Protein AF-0000000069053668 (afdb_homodimer)

Nearest PDB structures (foldseek):
  8sjd-assembly1_A  TM=3.371E-01  e=2.512E-01  Musca domestica
  6tq7-assembly2_B  TM=1.438E-01  e=1.976E+00  Homo sapiens
  8sjd-assembly1_A  TM=3.400E-01  e=3.566E-01  Musca domestica
  6tq7-assembly2_B  TM=1.357E-01  e=1.346E+00  Homo sapiens

Structure (mmCIF, N/CA/C/O backbone):
data_AF-0000000069053668-model_v1
#
loop_
_entity.id
_entity.type
_entity.pdbx_description
1 polymer 'Zinc finger MYM-type protein 1-like'
#
loop_
_atom_site.group_PDB
_atom_site.id
_atom_site.type_symbol
_atom_site.label_atom_id
_atom_site.label_alt_id
_atom_site.label_comp_id
_atom_site.label_asym_id
_atom_site.label_entity_id
_atom_site.label_seq_id
_atom_site.pdbx_PDB_ins_code
_atom_site.Cartn_x
_atom_site.Cartn_y
_atom_site.Cartn_z
_atom_site.occupancy
_atom_site.B_iso_or_equiv
_atom_site.auth_seq_id
_atom_site.auth_comp_id
_atom_site.auth_asym_id
_atom_site.auth_atom_id
_atom_site.pdbx_PDB_model_num
ATOM 1 N N . MET A 1 1 ? -5.211 -37.094 -50.438 1 22.23 1 MET A N 1
ATOM 2 C CA . MET A 1 1 ? -5.43 -37.594 -49.094 1 22.23 1 MET A CA 1
ATOM 3 C C . MET A 1 1 ? -5.41 -36.438 -48.062 1 22.23 1 MET A C 1
ATOM 5 O O . MET A 1 1 ? -4.352 -35.875 -47.781 1 22.23 1 MET A O 1
ATOM 9 N N . ASN A 1 2 ? -6.516 -35.688 -47.844 1 24.31 2 ASN A N 1
ATOM 10 C CA . ASN A 1 2 ? -7.203 -34.406 -47.719 1 24.31 2 ASN A CA 1
ATOM 11 C C . ASN A 1 2 ? -7.195 -33.906 -46.25 1 24.31 2 ASN A C 1
ATOM 13 O O . ASN A 1 2 ? -6.879 -34.688 -45.344 1 24.31 2 ASN A O 1
ATOM 17 N N . LYS A 1 3 ? -7.914 -32.75 -46 1 29.03 3 LYS A N 1
ATOM 18 C CA . LYS A 1 3 ? -8.164 -31.703 -45 1 29.03 3 LYS A CA 1
ATOM 19 C C . LYS A 1 3 ? -8.805 -32.281 -43.75 1 29.03 3 LYS A C 1
ATOM 21 O O . LYS A 1 3 ? -9.961 -32.719 -43.781 1 29.03 3 LYS A O 1
ATOM 26 N N . LEU A 1 4 ? -8.062 -33.062 -42.969 1 28.09 4 LEU A N 1
ATOM 27 C CA . LEU A 1 4 ? -8.547 -33.656 -41.75 1 28.09 4 LEU A CA 1
ATOM 28 C C . LEU A 1 4 ? -9.258 -32.625 -40.875 1 28.09 4 LEU A C 1
ATOM 30 O O . LEU A 1 4 ? -8.711 -31.562 -40.594 1 28.09 4 LEU A O 1
ATOM 34 N N . VAL A 1 5 ? -10.578 -32.406 -41 1 28.42 5 VAL A N 1
ATOM 35 C CA . VAL A 1 5 ? -11.562 -31.609 -40.281 1 28.42 5 VAL A CA 1
ATOM 36 C C . VAL A 1 5 ? -11.578 -32.031 -38.812 1 28.42 5 VAL A C 1
ATOM 38 O O . VAL A 1 5 ? -11.641 -33.219 -38.5 1 28.42 5 VAL A O 1
ATOM 41 N N . GLY A 1 6 ? -10.836 -31.391 -37.969 1 28.98 6 GLY A N 1
ATOM 42 C CA . GLY A 1 6 ? -10.781 -31.547 -36.531 1 28.98 6 GLY A CA 1
ATOM 43 C C . GLY A 1 6 ? -12.156 -31.594 -35.875 1 28.98 6 GLY A C 1
ATOM 44 O O . GLY A 1 6 ? -12.969 -30.688 -36.094 1 28.98 6 GLY A O 1
ATOM 45 N N . LEU A 1 7 ? -12.875 -32.719 -35.906 1 27.45 7 LEU A N 1
ATOM 46 C CA . LEU A 1 7 ? -14.195 -32.938 -35.312 1 27.45 7 LEU A CA 1
ATOM 47 C C . LEU A 1 7 ? -14.18 -32.625 -33.812 1 27.45 7 LEU A C 1
ATOM 49 O O . LEU A 1 7 ? -13.336 -33.156 -33.094 1 27.45 7 LEU A O 1
ATOM 53 N N . GLY A 1 8 ? -14.391 -31.422 -33.438 1 28.22 8 GLY A N 1
ATOM 54 C CA . GLY A 1 8 ? -14.648 -31.016 -32.062 1 28.22 8 GLY A CA 1
ATOM 55 C C . GLY A 1 8 ? -15.805 -31.75 -31.422 1 28.22 8 GLY A C 1
ATOM 56 O O . GLY A 1 8 ? -16.953 -31.641 -31.875 1 28.22 8 GLY A O 1
ATOM 57 N N . PHE A 1 9 ? -15.648 -33.062 -31.109 1 26.59 9 PHE A N 1
ATOM 58 C CA . PHE A 1 9 ? -16.719 -33.812 -30.453 1 26.59 9 PHE A CA 1
ATOM 59 C C . PHE A 1 9 ? -17.109 -33.156 -29.141 1 26.59 9 PHE A C 1
ATOM 61 O O . PHE A 1 9 ? -16.25 -32.781 -28.344 1 26.59 9 PHE A O 1
ATOM 68 N N . ASP A 1 10 ? -18.109 -32.375 -29.125 1 27.83 10 ASP A N 1
ATOM 69 C CA . ASP A 1 10 ? -18.891 -32.094 -27.922 1 27.83 10 ASP A CA 1
ATOM 70 C C . ASP A 1 10 ? -19.266 -33.406 -27.203 1 27.83 10 ASP A C 1
ATOM 72 O O . ASP A 1 10 ? -19.578 -34.406 -27.844 1 27.83 10 ASP A O 1
ATOM 76 N N . GLY A 1 11 ? -18.641 -33.812 -26.062 1 27.14 11 GLY A N 1
ATOM 77 C CA . GLY A 1 11 ? -18.812 -34.969 -25.203 1 27.14 11 GLY A CA 1
ATOM 78 C C . GLY A 1 11 ? -20.281 -35.312 -24.984 1 27.14 11 GLY A C 1
ATOM 79 O O . GLY A 1 11 ? -20.766 -35.312 -23.844 1 27.14 11 GLY A O 1
ATOM 80 N N . CYS A 1 12 ? -21.188 -34.969 -25.844 1 25.33 12 CYS A N 1
ATOM 81 C CA . CYS A 1 12 ? -22.438 -35.625 -25.5 1 25.33 12 CYS A CA 1
ATOM 82 C C . CYS A 1 12 ? -22.281 -37.156 -25.562 1 25.33 12 CYS A C 1
ATOM 84 O O . CYS A 1 12 ? -21.656 -37.688 -26.484 1 25.33 12 CYS A O 1
ATOM 86 N N . SER A 1 13 ? -22.281 -37.875 -24.438 1 28.48 13 SER A N 1
ATOM 87 C CA . SER A 1 13 ? -22.281 -39.312 -24.125 1 28.48 13 SER A CA 1
ATOM 88 C C . SER A 1 13 ? -23.266 -40.062 -25.031 1 28.48 13 SER A C 1
ATOM 90 O O . SER A 1 13 ? -23.547 -41.25 -24.781 1 28.48 13 SER A O 1
ATOM 92 N N . VAL A 1 14 ? -23.828 -39.5 -26.062 1 29.28 14 VAL A N 1
ATOM 93 C CA . VAL A 1 14 ? -24.844 -40.438 -26.5 1 29.28 14 VAL A CA 1
ATOM 94 C C . VAL A 1 14 ? -24.156 -41.75 -26.891 1 29.28 14 VAL A C 1
ATOM 96 O O . VAL A 1 14 ? -22.922 -41.844 -26.969 1 29.28 14 VAL A O 1
ATOM 99 N N . MET A 1 15 ? -24.719 -42.5 -28.047 1 26.84 15 MET A N 1
ATOM 100 C CA . MET A 1 15 ? -24.781 -43.875 -28.484 1 26.84 15 MET A CA 1
ATOM 101 C C . MET A 1 15 ? -23.484 -44.312 -29.141 1 26.84 15 MET A C 1
ATOM 103 O O . MET A 1 15 ? -23.281 -44.094 -30.344 1 26.84 15 MET A O 1
ATOM 107 N N . ALA A 1 16 ? -22.312 -44.125 -28.547 1 30.98 16 ALA A N 1
ATOM 108 C CA . ALA A 1 16 ? -21.141 -44.719 -29.188 1 30.98 16 ALA A CA 1
ATOM 109 C C . ALA A 1 16 ? -21.375 -46.219 -29.469 1 30.98 16 ALA A C 1
ATOM 111 O O . ALA A 1 16 ? -21.5 -47 -28.547 1 30.98 16 ALA A O 1
ATOM 112 N N . GLY A 1 17 ? -22.109 -46.5 -30.594 1 27.17 17 GLY A N 1
ATOM 113 C CA . GLY A 1 17 ? -22.156 -47.844 -31.109 1 27.17 17 GLY A CA 1
ATOM 114 C C . GLY A 1 17 ? -20.781 -48.469 -31.25 1 27.17 17 GLY A C 1
ATOM 115 O O . GLY A 1 17 ? -19.766 -47.781 -31.281 1 27.17 17 GLY A O 1
ATOM 116 N N . LYS A 1 18 ? -20.609 -49.906 -31.078 1 30.12 18 LYS A N 1
ATOM 117 C CA . LYS A 1 18 ? -19.562 -50.938 -30.969 1 30.12 18 LYS A CA 1
ATOM 118 C C . LYS A 1 18 ? -18.641 -50.906 -32.188 1 30.12 18 LYS A C 1
ATOM 120 O O . LYS A 1 18 ? -17.844 -51.812 -32.375 1 30.12 18 LYS A O 1
ATOM 125 N N . GLU A 1 19 ? -18.953 -50.156 -33.25 1 34.09 19 GLU A N 1
ATOM 126 C CA . GLU A 1 19 ? -18.141 -50.531 -34.406 1 34.09 19 GLU A CA 1
ATOM 127 C C . GLU A 1 19 ? -16.672 -50.188 -34.219 1 34.09 19 GLU A C 1
ATOM 129 O O . GLU A 1 19 ? -16.344 -49.031 -33.906 1 34.09 19 GLU A O 1
ATOM 134 N N . ASN A 1 20 ? -15.695 -51.156 -33.906 1 35.38 20 ASN A N 1
ATOM 135 C CA . ASN A 1 20 ? -14.367 -51.5 -33.406 1 35.38 20 ASN A CA 1
ATOM 136 C C . ASN A 1 20 ? -13.273 -50.812 -34.219 1 35.38 20 ASN A C 1
ATOM 138 O O . ASN A 1 20 ? -12.18 -50.562 -33.719 1 35.38 20 ASN A O 1
ATOM 142 N N . GLY A 1 21 ? -13.25 -50.969 -35.656 1 38.22 21 GLY A N 1
ATOM 143 C CA . GLY A 1 21 ? -12 -50.969 -36.406 1 38.22 21 GLY A CA 1
ATOM 144 C C . GLY A 1 21 ? -11.383 -49.562 -36.5 1 38.22 21 GLY A C 1
ATOM 145 O O . GLY A 1 21 ? -10.18 -49.406 -36.312 1 38.22 21 GLY A O 1
ATOM 146 N N . VAL A 1 22 ? -11.961 -48.562 -37.281 1 40 22 VAL A N 1
ATOM 147 C CA . VAL A 1 22 ? -11.406 -47.25 -37.594 1 40 22 VAL A CA 1
ATOM 148 C C . VAL A 1 22 ? -11.32 -46.438 -36.344 1 40 22 VAL A C 1
ATOM 150 O O . VAL A 1 22 ? -10.492 -45.5 -36.25 1 40 22 VAL A O 1
ATOM 153 N N . GLN A 1 23 ? -12.305 -46.656 -35.344 1 38.81 23 GLN A N 1
ATOM 154 C CA . GLN A 1 23 ? -12.297 -45.875 -34.125 1 38.81 23 GLN A CA 1
ATOM 155 C C . GLN A 1 23 ? -11.102 -46.219 -33.25 1 38.81 23 GLN A C 1
ATOM 157 O O . GLN A 1 23 ? -10.516 -45.375 -32.625 1 38.81 23 GLN A O 1
ATOM 162 N N . LYS A 1 24 ? -10.727 -47.562 -33.219 1 43.78 24 LYS A N 1
ATOM 163 C CA . LYS A 1 24 ? -9.523 -47.906 -32.5 1 43.78 24 LYS A CA 1
ATOM 164 C C . LYS A 1 24 ? -8.281 -47.312 -33.156 1 43.78 24 LYS A C 1
ATOM 166 O O . LYS A 1 24 ? -7.355 -46.875 -32.469 1 43.78 24 LYS A O 1
ATOM 171 N N . ILE A 1 25 ? -8.195 -47.375 -34.5 1 42.97 25 ILE A N 1
ATOM 172 C CA . ILE A 1 25 ? -7.043 -46.781 -35.188 1 42.97 25 ILE A CA 1
ATOM 173 C C . ILE A 1 25 ? -7.031 -45.25 -34.938 1 42.97 25 ILE A C 1
ATOM 175 O O . ILE A 1 25 ? -5.98 -44.688 -34.688 1 42.97 25 ILE A O 1
ATOM 179 N N . ILE A 1 26 ? -8.141 -44.594 -35.125 1 43.44 26 ILE A N 1
ATOM 180 C CA . ILE A 1 26 ? -8.211 -43.156 -34.844 1 43.44 26 ILE A CA 1
ATOM 181 C C . ILE A 1 26 ? -8.008 -42.938 -33.344 1 43.44 26 ILE A C 1
ATOM 183 O O . ILE A 1 26 ? -7.344 -41.969 -32.938 1 43.44 26 ILE A O 1
ATOM 187 N N . CYS A 1 27 ? -8.508 -43.844 -32.406 1 45.16 27 CYS A N 1
ATOM 188 C CA . CYS A 1 27 ? -8.25 -43.781 -30.969 1 45.16 27 CYS A CA 1
ATOM 189 C C . CYS A 1 27 ? -6.785 -44.031 -30.656 1 45.16 27 CYS A C 1
ATOM 191 O O . CYS A 1 27 ? -6.223 -43.438 -29.734 1 45.16 27 CYS A O 1
ATOM 193 N N . ASP A 1 28 ? -6.234 -45.062 -31.312 1 46.09 28 ASP A N 1
ATOM 194 C CA . ASP A 1 28 ? -4.801 -45.312 -31.125 1 46.09 28 ASP A CA 1
ATOM 195 C C . ASP A 1 28 ? -3.996 -44.094 -31.594 1 46.09 28 ASP A C 1
ATOM 197 O O . ASP A 1 28 ? -3.027 -43.688 -30.953 1 46.09 28 ASP A O 1
ATOM 201 N N . LYS A 1 29 ? -4.078 -43.75 -32.875 1 44.69 29 LYS A N 1
ATOM 202 C CA . LYS A 1 29 ? -3.436 -42.531 -33.375 1 44.69 29 LYS A CA 1
ATOM 203 C C . LYS A 1 29 ? -3.941 -41.312 -32.656 1 44.69 29 LYS A C 1
ATOM 205 O O . LYS A 1 29 ? -3.186 -40.344 -32.438 1 44.69 29 LYS A O 1
ATOM 210 N N . TYR A 1 30 ? -5.184 -41.219 -32.25 1 44.88 30 TYR A N 1
ATOM 211 C CA . TYR A 1 30 ? -5.828 -40.094 -31.594 1 44.88 30 TYR A CA 1
ATOM 212 C C . TYR A 1 30 ? -5.809 -40.25 -30.078 1 44.88 30 TYR A C 1
ATOM 214 O O . TYR A 1 30 ? -6.25 -39.344 -29.344 1 44.88 30 TYR A O 1
ATOM 222 N N . SER A 1 31 ? -5.434 -41.406 -29.594 1 47.97 31 SER A N 1
ATOM 223 C CA . SER A 1 31 ? -5.273 -41.594 -28.156 1 47.97 31 SER A CA 1
ATOM 224 C C . SER A 1 31 ? -4.293 -40.562 -27.594 1 47.97 31 SER A C 1
ATOM 226 O O . SER A 1 31 ? -4.508 -40.031 -26.5 1 47.97 31 SER A O 1
ATOM 228 N N . LYS A 1 32 ? -3.258 -40.406 -28.391 1 50.62 32 LYS A N 1
ATOM 229 C CA . LYS A 1 32 ? -2.271 -39.438 -27.938 1 50.62 32 LYS A CA 1
ATOM 230 C C . LYS A 1 32 ? -2.854 -38.031 -27.938 1 50.62 32 LYS A C 1
ATOM 232 O O . LYS A 1 32 ? -2.543 -37.219 -27.047 1 50.62 32 LYS A O 1
ATOM 237 N N . ALA A 1 33 ? -3.684 -37.812 -28.953 1 52.72 33 ALA A N 1
ATOM 238 C CA . ALA A 1 33 ? -4.348 -36.5 -29.031 1 52.72 33 ALA A CA 1
ATOM 239 C C . ALA A 1 33 ? -5.309 -36.312 -27.859 1 52.72 33 ALA A C 1
ATOM 241 O O . ALA A 1 33 ? -5.379 -35.25 -27.266 1 52.72 33 ALA A O 1
ATOM 242 N N . THR A 1 34 ? -6.047 -37.438 -27.562 1 54.25 34 THR A N 1
ATOM 243 C CA . THR A 1 34 ? -6.98 -37.375 -26.438 1 54.25 34 THR A CA 1
ATOM 244 C C . THR A 1 34 ? -6.238 -37.219 -25.109 1 54.25 34 THR A C 1
ATOM 246 O O . THR A 1 34 ? -6.664 -36.469 -24.234 1 54.25 34 THR A O 1
ATOM 249 N N . PHE A 1 35 ? -5.113 -37.938 -25.078 1 53.34 35 PHE A N 1
ATOM 250 C CA . PHE A 1 35 ? -4.32 -37.844 -23.859 1 53.34 35 PHE A CA 1
ATOM 251 C C . PHE A 1 35 ? -3.717 -36.469 -23.688 1 53.34 35 PHE A C 1
ATOM 253 O O . PHE A 1 35 ? -3.703 -35.938 -22.578 1 53.34 35 PHE A O 1
ATOM 260 N N . PHE A 1 36 ? -3.361 -35.969 -24.859 1 58.75 36 PHE A N 1
ATOM 261 C CA . PHE A 1 36 ? -2.816 -34.625 -24.828 1 58.75 36 PHE A CA 1
ATOM 262 C C . PHE A 1 36 ? -3.873 -33.625 -24.359 1 58.75 36 PHE A C 1
ATOM 264 O O . PHE A 1 36 ? -3.604 -32.781 -23.5 1 58.75 36 PHE A O 1
ATOM 271 N N . HIS A 1 37 ? -4.934 -33.75 -25.047 1 61.31 37 HIS A N 1
ATOM 272 C CA . HIS A 1 37 ? -6.012 -32.844 -24.672 1 61.31 37 HIS A CA 1
ATOM 273 C C . HIS A 1 37 ? -6.355 -32.969 -23.203 1 61.31 37 HIS A C 1
ATOM 275 O O . HIS A 1 37 ? -6.586 -31.953 -22.516 1 61.31 37 HIS A O 1
ATOM 281 N N . CYS A 1 38 ? -6.121 -34.188 -22.844 1 61.62 38 CYS A N 1
ATOM 282 C CA . CYS A 1 38 ? -6.457 -34.438 -21.453 1 61.62 38 CYS A CA 1
ATOM 283 C C . CYS A 1 38 ? -5.41 -33.844 -20.516 1 61.62 38 CYS A C 1
ATOM 285 O O . CYS A 1 38 ? -5.754 -33.188 -19.516 1 61.62 38 CYS A O 1
ATOM 287 N N . ALA A 1 39 ? -4.133 -34 -20.938 1 62.5 39 ALA A N 1
ATOM 288 C CA . ALA A 1 39 ? -3.064 -33.5 -20.078 1 62.5 39 ALA A CA 1
ATOM 289 C C . ALA A 1 39 ? -3.055 -31.969 -20.047 1 62.5 39 ALA A C 1
ATOM 291 O O . ALA A 1 39 ? -2.859 -31.359 -19 1 62.5 39 ALA A O 1
ATOM 292 N N . SER A 1 40 ? -3.256 -31.391 -21.203 1 66.12 40 SER A N 1
ATOM 293 C CA . SER A 1 40 ? -3.318 -29.922 -21.281 1 66.12 40 SER A CA 1
ATOM 294 C C . SER A 1 40 ? -4.508 -29.375 -20.5 1 66.12 40 SER A C 1
ATOM 296 O O . SER A 1 40 ? -4.402 -28.344 -19.844 1 66.12 40 SER A O 1
ATOM 298 N N . HIS A 1 41 ? -5.535 -30.141 -20.641 1 70.88 41 HIS A N 1
ATOM 299 C CA . HIS A 1 41 ? -6.73 -29.766 -19.891 1 70.88 41 HIS A CA 1
ATOM 300 C C . HIS A 1 41 ? -6.488 -29.828 -18.391 1 70.88 41 HIS A C 1
ATOM 302 O O . HIS A 1 41 ? -6.871 -28.922 -17.656 1 70.88 41 HIS A O 1
ATOM 308 N N . ARG A 1 42 ? -5.773 -30.844 -18.016 1 67.06 42 ARG A N 1
ATOM 309 C CA . ARG A 1 42 ? -5.477 -31 -16.594 1 67.06 42 ARG A CA 1
ATOM 310 C C . ARG A 1 42 ? -4.547 -29.891 -16.109 1 67.06 42 ARG A C 1
ATOM 312 O O . ARG A 1 42 ? -4.715 -29.375 -15.008 1 67.06 42 ARG A O 1
ATOM 319 N N . LEU A 1 43 ? -3.617 -29.562 -16.906 1 69.88 43 LEU A N 1
ATOM 320 C CA . LEU A 1 43 ? -2.707 -28.484 -16.531 1 69.88 43 LEU A CA 1
ATOM 321 C C . LEU A 1 43 ? -3.455 -27.156 -16.406 1 69.88 43 LEU A C 1
ATOM 323 O O . LEU A 1 43 ? -3.221 -26.406 -15.469 1 69.88 43 LEU A O 1
ATOM 327 N N . ASN A 1 44 ? -4.344 -27 -17.297 1 69.44 44 ASN A N 1
ATOM 328 C CA . ASN A 1 44 ? -5.152 -25.797 -17.25 1 69.44 44 ASN A CA 1
ATOM 329 C C . ASN A 1 44 ? -5.996 -25.719 -15.977 1 69.44 44 ASN A C 1
ATOM 331 O O . ASN A 1 44 ? -6.152 -24.656 -15.391 1 69.44 44 ASN A O 1
ATOM 335 N N . LEU A 1 45 ? -6.383 -26.812 -15.648 1 70.88 45 LEU A N 1
ATOM 336 C CA . LEU A 1 45 ? -7.203 -26.859 -14.438 1 70.88 45 LEU A CA 1
ATOM 337 C C . LEU A 1 45 ? -6.371 -26.531 -13.203 1 70.88 45 LEU A C 1
ATOM 339 O O . LEU A 1 45 ? -6.824 -25.797 -12.328 1 70.88 45 LEU A O 1
ATOM 343 N N . VAL A 1 46 ? -5.227 -27.078 -13.195 1 69.38 46 VAL A N 1
ATOM 344 C CA . VAL A 1 46 ? -4.344 -26.844 -12.062 1 69.38 46 VAL A CA 1
ATOM 345 C C . VAL A 1 46 ? -3.973 -25.375 -11.984 1 69.38 46 VAL A C 1
ATOM 347 O O . VAL A 1 46 ? -4.016 -24.766 -10.914 1 69.38 46 VAL A O 1
ATOM 350 N N . VAL A 1 47 ? -3.705 -24.844 -13.094 1 71.75 47 VAL A N 1
ATOM 351 C CA . VAL A 1 47 ? -3.305 -23.438 -13.148 1 71.75 47 VAL A CA 1
ATOM 352 C C . VAL A 1 47 ? -4.48 -22.547 -12.758 1 71.75 47 VAL A C 1
ATOM 354 O O . VAL A 1 47 ? -4.312 -21.578 -12.031 1 71.75 47 VAL A O 1
ATOM 357 N N . ASN A 1 48 ? -5.59 -22.938 -13.203 1 72.31 48 ASN A N 1
ATOM 358 C CA . ASN A 1 48 ? -6.793 -22.188 -12.867 1 72.31 48 ASN A CA 1
ATOM 359 C C . ASN A 1 48 ? -7.094 -22.25 -11.375 1 72.31 48 ASN A C 1
ATOM 361 O O . ASN A 1 48 ? -7.504 -21.25 -10.773 1 72.31 48 ASN A O 1
ATOM 365 N N . ASP A 1 49 ? -6.918 -23.359 -10.852 1 71.69 49 ASP A N 1
ATOM 366 C CA . ASP A 1 49 ? -7.145 -23.531 -9.422 1 71.69 49 ASP A CA 1
ATOM 367 C C . ASP A 1 49 ? -6.184 -22.672 -8.602 1 71.69 49 ASP A C 1
ATOM 369 O O . ASP A 1 49 ? -6.578 -22.078 -7.598 1 71.69 49 ASP A O 1
ATOM 373 N N . LEU A 1 50 ? -4.965 -22.688 -9.055 1 71.56 50 LEU A N 1
ATOM 374 C CA . LEU A 1 50 ? -3.971 -21.859 -8.391 1 71.56 50 LEU A CA 1
ATOM 375 C C . LEU A 1 50 ? -4.363 -20.391 -8.453 1 71.56 50 LEU A C 1
ATOM 377 O O . LEU A 1 50 ? -4.266 -19.672 -7.453 1 71.56 50 LEU A O 1
ATOM 381 N N . ASN A 1 51 ? -4.887 -20.047 -9.578 1 75.25 51 ASN A N 1
ATOM 382 C CA . ASN A 1 51 ? -5.227 -18.641 -9.805 1 75.25 51 ASN A CA 1
ATOM 383 C C . ASN A 1 51 ? -6.535 -18.266 -9.109 1 75.25 51 ASN A C 1
ATOM 385 O O . ASN A 1 51 ? -6.867 -17.078 -9 1 75.25 51 ASN A O 1
ATOM 389 N N . ALA A 1 52 ? -7.195 -19.25 -8.602 1 77.44 52 ALA A N 1
ATOM 390 C CA . ALA A 1 52 ? -8.461 -18.984 -7.922 1 77.44 52 ALA A CA 1
ATOM 391 C C . ALA A 1 52 ? -8.234 -18.625 -6.457 1 77.44 52 ALA A C 1
ATOM 393 O O . ALA A 1 52 ? -9.125 -18.094 -5.797 1 77.44 52 ALA A O 1
ATOM 394 N N . VAL A 1 53 ? -7.043 -18.906 -6.004 1 80.19 53 VAL A N 1
ATOM 395 C CA . VAL A 1 53 ? -6.719 -18.594 -4.617 1 80.19 53 VAL A CA 1
ATOM 396 C C . VAL A 1 53 ? -6.535 -17.078 -4.461 1 80.19 53 VAL A C 1
ATOM 398 O O . VAL A 1 53 ? -5.715 -16.484 -5.156 1 80.19 53 VAL A O 1
ATOM 401 N N . THR A 1 54 ? -7.25 -16.484 -3.539 1 83.44 54 THR A N 1
ATOM 402 C CA . THR A 1 54 ? -7.293 -15.039 -3.348 1 83.44 54 THR A CA 1
ATOM 403 C C . THR A 1 54 ? -5.902 -14.492 -3.051 1 83.44 54 THR A C 1
ATOM 405 O O . THR A 1 54 ? -5.48 -13.492 -3.639 1 83.44 54 THR A O 1
ATOM 408 N N . GLU A 1 55 ? -5.195 -15.219 -2.176 1 86.25 55 GLU A N 1
ATOM 409 C CA . GLU A 1 55 ? -3.871 -14.766 -1.762 1 86.25 55 GLU A CA 1
ATOM 410 C C . GLU A 1 55 ? -2.895 -14.773 -2.936 1 86.25 55 GLU A C 1
ATOM 412 O O . GLU A 1 55 ? -2.025 -13.906 -3.029 1 86.25 55 GLU A O 1
ATOM 417 N N . ILE A 1 56 ? -3.078 -15.727 -3.799 1 87 56 ILE A N 1
ATOM 418 C CA . ILE A 1 56 ? -2.236 -15.805 -4.988 1 87 56 ILE A CA 1
ATOM 419 C C . ILE A 1 56 ? -2.566 -14.656 -5.934 1 87 56 ILE A C 1
ATOM 421 O O . ILE A 1 56 ? -1.666 -14 -6.461 1 87 56 ILE A O 1
ATOM 425 N N . GLN A 1 57 ? -3.818 -14.43 -6.078 1 88.75 57 GLN A N 1
ATOM 426 C CA . GLN A 1 57 ? -4.262 -13.328 -6.926 1 88.75 57 GLN A CA 1
ATOM 427 C C . GLN A 1 57 ? -3.748 -11.992 -6.406 1 88.75 57 GLN A C 1
ATOM 429 O O . GLN A 1 57 ? -3.232 -11.18 -7.176 1 88.75 57 GLN A O 1
ATOM 434 N N . ASN A 1 58 ? -3.9 -11.805 -5.145 1 91 58 ASN A N 1
ATOM 435 C CA . ASN A 1 58 ? -3.461 -10.555 -4.531 1 91 58 ASN A CA 1
ATOM 436 C C . ASN A 1 58 ? -1.953 -10.367 -4.672 1 91 58 ASN A C 1
ATOM 438 O O . ASN A 1 58 ? -1.488 -9.266 -4.973 1 91 58 ASN A O 1
ATOM 442 N N . THR A 1 59 ? -1.267 -11.438 -4.418 1 93.81 59 THR A N 1
ATOM 443 C CA . THR A 1 59 ? 0.186 -11.367 -4.527 1 93.81 59 THR A CA 1
ATOM 444 C C . THR A 1 59 ? 0.605 -11.039 -5.957 1 93.81 59 THR A C 1
ATOM 446 O O . THR A 1 59 ? 1.444 -10.164 -6.18 1 93.81 59 THR A O 1
ATOM 449 N N . ALA A 1 60 ? -0.019 -11.719 -6.922 1 92.62 60 ALA A N 1
ATOM 450 C CA . ALA A 1 60 ? 0.268 -11.43 -8.328 1 92.62 60 ALA A CA 1
ATOM 451 C C . ALA A 1 60 ? -0.084 -9.992 -8.672 1 92.62 60 ALA A C 1
ATOM 453 O O . ALA A 1 60 ? 0.62 -9.344 -9.445 1 92.62 60 ALA A O 1
ATOM 454 N N . GLY A 1 61 ? -1.175 -9.523 -8.078 1 93.81 61 GLY A N 1
ATOM 455 C CA . GLY A 1 61 ? -1.57 -8.141 -8.273 1 93.81 61 GLY A CA 1
ATOM 456 C C . GLY A 1 61 ? -0.54 -7.148 -7.77 1 93.81 61 GLY A C 1
ATOM 457 O O . GLY A 1 61 ? -0.231 -6.164 -8.445 1 93.81 61 GLY A O 1
ATOM 458 N N . VAL A 1 62 ? -0.033 -7.363 -6.602 1 97.06 62 VAL A N 1
ATOM 459 C CA . VAL A 1 62 ? 0.986 -6.492 -6.023 1 97.06 62 VAL A CA 1
ATOM 460 C C . VAL A 1 62 ? 2.244 -6.527 -6.891 1 97.06 62 VAL A C 1
ATOM 462 O O . VAL A 1 62 ? 2.844 -5.484 -7.164 1 97.06 62 VAL A O 1
ATOM 465 N N . ILE A 1 63 ? 2.641 -7.742 -7.344 1 96.88 63 ILE A N 1
ATOM 466 C CA . ILE A 1 63 ? 3.805 -7.891 -8.211 1 96.88 63 ILE A CA 1
ATOM 467 C C . ILE A 1 63 ? 3.619 -7.047 -9.469 1 96.88 63 ILE A C 1
ATOM 469 O O . ILE A 1 63 ? 4.527 -6.316 -9.875 1 96.88 63 ILE A O 1
ATOM 473 N N . LYS A 1 64 ? 2.469 -7.191 -10.008 1 95.19 64 LYS A N 1
ATOM 474 C CA . LYS A 1 64 ? 2.15 -6.43 -11.211 1 95.19 64 LYS A CA 1
ATOM 475 C C . LYS A 1 64 ? 2.271 -4.93 -10.961 1 95.19 64 LYS A C 1
ATOM 477 O O . LYS A 1 64 ? 2.838 -4.203 -11.781 1 95.19 64 LYS A O 1
ATOM 482 N N . GLU A 1 65 ? 1.771 -4.426 -9.875 1 96.56 65 GLU A N 1
ATOM 483 C CA . GLU A 1 65 ? 1.833 -3.008 -9.539 1 96.56 65 GLU A CA 1
ATOM 484 C C . GLU A 1 65 ? 3.275 -2.547 -9.352 1 96.56 65 GLU A C 1
ATOM 486 O O . GLU A 1 65 ? 3.639 -1.44 -9.758 1 96.56 65 GLU A O 1
ATOM 491 N N . VAL A 1 66 ? 4.062 -3.354 -8.711 1 97.81 66 VAL A N 1
ATOM 492 C CA . VAL A 1 66 ? 5.465 -3.006 -8.492 1 97.81 66 VAL A CA 1
ATOM 493 C C . VAL A 1 66 ? 6.184 -2.908 -9.836 1 97.81 66 VAL A C 1
ATOM 495 O O . VAL A 1 66 ? 6.914 -1.947 -10.086 1 97.81 66 VAL A O 1
ATOM 498 N N . ILE A 1 67 ? 5.965 -3.902 -10.672 1 96.75 67 ILE A N 1
ATOM 499 C CA . ILE A 1 67 ? 6.598 -3.908 -11.984 1 96.75 67 ILE A CA 1
ATOM 500 C C . ILE A 1 67 ? 6.18 -2.662 -12.766 1 96.75 67 ILE A C 1
ATOM 502 O O . ILE A 1 67 ? 7.023 -1.966 -13.328 1 96.75 67 ILE A O 1
ATOM 506 N N . ASN A 1 68 ? 4.918 -2.352 -12.75 1 95.5 68 ASN A N 1
ATOM 507 C CA . ASN A 1 68 ? 4.41 -1.174 -13.445 1 95.5 68 ASN A CA 1
ATOM 508 C C . ASN A 1 68 ? 5.004 0.112 -12.875 1 95.5 68 ASN A C 1
ATOM 510 O O . ASN A 1 68 ? 5.32 1.039 -13.625 1 95.5 68 ASN A O 1
ATOM 514 N N . PHE A 1 69 ? 5.148 0.203 -11.609 1 97.06 69 PHE A N 1
ATOM 515 C CA . PHE A 1 69 ? 5.719 1.36 -10.93 1 97.06 69 PHE A CA 1
ATOM 516 C C . PHE A 1 69 ? 7.109 1.675 -11.477 1 97.06 69 PHE A C 1
ATOM 518 O O . PHE A 1 69 ? 7.426 2.832 -11.75 1 97.06 69 PHE A O 1
ATOM 525 N N . PHE A 1 70 ? 7.891 0.71 -11.672 1 96.62 70 PHE A N 1
ATOM 526 C CA . PHE A 1 70 ? 9.258 0.921 -12.141 1 96.62 70 PHE A CA 1
ATOM 527 C C . PHE A 1 70 ? 9.281 1.149 -13.648 1 96.62 70 PHE A C 1
ATOM 529 O O . PHE A 1 70 ? 10.148 1.869 -14.156 1 96.62 70 PHE A O 1
ATOM 536 N N . ARG A 1 71 ? 8.367 0.641 -14.297 1 94.31 71 ARG A N 1
ATOM 537 C CA . ARG A 1 71 ? 8.383 0.729 -15.758 1 94.31 71 ARG A CA 1
ATOM 538 C C . ARG A 1 71 ? 7.789 2.051 -16.234 1 94.31 71 ARG A C 1
ATOM 540 O O . ARG A 1 71 ? 7.996 2.455 -17.375 1 94.31 71 ARG A O 1
ATOM 547 N N . GLU A 1 72 ? 7.02 2.729 -15.422 1 94.25 72 GLU A N 1
ATOM 548 C CA . GLU A 1 72 ? 6.324 3.959 -15.789 1 94.25 72 GLU A CA 1
ATOM 549 C C . GLU A 1 72 ? 7.305 5.117 -15.953 1 94.25 72 GLU A C 1
ATOM 551 O O . GLU A 1 72 ? 6.969 6.141 -16.547 1 94.25 72 GLU A O 1
ATOM 556 N N . SER A 1 73 ? 8.484 5.027 -15.383 1 91.94 73 SER A N 1
ATOM 557 C CA . SER A 1 73 ? 9.523 6.055 -15.438 1 91.94 73 SER A CA 1
ATOM 558 C C . SER A 1 73 ? 10.867 5.465 -15.852 1 91.94 73 SER A C 1
ATOM 560 O O . SER A 1 73 ? 11.312 4.461 -15.297 1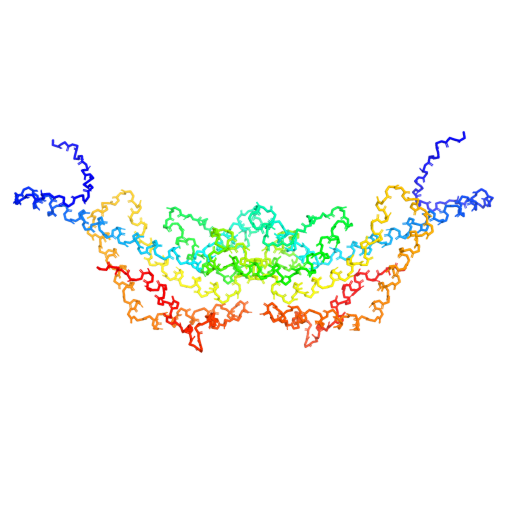 91.94 73 SER A O 1
ATOM 562 N N . VAL A 1 74 ? 11.461 6.059 -16.781 1 91.12 74 VAL A N 1
ATOM 563 C CA . VAL A 1 74 ? 12.773 5.621 -17.25 1 91.12 74 VAL A CA 1
ATOM 564 C C . VAL A 1 74 ? 13.766 5.664 -16.094 1 91.12 74 VAL A C 1
ATOM 566 O O . VAL A 1 74 ? 14.586 4.754 -15.938 1 91.12 74 VAL A O 1
ATOM 569 N N . LEU A 1 75 ? 13.664 6.633 -15.242 1 90.81 75 LEU A N 1
ATOM 570 C CA . LEU A 1 75 ? 14.586 6.816 -14.125 1 90.81 75 LEU A CA 1
ATOM 571 C C . LEU A 1 75 ? 14.43 5.699 -13.102 1 90.81 75 LEU A C 1
ATOM 573 O O . LEU A 1 75 ? 15.422 5.156 -12.609 1 90.81 75 LEU A O 1
ATOM 577 N N . ARG A 1 76 ? 13.242 5.32 -12.844 1 93 76 ARG A N 1
ATOM 578 C CA . ARG A 1 76 ? 13 4.27 -11.867 1 93 76 ARG A CA 1
ATOM 579 C C . ARG A 1 76 ? 13.359 2.9 -12.422 1 93 76 ARG A C 1
ATOM 581 O O . ARG A 1 76 ? 13.852 2.037 -11.695 1 93 76 ARG A O 1
ATOM 588 N N . ARG A 1 77 ? 13.086 2.777 -13.703 1 93.44 77 ARG A N 1
ATOM 589 C CA . ARG A 1 77 ? 13.367 1.504 -14.359 1 93.44 77 ARG A CA 1
ATOM 590 C C . ARG A 1 77 ? 14.844 1.148 -14.266 1 93.44 77 ARG A C 1
ATOM 592 O O . ARG A 1 77 ? 15.195 -0.025 -14.141 1 93.44 77 ARG A O 1
ATOM 599 N N . LYS A 1 78 ? 15.68 2.074 -14.234 1 93.56 78 LYS A N 1
ATOM 600 C CA . LYS A 1 78 ? 17.125 1.875 -14.203 1 93.56 78 LYS A CA 1
ATOM 601 C C . LYS A 1 78 ? 17.594 1.436 -12.812 1 93.56 78 LYS A C 1
ATOM 603 O O . LYS A 1 78 ? 18.703 0.936 -12.656 1 93.56 78 LYS A O 1
ATOM 608 N N . LEU A 1 79 ? 16.797 1.646 -11.852 1 93.69 79 LEU A N 1
ATOM 609 C CA . LEU A 1 79 ? 17.188 1.382 -10.477 1 93.69 79 LEU A CA 1
ATOM 610 C C . LEU A 1 79 ? 17.109 -0.108 -10.164 1 93.69 79 LEU A C 1
ATOM 612 O O . LEU A 1 79 ? 17.688 -0.575 -9.18 1 93.69 79 LEU A O 1
ATOM 616 N N . VAL A 1 80 ? 16.281 -0.841 -11.008 1 94.44 80 VAL A N 1
ATOM 617 C CA . VAL A 1 80 ? 16.094 -2.264 -10.734 1 94.44 80 VAL A CA 1
ATOM 618 C C . VAL A 1 80 ? 16.312 -3.064 -12.016 1 94.44 80 VAL A C 1
ATOM 620 O O . VAL A 1 80 ? 16.422 -2.492 -13.102 1 94.44 80 VAL A O 1
ATOM 623 N N . THR A 1 81 ? 16.469 -4.352 -11.828 1 90.88 81 THR A N 1
ATOM 624 C CA . THR A 1 81 ? 16.578 -5.242 -12.977 1 90.88 81 THR A CA 1
ATOM 625 C C . THR A 1 81 ? 15.336 -5.133 -13.867 1 90.88 81 THR A C 1
ATOM 627 O O . THR A 1 81 ? 14.227 -4.941 -13.367 1 90.88 81 THR A O 1
ATOM 630 N N . ASN A 1 82 ? 15.555 -5.297 -15.086 1 90.44 82 ASN A N 1
ATOM 631 C CA . ASN A 1 82 ? 14.43 -5.273 -16.016 1 90.44 82 ASN A CA 1
ATOM 632 C C . ASN A 1 82 ? 13.539 -6.504 -15.852 1 90.44 82 ASN A C 1
ATOM 634 O O . ASN A 1 82 ? 14.008 -7.637 -16.016 1 90.44 82 ASN A O 1
ATOM 638 N N . ILE A 1 83 ? 12.305 -6.281 -15.531 1 92.12 83 ILE A N 1
ATOM 639 C CA . ILE A 1 83 ? 11.336 -7.359 -15.367 1 92.12 83 ILE A CA 1
ATOM 640 C C . ILE A 1 83 ? 10.242 -7.23 -16.422 1 92.12 83 ILE A C 1
ATOM 642 O O . ILE A 1 83 ? 9.641 -6.16 -16.578 1 92.12 83 ILE A O 1
ATOM 646 N N . PRO A 1 84 ? 10.031 -8.305 -17.125 1 89.81 84 PRO A N 1
ATOM 647 C CA . PRO A 1 84 ? 8.938 -8.25 -18.094 1 89.81 84 PRO A CA 1
ATOM 648 C C . PRO A 1 84 ? 7.582 -7.992 -17.438 1 89.81 84 PRO A C 1
ATOM 650 O O . PRO A 1 84 ? 7.371 -8.375 -16.281 1 89.81 84 PRO A O 1
ATOM 653 N N . LEU A 1 85 ? 6.758 -7.34 -18.203 1 90.69 85 LEU A N 1
ATOM 654 C CA . LEU A 1 85 ? 5.402 -7.105 -17.719 1 90.69 85 LEU A CA 1
ATOM 655 C C . LEU A 1 85 ? 4.68 -8.43 -17.469 1 90.69 85 LEU A C 1
ATOM 657 O O . LEU A 1 85 ? 4.824 -9.375 -18.25 1 90.69 85 LEU A O 1
ATOM 661 N N . LEU A 1 86 ? 3.939 -8.352 -16.391 1 87.31 86 LEU A N 1
ATOM 662 C CA . LEU A 1 86 ? 3.121 -9.523 -16.094 1 87.31 86 LEU A CA 1
ATOM 663 C C . LEU A 1 86 ? 1.952 -9.633 -17.062 1 87.31 86 LEU A C 1
ATOM 665 O O . LEU A 1 86 ? 1.202 -8.672 -17.25 1 87.31 86 LEU A O 1
ATOM 669 N N . CYS A 1 87 ? 1.939 -10.727 -17.859 1 81.06 87 CYS A N 1
ATOM 670 C CA . CYS A 1 87 ? 0.873 -10.961 -18.828 1 81.06 87 CYS A CA 1
ATOM 671 C C . CYS A 1 87 ? -0.15 -11.953 -18.281 1 81.06 87 CYS A C 1
ATOM 673 O O . CYS A 1 87 ? 0.169 -13.117 -18.062 1 81.06 87 CYS A O 1
ATOM 675 N N . ASP A 1 88 ? -1.38 -11.508 -18.141 1 76.06 88 ASP A N 1
ATOM 676 C CA . ASP A 1 88 ? -2.404 -12.352 -17.531 1 76.06 88 ASP A CA 1
ATOM 677 C C . ASP A 1 88 ? -2.881 -13.43 -18.5 1 76.06 88 ASP A C 1
ATOM 679 O O . ASP A 1 88 ? -3.467 -14.43 -18.078 1 76.06 88 ASP A O 1
ATOM 683 N N . THR A 1 89 ? -2.637 -13.242 -19.781 1 74.44 89 THR A N 1
ATOM 684 C CA . THR A 1 89 ? -3.184 -14.164 -20.766 1 74.44 89 THR A CA 1
ATOM 685 C C . THR A 1 89 ? -2.111 -15.141 -21.234 1 74.44 89 THR A C 1
ATOM 687 O O . THR A 1 89 ? -2.422 -16.156 -21.875 1 74.44 89 THR A O 1
ATOM 690 N N . ARG A 1 90 ? -0.878 -14.852 -20.984 1 76.12 90 ARG A N 1
ATOM 691 C CA . ARG A 1 90 ? 0.233 -15.727 -21.359 1 76.12 90 ARG A CA 1
ATOM 692 C C . ARG A 1 90 ? 0.967 -16.219 -20.109 1 76.12 90 ARG A C 1
ATOM 694 O O . ARG A 1 90 ? 1.854 -15.547 -19.594 1 76.12 90 ARG A O 1
ATOM 701 N N . TRP A 1 91 ? 0.715 -17.406 -19.844 1 76.62 91 TRP A N 1
ATOM 702 C CA . TRP A 1 91 ? 1.225 -17.984 -18.594 1 76.62 91 TRP A CA 1
ATOM 703 C C . TRP A 1 91 ? 2.748 -18.031 -18.609 1 76.62 91 TRP A C 1
ATOM 705 O O . TRP A 1 91 ? 3.389 -17.781 -17.578 1 76.62 91 TRP A O 1
ATOM 715 N N . SER A 1 92 ? 3.311 -18.375 -19.75 1 77.5 92 SER A N 1
ATOM 716 C CA . SER A 1 92 ? 4.766 -18.469 -19.828 1 77.5 92 SER A CA 1
ATOM 717 C C . SER A 1 92 ? 5.426 -17.156 -19.469 1 77.5 92 SER A C 1
ATOM 719 O O . SER A 1 92 ? 6.406 -17.125 -18.719 1 77.5 92 SER A O 1
ATOM 721 N N . VAL A 1 93 ? 4.855 -16.078 -19.906 1 82.94 93 VAL A N 1
ATOM 722 C CA . VAL A 1 93 ? 5.395 -14.758 -19.625 1 82.94 93 VAL A CA 1
ATOM 723 C C . VAL A 1 93 ? 5.137 -14.391 -18.172 1 82.94 93 VAL A C 1
ATOM 725 O O . VAL A 1 93 ? 6.02 -13.852 -17.5 1 82.94 93 VAL A O 1
ATOM 728 N N . LYS A 1 94 ? 4.004 -14.727 -17.719 1 86.56 94 LYS A N 1
ATOM 729 C CA . LYS A 1 94 ? 3.625 -14.445 -16.328 1 86.56 94 LYS A CA 1
ATOM 730 C C . LYS A 1 94 ? 4.594 -15.102 -15.352 1 86.56 94 LYS A C 1
ATOM 732 O O . LYS A 1 94 ? 5.129 -14.438 -14.461 1 86.56 94 LYS A O 1
ATOM 737 N N . TYR A 1 95 ? 4.84 -16.344 -15.594 1 84.19 95 TYR A N 1
ATOM 738 C CA . TYR A 1 95 ? 5.68 -17.094 -14.664 1 84.19 95 TYR A CA 1
ATOM 739 C C . TYR A 1 95 ? 7.133 -16.656 -14.766 1 84.19 95 TYR A C 1
ATOM 741 O O . TYR A 1 95 ? 7.852 -16.609 -13.758 1 84.19 95 TYR A O 1
ATOM 749 N N . LYS A 1 96 ? 7.52 -16.281 -15.938 1 87.94 96 LYS A N 1
ATOM 750 C CA . LYS A 1 96 ? 8.867 -15.75 -16.109 1 87.94 96 LYS A CA 1
ATOM 751 C C . LYS A 1 96 ? 9.039 -14.445 -15.336 1 87.94 96 LYS A C 1
ATOM 753 O O . LYS A 1 96 ? 10.039 -14.266 -14.633 1 87.94 96 LYS A O 1
ATOM 758 N N . SER A 1 97 ? 8.086 -13.57 -15.445 1 92 97 SER A N 1
ATOM 759 C CA . SER A 1 97 ? 8.125 -12.289 -14.75 1 92 97 SER A CA 1
ATOM 760 C C . SER A 1 97 ? 8.172 -12.484 -13.234 1 92 97 SER A C 1
ATOM 762 O O . SER A 1 97 ? 8.953 -11.828 -12.547 1 92 97 SER A O 1
ATOM 764 N N . ILE A 1 98 ? 7.402 -13.375 -12.742 1 91.69 98 ILE A N 1
ATOM 765 C CA . ILE A 1 98 ? 7.328 -13.617 -11.305 1 91.69 98 ILE A CA 1
ATOM 766 C C . ILE A 1 98 ? 8.641 -14.227 -10.812 1 91.69 98 ILE A C 1
ATOM 768 O O . ILE A 1 98 ? 9.125 -13.875 -9.734 1 91.69 98 ILE A O 1
ATOM 772 N N . ARG A 1 99 ? 9.133 -15.117 -11.602 1 89.31 99 ARG A N 1
ATOM 773 C CA . ARG A 1 99 ? 10.406 -15.727 -11.234 1 89.31 99 ARG A CA 1
ATOM 774 C C . ARG A 1 99 ? 11.508 -14.68 -11.148 1 89.31 99 ARG A C 1
ATOM 776 O O . ARG A 1 99 ? 12.242 -14.625 -10.156 1 89.31 99 ARG A O 1
ATOM 783 N N . ILE A 1 100 ? 11.641 -13.883 -12.141 1 92.75 100 ILE A N 1
ATOM 784 C CA . ILE A 1 100 ? 12.656 -12.836 -12.156 1 92.75 100 ILE A CA 1
ATOM 785 C C . ILE A 1 100 ? 12.43 -11.867 -11 1 92.75 100 ILE A C 1
ATOM 787 O O . ILE A 1 100 ? 13.375 -11.453 -10.336 1 92.75 100 ILE A O 1
ATOM 791 N N . PHE A 1 101 ? 11.188 -11.516 -10.773 1 96.12 101 PHE A N 1
ATOM 792 C CA . PHE A 1 101 ? 10.82 -10.641 -9.664 1 96.12 101 PHE A CA 1
ATOM 793 C C . PHE A 1 101 ? 11.297 -11.227 -8.336 1 96.12 101 PHE A C 1
ATOM 795 O O . PHE A 1 101 ? 11.945 -10.539 -7.543 1 96.12 101 PHE A O 1
ATOM 802 N N . ALA A 1 102 ? 10.977 -12.5 -8.109 1 94.56 102 ALA A N 1
ATOM 803 C CA . ALA A 1 102 ? 11.336 -13.164 -6.863 1 94.56 102 ALA A CA 1
ATOM 804 C C . ALA A 1 102 ? 12.852 -13.219 -6.684 1 94.56 102 ALA A C 1
ATOM 806 O O . ALA A 1 102 ? 13.359 -13 -5.582 1 94.56 102 ALA A O 1
ATOM 807 N N . GLU A 1 103 ? 13.562 -13.469 -7.754 1 93.56 103 GLU A N 1
ATOM 808 C CA . GLU A 1 103 ? 15.016 -13.57 -7.723 1 93.56 103 GLU A CA 1
ATOM 809 C C . GLU A 1 103 ? 15.656 -12.227 -7.375 1 93.56 103 GLU A C 1
ATOM 811 O O . GLU A 1 103 ? 16.766 -12.188 -6.832 1 93.56 103 GLU A O 1
ATOM 816 N N . ASN A 1 104 ? 14.969 -11.18 -7.664 1 96.31 104 ASN A N 1
ATOM 817 C CA . ASN A 1 104 ? 15.523 -9.844 -7.461 1 96.31 104 ASN A CA 1
ATOM 818 C C . ASN A 1 104 ? 14.766 -9.086 -6.371 1 96.31 104 ASN A C 1
ATOM 820 O O . ASN A 1 104 ? 14.914 -7.875 -6.238 1 96.31 104 ASN A O 1
ATOM 824 N N . PHE A 1 105 ? 14 -9.75 -5.617 1 97.5 105 PHE A N 1
ATOM 825 C CA . PHE A 1 105 ? 13.062 -9.133 -4.684 1 97.5 105 PHE A CA 1
ATOM 826 C C . PHE A 1 105 ? 13.805 -8.297 -3.643 1 97.5 105 PHE A C 1
ATOM 828 O O . PHE A 1 105 ? 13.375 -7.203 -3.293 1 97.5 105 PHE A O 1
ATOM 835 N N . ILE A 1 106 ? 14.922 -8.719 -3.186 1 96.25 106 ILE A N 1
ATOM 836 C CA . ILE A 1 106 ? 15.664 -8.023 -2.135 1 96.25 106 ILE A CA 1
ATOM 837 C C . ILE A 1 106 ? 16.109 -6.66 -2.641 1 96.25 106 ILE A C 1
ATOM 839 O O . ILE A 1 106 ? 15.969 -5.652 -1.941 1 96.25 106 ILE A O 1
ATOM 843 N N . ASN A 1 107 ? 16.594 -6.684 -3.807 1 96.5 107 ASN A N 1
ATOM 844 C CA . ASN A 1 107 ? 17.016 -5.422 -4.41 1 96.5 107 ASN A CA 1
ATOM 845 C C . ASN A 1 107 ? 15.812 -4.508 -4.668 1 96.5 107 ASN A C 1
ATOM 847 O O . ASN A 1 107 ? 15.867 -3.309 -4.383 1 96.5 107 ASN A O 1
ATOM 851 N N . ILE A 1 108 ? 14.781 -5.062 -5.223 1 97.5 108 ILE A N 1
ATOM 852 C CA . ILE A 1 108 ? 13.562 -4.312 -5.504 1 97.5 108 ILE A CA 1
ATOM 853 C C . ILE A 1 108 ? 13.055 -3.656 -4.219 1 97.5 108 ILE A C 1
ATOM 855 O O . ILE A 1 108 ? 12.727 -2.469 -4.211 1 97.5 108 ILE A O 1
ATOM 859 N N . LYS A 1 109 ? 13.039 -4.43 -3.168 1 97.31 109 LYS A N 1
ATOM 860 C CA . LYS A 1 109 ? 12.586 -3.941 -1.869 1 97.31 109 LYS A CA 1
ATOM 861 C C . LYS A 1 109 ? 13.461 -2.799 -1.372 1 97.31 109 LYS A C 1
ATOM 863 O O . LYS A 1 109 ? 12.961 -1.801 -0.854 1 97.31 109 LYS A O 1
ATOM 868 N N . SER A 1 110 ? 14.719 -2.941 -1.524 1 95.94 110 SER A N 1
ATOM 869 C CA . SER A 1 110 ? 15.656 -1.915 -1.089 1 95.94 110 SER A CA 1
ATOM 870 C C . SER A 1 110 ? 15.414 -0.599 -1.82 1 95.94 110 SER A C 1
ATOM 872 O O . SER A 1 110 ? 15.414 0.468 -1.204 1 95.94 110 SER A O 1
ATOM 874 N N . VAL A 1 111 ? 15.227 -0.7 -3.074 1 96.5 111 VAL A N 1
ATOM 875 C CA . VAL A 1 111 ? 15 0.494 -3.881 1 96.5 111 VAL A CA 1
ATOM 876 C C . VAL A 1 111 ? 13.664 1.13 -3.498 1 96.5 111 VAL A C 1
ATOM 878 O O . VAL A 1 111 ? 13.562 2.352 -3.361 1 96.5 111 VAL A O 1
ATOM 881 N N . LEU A 1 112 ? 12.586 0.303 -3.326 1 96.81 112 LEU A N 1
ATOM 882 C CA . LEU A 1 112 ? 11.297 0.818 -2.885 1 96.81 112 LEU A CA 1
ATOM 883 C C . LEU A 1 112 ? 11.438 1.578 -1.569 1 96.81 112 LEU A C 1
ATOM 885 O O . LEU A 1 112 ? 10.844 2.646 -1.398 1 96.81 112 LEU A O 1
ATOM 889 N N . GLU A 1 113 ? 12.195 1.053 -0.684 1 94.69 113 GLU A N 1
ATOM 890 C CA . GLU A 1 113 ? 12.406 1.675 0.62 1 94.69 113 GLU A CA 1
ATOM 891 C C . GLU A 1 113 ? 13.125 3.014 0.482 1 94.69 113 GLU A C 1
ATOM 893 O O . GLU A 1 113 ? 12.758 3.992 1.137 1 94.69 113 GLU A 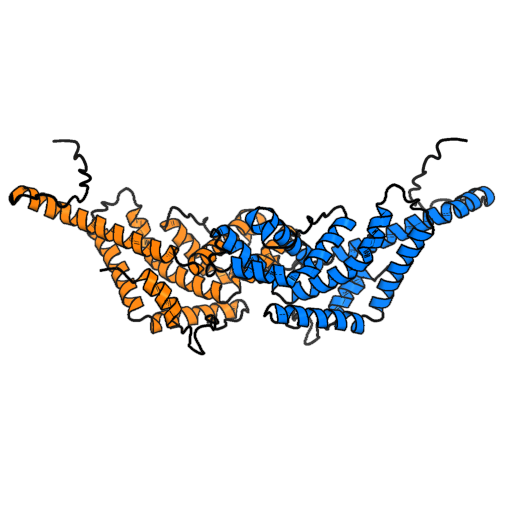O 1
ATOM 898 N N . LYS A 1 114 ? 14.094 3.043 -0.337 1 94.44 114 LYS A N 1
ATOM 899 C CA . LYS A 1 114 ? 14.836 4.285 -0.557 1 94.44 114 LYS A CA 1
ATOM 900 C C . LYS A 1 114 ? 13.938 5.352 -1.181 1 94.44 114 LYS A C 1
ATOM 902 O O . LYS A 1 114 ? 14 6.523 -0.802 1 94.44 114 LYS A O 1
ATOM 907 N N . LEU A 1 115 ? 13.133 4.926 -2.105 1 95.12 115 LEU A N 1
ATOM 908 C CA . LEU A 1 115 ? 12.234 5.859 -2.775 1 95.12 115 LEU A CA 1
ATOM 909 C C . LEU A 1 115 ? 11.164 6.359 -1.816 1 95.12 115 LEU A C 1
ATOM 911 O O . LEU A 1 115 ? 10.602 7.438 -2.016 1 95.12 115 LEU A O 1
ATOM 915 N N . SER A 1 116 ? 10.844 5.523 -0.826 1 93.19 116 SER A N 1
ATOM 916 C CA . SER A 1 116 ? 9.773 5.844 0.116 1 93.19 116 SER A CA 1
ATOM 917 C C . SER A 1 116 ? 10.211 6.93 1.095 1 93.19 116 SER A C 1
ATOM 919 O O . SER A 1 116 ? 9.375 7.547 1.754 1 93.19 116 SER A O 1
ATOM 921 N N . HIS A 1 117 ? 11.492 7.105 1.128 1 86.69 117 HIS A N 1
ATOM 922 C CA . HIS A 1 117 ? 12.031 8.094 2.053 1 86.69 117 HIS A CA 1
ATOM 923 C C . HIS A 1 117 ? 12.758 9.211 1.308 1 86.69 117 HIS A C 1
ATOM 925 O O . HIS A 1 117 ? 13.25 8.992 0.197 1 86.69 117 HIS A O 1
ATOM 931 N N . ASN A 1 118 ? 12.719 10.297 1.666 1 79.75 118 ASN A N 1
ATOM 932 C CA . ASN A 1 118 ? 13.344 11.445 1.023 1 79.75 118 ASN A CA 1
ATOM 933 C C . ASN A 1 118 ? 14.719 11.742 1.615 1 79.75 118 ASN A C 1
ATOM 935 O O . ASN A 1 118 ? 15.188 12.883 1.575 1 79.75 118 ASN A O 1
ATOM 939 N N . ASN A 1 119 ? 15.289 10.766 2.053 1 78.31 119 ASN A N 1
ATOM 940 C CA . ASN A 1 119 ? 16.547 10.984 2.762 1 78.31 119 ASN A CA 1
ATOM 941 C C . ASN A 1 119 ? 17.75 10.836 1.833 1 78.31 119 ASN A C 1
ATOM 943 O O . ASN A 1 119 ? 18.844 11.281 2.162 1 78.31 119 ASN A O 1
ATOM 947 N N . ASP A 1 120 ? 17.578 10.18 0.741 1 79.62 120 ASP A N 1
ATOM 948 C CA . ASP A 1 120 ? 18.641 9.922 -0.214 1 79.62 120 ASP A CA 1
ATOM 949 C C . ASP A 1 120 ? 18.469 10.75 -1.482 1 79.62 120 ASP A C 1
ATOM 951 O O . ASP A 1 120 ? 17.469 10.594 -2.199 1 79.62 120 ASP A O 1
ATOM 955 N N . SER A 1 121 ? 19.391 11.594 -1.743 1 82.44 121 SER A N 1
ATOM 956 C CA . SER A 1 121 ? 19.312 12.523 -2.867 1 82.44 121 SER A CA 1
ATOM 957 C C . SER A 1 121 ? 19.234 11.781 -4.195 1 82.44 121 SER A C 1
ATOM 959 O O . SER A 1 121 ? 18.656 12.281 -5.16 1 82.44 121 SER A O 1
ATOM 961 N N . ASP A 1 122 ? 19.812 10.656 -4.27 1 83.12 122 ASP A N 1
ATOM 962 C CA . ASP A 1 122 ? 19.828 9.875 -5.504 1 83.12 122 ASP A CA 1
ATOM 963 C C . ASP A 1 122 ? 18.453 9.273 -5.789 1 83.12 122 ASP A C 1
ATOM 965 O O . ASP A 1 122 ? 18.172 8.828 -6.906 1 83.12 122 ASP A O 1
ATOM 969 N N . PHE A 1 123 ? 17.609 9.367 -4.762 1 88.94 123 PHE A N 1
ATOM 970 C CA . PHE A 1 123 ? 16.297 8.734 -4.91 1 88.94 123 PHE A CA 1
ATOM 971 C C . PHE A 1 123 ? 15.188 9.75 -4.668 1 88.94 123 PHE A C 1
ATOM 973 O O . PHE A 1 123 ? 14.102 9.383 -4.211 1 88.94 123 PHE A O 1
ATOM 980 N N . LYS A 1 124 ? 15.523 10.953 -4.902 1 87.56 124 LYS A N 1
ATOM 981 C CA . LYS A 1 124 ? 14.508 11.977 -4.711 1 87.56 124 LYS A CA 1
ATOM 982 C C . LYS A 1 124 ? 13.422 11.883 -5.781 1 87.56 124 LYS A C 1
ATOM 984 O O . LYS A 1 124 ? 13.719 11.812 -6.973 1 87.56 124 LYS A O 1
ATOM 989 N N . VAL A 1 125 ? 12.266 11.781 -5.355 1 91.44 125 VAL A N 1
ATOM 990 C CA . VAL A 1 125 ? 11.117 11.703 -6.25 1 91.44 125 VAL A CA 1
ATOM 991 C C . VAL A 1 125 ? 10.008 12.625 -5.746 1 91.44 125 VAL A C 1
ATOM 993 O O . VAL A 1 125 ? 10.109 13.188 -4.652 1 91.44 125 VAL A O 1
ATOM 996 N N . ASN A 1 126 ? 9.039 12.828 -6.586 1 90.94 126 ASN A N 1
ATOM 997 C CA . ASN A 1 126 ? 7.914 13.656 -6.16 1 90.94 126 ASN A CA 1
ATOM 998 C C . ASN A 1 126 ? 7.047 12.938 -5.133 1 90.94 126 ASN A C 1
ATOM 1000 O O . ASN A 1 126 ? 7.223 11.742 -4.895 1 90.94 126 ASN A O 1
ATOM 1004 N N . THR A 1 127 ? 6.137 13.609 -4.531 1 90.19 127 THR A N 1
ATOM 1005 C CA . THR A 1 127 ? 5.332 13.133 -3.412 1 90.19 127 THR A CA 1
ATOM 1006 C C . THR A 1 127 ? 4.469 11.945 -3.836 1 90.19 127 THR A C 1
ATOM 1008 O O . THR A 1 127 ? 4.363 10.953 -3.109 1 90.19 127 THR A O 1
ATOM 1011 N N . THR A 1 128 ? 3.881 12.055 -4.992 1 92.12 128 THR A N 1
ATOM 1012 C CA . THR A 1 128 ? 3.004 10.992 -5.477 1 92.12 128 THR A CA 1
ATOM 1013 C C . THR A 1 128 ? 3.77 9.68 -5.625 1 92.12 128 THR A C 1
ATOM 1015 O O . THR A 1 128 ? 3.303 8.633 -5.18 1 92.12 128 THR A O 1
ATOM 1018 N N . THR A 1 129 ? 4.926 9.836 -6.227 1 94.81 129 THR A N 1
ATOM 1019 C CA . THR A 1 129 ? 5.777 8.664 -6.418 1 94.81 129 THR A CA 1
ATOM 1020 C C . THR A 1 129 ? 6.254 8.117 -5.074 1 94.81 129 THR A C 1
ATOM 1022 O O . THR A 1 129 ? 6.281 6.906 -4.867 1 94.81 129 THR A O 1
ATOM 1025 N N . ARG A 1 130 ? 6.613 8.961 -4.223 1 94.81 130 ARG A N 1
ATOM 1026 C CA . ARG A 1 130 ? 7.082 8.562 -2.9 1 94.81 130 ARG A CA 1
ATOM 1027 C C . ARG A 1 130 ? 5.988 7.84 -2.125 1 94.81 130 ARG A C 1
ATOM 1029 O O . ARG A 1 130 ? 6.242 6.812 -1.493 1 94.81 130 ARG A O 1
ATOM 1036 N N . THR A 1 131 ? 4.82 8.383 -2.182 1 94.19 131 THR A N 1
ATOM 1037 C CA . THR A 1 131 ? 3.68 7.781 -1.503 1 94.19 131 THR A CA 1
ATOM 1038 C C . THR A 1 131 ? 3.4 6.387 -2.053 1 94.19 131 THR A C 1
ATOM 1040 O O . THR A 1 131 ? 3.207 5.438 -1.287 1 94.19 131 THR A O 1
ATOM 1043 N N . LYS A 1 132 ? 3.467 6.312 -3.363 1 96.25 132 LYS A N 1
ATOM 1044 C CA . LYS A 1 132 ? 3.236 5.016 -3.988 1 96.25 132 LYS A CA 1
ATOM 1045 C C . LYS A 1 132 ? 4.332 4.02 -3.611 1 96.25 132 LYS A C 1
ATOM 1047 O O . LYS A 1 132 ? 4.051 2.848 -3.352 1 96.25 132 LYS A O 1
ATOM 1052 N N . ALA A 1 133 ? 5.543 4.488 -3.604 1 96.94 133 ALA A N 1
ATOM 1053 C CA . ALA A 1 133 ? 6.652 3.639 -3.178 1 96.94 133 ALA A CA 1
ATOM 1054 C C . ALA A 1 133 ? 6.449 3.145 -1.749 1 96.94 133 ALA A C 1
ATOM 1056 O O . ALA A 1 133 ? 6.73 1.984 -1.44 1 96.94 133 ALA A O 1
ATOM 1057 N N . GLN A 1 134 ? 5.957 3.994 -0.917 1 95.56 134 GLN A N 1
ATOM 1058 C CA . GLN A 1 134 ? 5.699 3.637 0.473 1 95.56 134 GLN A CA 1
ATOM 1059 C C . GLN A 1 134 ? 4.609 2.57 0.572 1 95.56 134 GLN A C 1
ATOM 1061 O O . GLN A 1 134 ? 4.742 1.613 1.337 1 95.56 134 GLN A O 1
ATOM 1066 N N . GLU A 1 135 ? 3.549 2.752 -0.19 1 96.38 135 GLU A N 1
ATOM 1067 C CA . GLU A 1 135 ? 2.461 1.779 -0.206 1 96.38 135 GLU A CA 1
ATOM 1068 C C . GLU A 1 135 ? 2.957 0.405 -0.647 1 96.38 135 GLU A C 1
ATOM 1070 O O . GLU A 1 135 ? 2.678 -0.601 0.008 1 96.38 135 GLU A O 1
ATOM 1075 N N . LEU A 1 136 ? 3.705 0.403 -1.72 1 97.81 136 LEU A N 1
ATOM 1076 C CA . LEU A 1 136 ? 4.203 -0.853 -2.27 1 97.81 136 LEU A CA 1
ATOM 1077 C C . LEU A 1 136 ? 5.238 -1.48 -1.342 1 97.81 136 LEU A C 1
ATOM 1079 O O . LEU A 1 136 ? 5.258 -2.699 -1.163 1 97.81 136 LEU A O 1
ATOM 1083 N N . SER A 1 137 ? 6.102 -0.598 -0.788 1 96.88 137 SER A N 1
ATOM 1084 C CA . SER A 1 137 ? 7.082 -1.098 0.168 1 96.88 137 SER A CA 1
ATOM 1085 C C . SER A 1 137 ? 6.402 -1.731 1.378 1 96.88 137 SER A C 1
ATOM 1087 O O . SER A 1 137 ? 6.855 -2.764 1.88 1 96.88 137 SER A O 1
ATOM 1089 N N . CYS A 1 138 ? 5.34 -1.205 1.766 1 95.69 138 CYS A N 1
ATOM 1090 C CA . CYS A 1 138 ? 4.621 -1.694 2.938 1 95.69 138 CYS A CA 1
ATOM 1091 C C . CYS A 1 138 ? 4.008 -3.062 2.668 1 95.69 138 CYS A C 1
ATOM 1093 O O . CYS A 1 138 ? 4.227 -4.004 3.432 1 95.69 138 CYS A O 1
ATOM 1095 N N . VAL A 1 139 ? 3.312 -3.178 1.61 1 96 139 VAL A N 1
ATOM 1096 C CA . VAL A 1 139 ? 2.59 -4.414 1.336 1 96 139 VAL A CA 1
ATOM 1097 C C . VAL A 1 139 ? 3.578 -5.539 1.041 1 96 139 VAL A C 1
ATOM 1099 O O . VAL A 1 139 ? 3.344 -6.691 1.407 1 96 139 VAL A O 1
ATOM 1102 N N . THR A 1 140 ? 4.707 -5.242 0.42 1 97.31 140 THR A N 1
ATOM 1103 C CA . THR A 1 140 ? 5.676 -6.266 0.052 1 97.31 140 THR A CA 1
ATOM 1104 C C . THR A 1 140 ? 6.496 -6.695 1.265 1 97.31 140 THR A C 1
ATOM 1106 O O . THR A 1 140 ? 7.27 -7.652 1.19 1 97.31 140 THR A O 1
ATOM 1109 N N . SER A 1 141 ? 6.285 -6.027 2.4 1 95.44 141 SER A N 1
ATOM 1110 C CA . SER A 1 141 ? 6.992 -6.398 3.623 1 95.44 141 SER A CA 1
ATOM 1111 C C . SER A 1 141 ? 6.133 -7.301 4.504 1 95.44 141 SER A C 1
ATOM 1113 O O . SER A 1 141 ? 6.59 -7.785 5.543 1 95.44 141 SER A O 1
ATOM 1115 N N . THR A 1 142 ? 4.906 -7.574 4.082 1 93.5 142 THR A N 1
ATOM 1116 C CA . THR A 1 142 ? 4.016 -8.383 4.902 1 93.5 142 THR A CA 1
ATOM 1117 C C . THR A 1 142 ? 4.387 -9.859 4.809 1 93.5 142 THR A C 1
ATOM 1119 O O . THR A 1 142 ? 4.91 -10.312 3.789 1 93.5 142 THR A O 1
ATOM 1122 N N . SER A 1 143 ? 4.074 -10.578 5.82 1 92 143 SER A N 1
ATOM 1123 C CA . SER A 1 143 ? 4.328 -12.016 5.84 1 92 143 SER A CA 1
ATOM 1124 C C . SER A 1 143 ? 3.576 -12.719 4.719 1 92 143 SER A C 1
ATOM 1126 O O . SER A 1 143 ? 4.129 -13.602 4.055 1 92 143 SER A O 1
ATOM 1128 N N . GLU A 1 144 ? 2.387 -12.336 4.562 1 89.56 144 GLU A N 1
ATOM 1129 C CA . GLU A 1 144 ? 1.542 -12.945 3.541 1 89.56 144 GLU A CA 1
ATOM 1130 C C . GLU A 1 144 ? 2.164 -12.797 2.154 1 89.56 144 GLU A C 1
ATOM 1132 O O . GLU A 1 144 ? 2.271 -13.781 1.414 1 89.56 144 GLU A O 1
ATOM 1137 N N . PHE A 1 145 ? 2.6 -11.641 1.872 1 95 145 PHE A N 1
ATOM 1138 C CA . PHE A 1 145 ? 3.172 -11.422 0.55 1 95 145 PHE A CA 1
ATOM 1139 C C . PHE A 1 145 ? 4.43 -12.258 0.356 1 95 145 PHE A C 1
ATOM 1141 O O . PHE A 1 145 ? 4.582 -12.93 -0.665 1 95 145 PHE A O 1
ATOM 1148 N N . ILE A 1 146 ? 5.289 -12.219 1.335 1 95.5 146 ILE A N 1
ATOM 1149 C CA . ILE A 1 146 ? 6.59 -12.875 1.223 1 95.5 146 ILE A CA 1
ATOM 1150 C C . ILE A 1 146 ? 6.395 -14.383 1.079 1 95.5 146 ILE A C 1
ATOM 1152 O O . ILE A 1 146 ? 7.016 -15.016 0.222 1 95.5 146 ILE A O 1
ATOM 1156 N N . ILE A 1 147 ? 5.516 -14.922 1.832 1 91.69 147 ILE A N 1
ATOM 1157 C CA . ILE A 1 147 ? 5.266 -16.359 1.803 1 91.69 147 ILE A CA 1
ATOM 1158 C C . ILE A 1 147 ? 4.656 -16.75 0.458 1 91.69 147 ILE A C 1
ATOM 1160 O O . ILE A 1 147 ? 5.121 -17.688 -0.192 1 91.69 147 ILE A O 1
ATOM 1164 N N . PHE A 1 148 ? 3.715 -16.016 0.014 1 91.25 148 PHE A N 1
ATOM 1165 C CA . PHE A 1 148 ? 3.037 -16.375 -1.226 1 91.25 148 PHE A CA 1
ATOM 1166 C C . PHE A 1 148 ? 3.918 -16.062 -2.432 1 91.25 148 PHE A C 1
ATOM 1168 O O . PHE A 1 148 ? 3.838 -16.75 -3.453 1 91.25 148 PHE A O 1
ATOM 1175 N N . LEU A 1 149 ? 4.766 -15.086 -2.33 1 94.5 149 LEU A N 1
ATOM 1176 C CA . LEU A 1 149 ? 5.758 -14.867 -3.379 1 94.5 149 LEU A CA 1
ATOM 1177 C C . LEU A 1 149 ? 6.633 -16.109 -3.561 1 94.5 149 LEU A C 1
ATOM 1179 O O . LEU A 1 149 ? 6.867 -16.547 -4.691 1 94.5 149 LEU A O 1
ATOM 1183 N N . ASN A 1 150 ? 7.043 -16.656 -2.455 1 91.69 150 ASN A N 1
ATOM 1184 C CA . ASN A 1 150 ? 7.898 -17.828 -2.518 1 91.69 150 ASN A CA 1
ATOM 1185 C C . ASN A 1 150 ? 7.141 -19.047 -3.033 1 91.69 150 ASN A C 1
ATOM 1187 O O . ASN A 1 150 ? 7.703 -19.891 -3.744 1 91.69 150 ASN A O 1
ATOM 1191 N N . ILE A 1 151 ? 5.902 -19.109 -2.684 1 87.5 151 ILE A N 1
ATOM 1192 C CA . ILE A 1 151 ? 5.07 -20.203 -3.178 1 87.5 151 ILE A CA 1
ATOM 1193 C C . ILE A 1 151 ? 4.918 -20.094 -4.691 1 87.5 151 ILE A C 1
ATOM 1195 O O . ILE A 1 151 ? 5.184 -21.047 -5.426 1 87.5 151 ILE A O 1
ATOM 1199 N N . ILE A 1 152 ? 4.547 -18.969 -5.141 1 88.19 152 ILE A N 1
ATOM 1200 C CA . ILE A 1 152 ? 4.285 -18.75 -6.559 1 88.19 152 ILE A CA 1
ATOM 1201 C C . ILE A 1 152 ? 5.578 -18.922 -7.355 1 88.19 152 ILE A C 1
ATOM 1203 O O . ILE A 1 152 ? 5.57 -19.516 -8.438 1 88.19 152 ILE A O 1
ATOM 1207 N N . SER A 1 153 ? 6.609 -18.438 -6.836 1 89.25 153 SER A N 1
ATOM 1208 C CA . SER A 1 153 ? 7.895 -18.531 -7.516 1 89.25 153 SER A CA 1
ATOM 1209 C C . SER A 1 153 ? 8.32 -19.984 -7.688 1 89.25 153 SER A C 1
ATOM 1211 O O . SER A 1 153 ? 8.828 -20.375 -8.742 1 89.25 153 SER A O 1
ATOM 1213 N N . LYS A 1 154 ? 8.164 -20.75 -6.703 1 84.38 154 LYS A N 1
ATOM 1214 C CA . LYS A 1 154 ? 8.531 -22.156 -6.777 1 84.38 154 LYS A CA 1
ATOM 1215 C C . LYS A 1 154 ? 7.758 -22.875 -7.883 1 84.38 154 LYS A C 1
ATOM 1217 O O . LYS A 1 154 ? 8.344 -23.594 -8.688 1 84.38 154 LYS A O 1
ATOM 1222 N N . TYR A 1 155 ? 6.527 -22.594 -7.961 1 79.81 155 TYR A N 1
ATOM 1223 C CA . TYR A 1 155 ? 5.699 -23.312 -8.922 1 79.81 155 TYR A CA 1
ATOM 1224 C C . TYR A 1 155 ? 5.812 -22.703 -10.312 1 79.81 155 TYR A C 1
ATOM 1226 O O . TYR A 1 155 ? 5.688 -23.391 -11.32 1 79.81 155 TYR A O 1
ATOM 1234 N N . SER A 1 156 ? 6.051 -21.406 -10.328 1 78.88 156 SER A N 1
ATOM 1235 C CA . SER A 1 156 ? 6.297 -20.766 -11.617 1 78.88 156 SER A CA 1
ATOM 1236 C C . SER A 1 156 ? 7.52 -21.359 -12.312 1 78.88 156 SER A C 1
ATOM 1238 O O . SER A 1 156 ? 7.512 -21.578 -13.523 1 78.88 156 SER A O 1
ATOM 1240 N N . ALA A 1 157 ? 8.461 -21.672 -11.516 1 78.5 157 ALA A N 1
ATOM 1241 C CA . ALA A 1 157 ? 9.688 -22.266 -12.055 1 78.5 157 ALA A CA 1
ATOM 1242 C C . ALA A 1 157 ? 9.406 -23.641 -12.664 1 78.5 157 ALA A C 1
ATOM 1244 O O . ALA A 1 157 ? 10.039 -24.031 -13.656 1 78.5 157 ALA A O 1
ATOM 1245 N N . GLN A 1 158 ? 8.445 -24.281 -12.172 1 78.12 158 GLN A N 1
ATOM 1246 C CA . GLN A 1 158 ? 8.102 -25.625 -12.656 1 78.12 158 GLN A CA 1
ATOM 1247 C C . GLN A 1 158 ? 7.145 -25.531 -13.844 1 78.12 158 GLN A C 1
ATOM 1249 O O . GLN A 1 158 ? 7.199 -26.375 -14.75 1 78.12 158 GLN A O 1
ATOM 1254 N N . LEU A 1 159 ? 6.355 -24.562 -13.805 1 76.75 159 LEU A N 1
ATOM 1255 C CA . LEU A 1 159 ? 5.305 -24.438 -14.805 1 76.75 1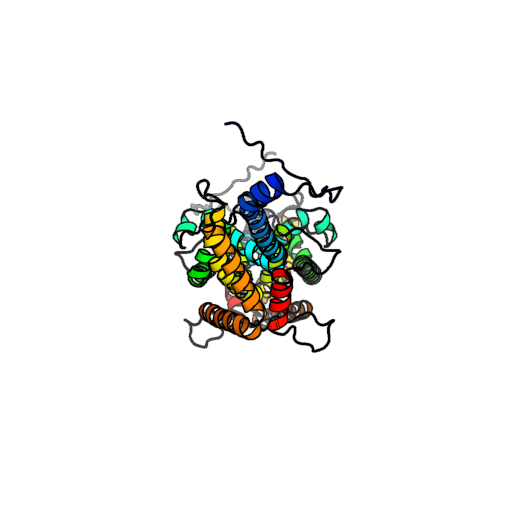59 LEU A CA 1
ATOM 1256 C C . LEU A 1 159 ? 5.832 -23.781 -16.078 1 76.75 159 LEU A C 1
ATOM 1258 O O . LEU A 1 159 ? 5.367 -24.078 -17.172 1 76.75 159 LEU A O 1
ATOM 1262 N N . GLU A 1 160 ? 6.828 -22.938 -15.945 1 78.19 160 GLU A N 1
ATOM 1263 C CA . GLU A 1 160 ? 7.309 -22.125 -17.047 1 78.19 160 GLU A CA 1
ATOM 1264 C C . GLU A 1 160 ? 7.773 -22.984 -18.219 1 78.19 160 GLU A C 1
ATOM 1266 O O . GLU A 1 160 ? 7.348 -22.781 -19.359 1 78.19 160 GLU A O 1
ATOM 1271 N N . PRO A 1 161 ? 8.555 -24 -18.031 1 75 161 PRO A N 1
ATOM 1272 C CA . PRO A 1 161 ? 9.023 -24.812 -19.156 1 75 161 PRO A CA 1
ATOM 1273 C C . PRO A 1 161 ? 7.883 -25.531 -19.875 1 75 161 PRO A C 1
ATOM 1275 O O . PRO A 1 161 ? 7.91 -25.688 -21.094 1 75 161 PRO A O 1
ATOM 1278 N N . VAL A 1 162 ? 6.918 -25.969 -19.141 1 73 162 VAL A N 1
ATOM 1279 C CA . VAL A 1 162 ? 5.809 -26.719 -19.719 1 73 162 VAL A CA 1
ATOM 1280 C C . VAL A 1 162 ? 4.914 -25.781 -20.531 1 73 162 VAL A C 1
ATOM 1282 O O . VAL A 1 162 ? 4.516 -26.109 -21.656 1 73 162 VAL A O 1
ATOM 1285 N N . THR A 1 163 ? 4.66 -24.641 -19.953 1 70.94 163 THR A N 1
ATOM 1286 C CA . THR A 1 163 ? 3.789 -23.688 -20.641 1 70.94 163 THR A CA 1
ATOM 1287 C C . THR A 1 163 ? 4.465 -23.156 -21.906 1 70.94 163 THR A C 1
ATOM 1289 O O . THR A 1 163 ? 3.803 -22.891 -22.906 1 70.94 163 THR A O 1
ATOM 1292 N N . ASN A 1 164 ? 5.742 -22.969 -21.875 1 74.12 164 ASN A N 1
ATOM 1293 C CA . ASN A 1 164 ? 6.508 -22.547 -23.031 1 74.12 164 ASN A CA 1
ATOM 1294 C C . ASN A 1 164 ? 6.418 -23.562 -24.172 1 74.12 164 ASN A C 1
ATOM 1296 O O . ASN A 1 164 ? 6.273 -23.188 -25.328 1 74.12 164 ASN A O 1
ATOM 1300 N N . LYS A 1 165 ? 6.492 -24.75 -23.844 1 70.38 165 LYS A N 1
ATOM 1301 C CA . LYS A 1 165 ? 6.426 -25.812 -24.844 1 70.38 165 LYS A CA 1
ATOM 1302 C C . LYS A 1 165 ? 5.031 -25.906 -25.453 1 70.38 165 LYS A C 1
ATOM 1304 O O . LYS A 1 165 ? 4.887 -26.172 -26.656 1 70.38 165 LYS A O 1
ATOM 1309 N N . LEU A 1 166 ? 4.066 -25.672 -24.625 1 67.5 166 LEU A N 1
ATOM 1310 C CA . LEU A 1 166 ? 2.686 -25.766 -25.094 1 67.5 166 LEU A CA 1
ATOM 1311 C C . LEU A 1 166 ? 2.344 -24.609 -26.016 1 67.5 166 LEU A C 1
ATOM 1313 O O . LEU A 1 166 ? 1.538 -24.75 -26.938 1 67.5 166 LEU A O 1
ATOM 1317 N N . GLN A 1 167 ? 2.949 -23.484 -25.797 1 64.75 167 GLN A N 1
ATOM 1318 C CA . GLN A 1 167 ? 2.646 -22.312 -26.609 1 64.75 167 GLN A CA 1
ATOM 1319 C C . GLN A 1 167 ? 3.521 -22.266 -27.844 1 64.75 167 GLN A C 1
ATOM 1321 O O . GLN A 1 167 ? 3.242 -21.516 -28.781 1 64.75 167 GLN A O 1
ATOM 1326 N N . ALA A 1 168 ? 4.527 -23.078 -27.844 1 60.88 168 ALA A N 1
ATOM 1327 C CA . ALA A 1 168 ? 5.395 -23.125 -29.016 1 60.88 168 ALA A CA 1
ATOM 1328 C C . ALA A 1 168 ? 4.664 -23.719 -30.219 1 60.88 168 ALA A C 1
ATOM 1330 O O . ALA A 1 168 ? 3.955 -24.719 -30.078 1 60.88 168 ALA A O 1
ATOM 1331 N N . LYS A 1 169 ? 4.273 -22.859 -31.172 1 54.81 169 LYS A N 1
ATOM 1332 C CA . LYS A 1 169 ? 3.533 -23.141 -32.406 1 54.81 169 LYS A CA 1
ATOM 1333 C C . LYS A 1 169 ? 3.977 -24.469 -33 1 54.81 169 LYS A C 1
ATOM 1335 O O . LYS A 1 169 ? 3.168 -25.188 -33.594 1 54.81 169 LYS A O 1
ATOM 1340 N N . SER A 1 170 ? 5.246 -24.656 -33.062 1 51.62 170 SER A N 1
ATOM 1341 C CA . SER A 1 170 ? 5.738 -25.734 -33.906 1 51.62 170 SER A CA 1
ATOM 1342 C C . SER A 1 170 ? 5.695 -27.078 -33.156 1 51.62 170 SER A C 1
ATOM 1344 O O . SER A 1 170 ? 6.086 -28.109 -33.719 1 51.62 170 SER A O 1
ATOM 1346 N N . ILE A 1 171 ? 5.32 -26.953 -31.969 1 52.88 171 ILE A N 1
ATOM 1347 C CA . ILE A 1 171 ? 5.504 -28.25 -31.312 1 52.88 171 ILE A CA 1
ATOM 1348 C C . ILE A 1 171 ? 4.312 -29.156 -31.609 1 52.88 171 ILE A C 1
ATOM 1350 O O . ILE A 1 171 ? 3.164 -28.703 -31.594 1 52.88 171 ILE A O 1
ATOM 1354 N N . ASP A 1 172 ? 4.672 -30.156 -32.25 1 53.69 172 ASP A N 1
ATOM 1355 C CA . ASP A 1 172 ? 3.682 -31.234 -32.312 1 53.69 172 ASP A CA 1
ATOM 1356 C C . ASP A 1 172 ? 3.105 -31.531 -30.922 1 53.69 172 ASP A C 1
ATOM 1358 O O . ASP A 1 172 ? 3.734 -32.219 -30.125 1 53.69 172 ASP A O 1
ATOM 1362 N N . LEU A 1 173 ? 2.203 -30.625 -30.516 1 55.03 173 LEU A N 1
ATOM 1363 C CA . LEU A 1 173 ? 1.516 -30.703 -29.234 1 55.03 173 LEU A CA 1
ATOM 1364 C C . LEU A 1 173 ? 1.226 -32.156 -28.844 1 55.03 173 LEU A C 1
ATOM 1366 O O . LEU A 1 173 ? 1.038 -32.438 -27.656 1 55.03 173 LEU A O 1
ATOM 1370 N N . TYR A 1 174 ? 1.366 -32.969 -30 1 55.94 174 TYR A N 1
ATOM 1371 C CA . TYR A 1 174 ? 1.066 -34.375 -29.781 1 55.94 174 TYR A CA 1
ATOM 1372 C C . TYR A 1 174 ? 2.336 -35.156 -29.484 1 55.94 174 TYR A C 1
ATOM 1374 O O . TYR A 1 174 ? 2.285 -36.375 -29.281 1 55.94 174 TYR A O 1
ATOM 1382 N N . SER A 1 175 ? 3.348 -34.312 -29.266 1 63.12 175 SER A N 1
ATOM 1383 C CA . SER A 1 175 ? 4.574 -35.062 -29.078 1 63.12 175 SER A CA 1
ATOM 1384 C C . SER A 1 175 ? 4.625 -35.688 -27.688 1 63.12 175 SER A C 1
ATOM 1386 O O . SER A 1 175 ? 4.082 -35.156 -26.734 1 63.12 175 SER A O 1
ATOM 1388 N N . VAL A 1 176 ? 4.883 -37 -27.625 1 67.75 176 VAL A N 1
ATOM 1389 C CA . VAL A 1 176 ? 5.09 -37.781 -26.422 1 67.75 176 VAL A CA 1
ATOM 1390 C C . VAL A 1 176 ? 5.934 -37 -25.422 1 67.75 176 VAL A C 1
ATOM 1392 O O . VAL A 1 176 ? 5.715 -37.094 -24.203 1 67.75 176 VAL A O 1
ATOM 1395 N N . GLN A 1 177 ? 6.688 -36.094 -25.938 1 69.69 177 GLN A N 1
ATOM 1396 C CA . GLN A 1 177 ? 7.586 -35.344 -25.062 1 69.69 177 GLN A CA 1
ATOM 1397 C C . GLN A 1 177 ? 6.809 -34.344 -24.219 1 69.69 177 GLN A C 1
ATOM 1399 O O . GLN A 1 177 ? 7.055 -34.219 -23.016 1 69.69 177 GLN A O 1
ATOM 1404 N N . ILE A 1 178 ? 5.879 -33.688 -24.844 1 68.81 178 ILE A N 1
ATOM 1405 C CA . ILE A 1 178 ? 5.094 -32.688 -24.125 1 68.81 178 ILE A CA 1
ATOM 1406 C C . ILE A 1 178 ? 4.199 -33.406 -23.109 1 68.81 178 ILE A C 1
ATOM 1408 O O . ILE A 1 178 ? 4.023 -32.906 -21.984 1 68.81 178 ILE A O 1
ATOM 1412 N N . GLN A 1 179 ? 3.752 -34.562 -23.484 1 69.12 179 GLN A N 1
ATOM 1413 C CA . GLN A 1 179 ? 2.912 -35.344 -22.594 1 69.12 179 GLN A CA 1
ATOM 1414 C C . GLN A 1 179 ? 3.691 -35.75 -21.344 1 69.12 179 GLN A C 1
ATOM 1416 O O . GLN A 1 179 ? 3.184 -35.688 -20.234 1 69.12 179 GLN A O 1
ATOM 1421 N N . ASN A 1 180 ? 4.805 -36.188 -21.594 1 74.56 180 ASN A N 1
ATOM 1422 C CA . ASN A 1 180 ? 5.648 -36.594 -20.484 1 74.56 180 ASN A CA 1
ATOM 1423 C C . ASN A 1 180 ? 5.984 -35.438 -19.547 1 74.56 180 ASN A C 1
ATOM 1425 O O . ASN A 1 180 ? 6.027 -35.594 -18.328 1 74.56 180 ASN A O 1
ATOM 1429 N N . HIS A 1 181 ? 6.172 -34.312 -20.172 1 74.06 181 HIS A N 1
ATOM 1430 C CA . HIS A 1 181 ? 6.488 -33.125 -19.359 1 74.06 181 HIS A CA 1
ATOM 1431 C C . HIS A 1 181 ? 5.309 -32.75 -18.469 1 74.06 181 HIS A C 1
ATOM 1433 O O . HIS A 1 181 ? 5.492 -32.375 -17.312 1 74.06 181 HIS A O 1
ATOM 1439 N N . ILE A 1 182 ? 4.191 -32.875 -19.094 1 73.62 182 ILE A N 1
ATOM 1440 C CA . ILE A 1 182 ? 2.994 -32.531 -18.328 1 73.62 182 ILE A CA 1
ATOM 1441 C C . ILE A 1 182 ? 2.795 -33.531 -17.188 1 73.62 182 ILE A C 1
ATOM 1443 O O . ILE A 1 182 ? 2.498 -33.156 -16.062 1 73.62 182 ILE A O 1
ATOM 1447 N N . GLN A 1 183 ? 2.982 -34.812 -17.516 1 75.25 183 GLN A N 1
ATOM 1448 C CA . GLN A 1 183 ? 2.824 -35.844 -16.5 1 75.25 183 GLN A CA 1
ATOM 1449 C C . GLN A 1 183 ? 3.844 -35.688 -15.383 1 75.25 183 GLN A C 1
ATOM 1451 O O . GLN A 1 183 ? 3.523 -35.906 -14.211 1 75.25 183 GLN A O 1
ATOM 1456 N N . ASP A 1 184 ? 4.992 -35.344 -15.781 1 77.5 184 ASP A N 1
ATOM 1457 C CA . ASP A 1 184 ? 6.031 -35.094 -14.789 1 77.5 184 ASP A CA 1
ATOM 1458 C C . ASP A 1 184 ? 5.637 -33.938 -13.852 1 77.5 184 ASP A C 1
ATOM 1460 O O . ASP A 1 184 ? 5.812 -34.031 -12.633 1 77.5 184 ASP A O 1
ATOM 1464 N N . LEU A 1 185 ? 5.113 -32.938 -14.422 1 76.56 185 LEU A N 1
ATOM 1465 C CA . LEU A 1 185 ? 4.699 -31.766 -13.625 1 76.56 185 LEU A CA 1
ATOM 1466 C C . LEU A 1 185 ? 3.57 -32.156 -12.672 1 76.56 185 LEU A C 1
ATOM 1468 O O . LEU A 1 185 ? 3.588 -31.75 -11.5 1 76.56 185 LEU A O 1
ATOM 1472 N N . LEU A 1 186 ? 2.725 -32.938 -13.18 1 73.31 186 LEU A N 1
ATOM 1473 C CA . LEU A 1 186 ? 1.601 -33.344 -12.352 1 73.31 186 LEU A CA 1
ATOM 1474 C C . LEU A 1 186 ? 2.07 -34.25 -11.203 1 73.31 186 LEU A C 1
ATOM 1476 O O . LEU A 1 186 ? 1.558 -34.156 -10.086 1 73.31 186 LEU A O 1
ATOM 1480 N N . SER A 1 187 ? 2.98 -35.062 -11.531 1 77.31 187 SER A N 1
ATOM 1481 C CA . SER A 1 187 ? 3.547 -35.906 -10.5 1 77.31 187 SER A CA 1
ATOM 1482 C C . SER A 1 187 ? 4.242 -35.094 -9.414 1 77.31 187 SER A C 1
ATOM 1484 O O . SER A 1 187 ? 4.129 -35.406 -8.227 1 77.31 187 SER A O 1
ATOM 1486 N N . ILE A 1 188 ? 4.906 -34.094 -9.828 1 76.88 188 ILE A N 1
ATOM 1487 C CA . ILE A 1 188 ? 5.586 -33.219 -8.875 1 76.88 188 ILE A CA 1
ATOM 1488 C C . ILE A 1 188 ? 4.566 -32.562 -7.957 1 76.88 188 ILE A C 1
ATOM 1490 O O . ILE A 1 188 ? 4.754 -32.531 -6.738 1 76.88 188 ILE A O 1
ATOM 1494 N N . PHE A 1 189 ? 3.547 -32.125 -8.484 1 74.62 189 PHE A N 1
ATOM 1495 C CA . PHE A 1 189 ? 2.512 -31.453 -7.699 1 74.62 189 PHE A CA 1
ATOM 1496 C C . PHE A 1 189 ? 1.876 -32.406 -6.711 1 74.62 189 PHE A C 1
ATOM 1498 O O . PHE A 1 189 ? 1.632 -32.062 -5.555 1 74.62 189 PHE A O 1
ATOM 1505 N N . ASN A 1 190 ? 1.66 -33.594 -7.227 1 73.94 190 ASN A N 1
ATOM 1506 C CA . ASN A 1 190 ? 1.088 -34.625 -6.359 1 73.94 190 ASN A CA 1
ATOM 1507 C C . ASN A 1 190 ? 2.039 -35 -5.223 1 73.94 190 ASN A C 1
ATOM 1509 O O . ASN A 1 190 ? 1.605 -35.219 -4.094 1 73.94 190 ASN A O 1
ATOM 1513 N N . ASN A 1 191 ? 3.244 -35.094 -5.574 1 78.69 191 ASN A N 1
ATOM 1514 C CA . ASN A 1 191 ? 4.25 -35.375 -4.559 1 78.69 191 ASN A CA 1
ATOM 1515 C C . ASN A 1 191 ? 4.336 -34.281 -3.514 1 78.69 191 ASN A C 1
ATOM 1517 O O . ASN A 1 191 ? 4.48 -34.562 -2.32 1 78.69 191 ASN A O 1
ATOM 1521 N N . ASN A 1 192 ? 4.328 -33.062 -3.973 1 77.25 192 ASN A N 1
ATOM 1522 C CA . ASN A 1 192 ? 4.336 -31.938 -3.057 1 77.25 192 ASN A CA 1
ATOM 1523 C C . ASN A 1 192 ? 3.131 -31.969 -2.121 1 77.25 192 ASN A C 1
ATOM 1525 O O . ASN A 1 192 ? 3.24 -31.609 -0.949 1 77.25 192 ASN A O 1
ATOM 1529 N N . ARG A 1 193 ? 2.105 -32.438 -2.566 1 72.75 193 ARG A N 1
ATOM 1530 C CA . ARG A 1 193 ? 0.896 -32.562 -1.76 1 72.75 193 ARG A CA 1
ATOM 1531 C C . ARG A 1 193 ? 1.065 -33.625 -0.668 1 72.75 193 ARG A C 1
ATOM 1533 O O . ARG A 1 193 ? 0.627 -33.406 0.466 1 72.75 193 ARG A O 1
ATOM 1540 N N . GLU A 1 194 ? 1.627 -34.656 -1.097 1 77 194 GLU A N 1
ATOM 1541 C CA . GLU A 1 194 ? 1.827 -35.75 -0.158 1 77 194 GLU A CA 1
ATOM 1542 C C . GLU A 1 194 ? 2.867 -35.406 0.9 1 77 194 GLU A C 1
ATOM 1544 O O . GLU A 1 194 ? 2.793 -35.875 2.035 1 77 194 GLU A O 1
ATOM 1549 N N . GLN A 1 195 ? 3.787 -34.594 0.464 1 81.94 195 GLN A N 1
ATOM 1550 C CA . GLN A 1 195 ? 4.836 -34.156 1.38 1 81.94 195 GLN A CA 1
ATOM 1551 C C . GLN A 1 195 ? 4.695 -32.656 1.706 1 81.94 195 GLN A C 1
ATOM 1553 O O . GLN A 1 195 ? 5.684 -31.922 1.695 1 81.94 195 GLN A O 1
ATOM 1558 N N . SER A 1 196 ? 3.547 -32.25 1.977 1 76.06 196 SER A N 1
ATOM 1559 C CA . SER A 1 196 ? 3.219 -30.828 2.104 1 76.06 196 SER A CA 1
ATOM 1560 C C . SER A 1 196 ? 3.994 -30.188 3.246 1 76.06 196 SER A C 1
ATOM 1562 O O . SER A 1 196 ? 4.449 -29.047 3.127 1 76.06 196 SER A O 1
ATOM 1564 N N . ASP A 1 197 ? 4.188 -30.906 4.297 1 76.12 197 ASP A N 1
ATOM 1565 C CA . ASP A 1 197 ? 4.883 -30.359 5.457 1 76.12 197 ASP A CA 1
ATOM 1566 C C . ASP A 1 197 ? 6.332 -30.016 5.117 1 76.12 197 ASP A C 1
ATOM 1568 O O . ASP A 1 197 ? 6.832 -28.953 5.5 1 76.12 197 ASP A O 1
ATOM 1572 N N . ILE A 1 198 ? 6.941 -30.938 4.445 1 80.69 198 ILE A N 1
ATOM 1573 C CA . ILE A 1 198 ? 8.344 -30.75 4.086 1 80.69 198 ILE A CA 1
ATOM 1574 C C . ILE A 1 198 ? 8.469 -29.594 3.094 1 80.69 198 ILE A C 1
ATOM 1576 O O . ILE A 1 198 ? 9.32 -28.703 3.262 1 80.69 198 ILE A O 1
ATOM 1580 N N . VAL A 1 199 ? 7.645 -29.578 2.086 1 79.25 199 VAL A N 1
ATOM 1581 C CA . VAL A 1 199 ? 7.691 -28.578 1.036 1 79.25 199 VAL A CA 1
ATOM 1582 C C . VAL A 1 199 ? 7.418 -27.188 1.634 1 79.25 199 VAL A C 1
ATOM 1584 O O . VAL A 1 199 ? 8.133 -26.234 1.338 1 79.25 199 VAL A O 1
ATOM 1587 N N . PHE A 1 200 ? 6.551 -27.109 2.498 1 80.56 200 PHE A N 1
ATOM 1588 C CA . PHE A 1 200 ? 6.199 -25.828 3.105 1 80.56 200 PHE A CA 1
ATOM 1589 C C . PHE A 1 200 ? 7.309 -25.359 4.035 1 80.56 200 PHE A C 1
ATOM 1591 O O . PHE A 1 200 ? 7.562 -24.156 4.133 1 80.56 200 PHE A O 1
ATOM 1598 N N . ASN A 1 201 ? 7.75 -26.281 4.676 1 83.88 201 ASN A N 1
ATOM 1599 C CA . ASN A 1 201 ? 8.852 -25.906 5.547 1 83.88 201 ASN A CA 1
ATOM 1600 C C . ASN A 1 201 ? 9.984 -25.25 4.762 1 83.88 201 ASN A C 1
ATOM 1602 O O . ASN A 1 201 ? 10.57 -24.25 5.215 1 83.88 201 ASN A O 1
ATOM 1606 N N . ASP A 1 202 ? 10.227 -25.828 3.664 1 87.5 202 ASP A N 1
ATOM 1607 C CA . ASP A 1 202 ? 11.25 -25.25 2.807 1 87.5 202 ASP A CA 1
ATOM 1608 C C . ASP A 1 202 ? 10.867 -23.844 2.355 1 87.5 202 ASP A C 1
ATOM 1610 O O . ASP A 1 202 ? 11.688 -22.922 2.391 1 87.5 202 ASP A O 1
ATOM 1614 N N . ILE A 1 203 ? 9.664 -23.672 1.966 1 87 203 ILE A N 1
ATOM 1615 C CA . ILE A 1 203 ? 9.156 -22.391 1.506 1 87 203 ILE A CA 1
ATOM 1616 C C . ILE A 1 203 ? 9.195 -21.375 2.65 1 87 203 ILE A C 1
ATOM 1618 O O . ILE A 1 203 ? 9.625 -20.234 2.463 1 87 203 ILE A O 1
ATOM 1622 N N . PHE A 1 204 ? 8.805 -21.797 3.783 1 87.25 204 PHE A N 1
ATOM 1623 C CA . PHE A 1 204 ? 8.766 -20.938 4.953 1 87.25 204 PHE A CA 1
ATOM 1624 C C . PHE A 1 204 ? 10.172 -20.5 5.348 1 87.25 204 PHE A C 1
ATOM 1626 O O . PHE A 1 204 ? 10.398 -19.328 5.672 1 87.25 204 PHE A O 1
ATOM 1633 N N . ASN A 1 205 ? 11.047 -21.438 5.293 1 90.44 205 ASN A N 1
ATOM 1634 C CA . ASN A 1 205 ? 12.43 -21.109 5.609 1 90.44 205 ASN A CA 1
ATOM 1635 C C . ASN A 1 205 ? 12.984 -20.062 4.648 1 90.44 205 ASN A C 1
ATOM 1637 O O . ASN A 1 205 ? 13.68 -19.125 5.07 1 90.44 205 ASN A O 1
ATOM 1641 N N . ASN A 1 206 ? 12.695 -20.281 3.451 1 91.56 206 ASN A N 1
ATOM 1642 C CA . ASN A 1 206 ? 13.102 -19.281 2.465 1 91.56 206 ASN A CA 1
ATOM 1643 C C . ASN A 1 206 ? 12.453 -17.938 2.727 1 91.56 206 ASN A C 1
ATOM 1645 O O . ASN A 1 206 ? 13.078 -16.891 2.537 1 91.56 206 ASN A O 1
ATOM 1649 N N . SER A 1 207 ? 11.219 -17.969 3.117 1 92.12 207 SER A N 1
ATOM 1650 C CA . SER A 1 207 ? 10.492 -16.734 3.432 1 92.12 207 SER A CA 1
ATOM 1651 C C . SER A 1 207 ? 11.117 -16.016 4.617 1 92.12 207 SER A C 1
ATOM 1653 O O . SER A 1 207 ? 11.234 -14.789 4.609 1 92.12 207 SER A O 1
ATOM 1655 N N . VAL A 1 208 ? 11.492 -16.766 5.586 1 91.88 208 VAL A N 1
ATOM 1656 C CA . VAL A 1 208 ? 12.133 -16.188 6.766 1 91.88 208 VAL A CA 1
ATOM 1657 C C . VAL A 1 208 ? 13.461 -15.555 6.371 1 91.88 208 VAL A C 1
ATOM 1659 O O . VAL A 1 208 ? 13.766 -14.43 6.793 1 91.88 208 VAL A O 1
ATOM 1662 N N . PHE A 1 209 ? 14.164 -16.297 5.578 1 93.44 209 PHE A N 1
ATOM 1663 C CA . PHE A 1 209 ? 15.438 -15.789 5.09 1 93.44 209 PHE A CA 1
ATOM 1664 C C . PHE A 1 209 ? 15.242 -14.477 4.336 1 93.44 209 PHE A C 1
ATOM 1666 O O . PHE A 1 209 ? 15.945 -13.492 4.598 1 93.44 209 PHE A O 1
ATOM 1673 N N . MET A 1 210 ? 14.312 -14.43 3.475 1 94.12 210 MET A N 1
ATOM 1674 C CA . MET A 1 210 ? 14.016 -13.25 2.674 1 94.12 210 MET A CA 1
ATOM 1675 C C . MET A 1 210 ? 13.562 -12.094 3.561 1 94.12 210 MET A C 1
ATOM 1677 O O . MET A 1 210 ? 13.992 -10.953 3.363 1 94.12 210 MET A O 1
ATOM 1681 N N . ALA A 1 211 ? 12.742 -12.391 4.48 1 93.88 211 ALA A N 1
ATOM 1682 C CA . ALA A 1 211 ? 12.227 -11.375 5.398 1 93.88 211 ALA A CA 1
ATOM 1683 C C . ALA A 1 211 ? 13.359 -10.75 6.211 1 93.88 211 ALA A C 1
ATOM 1685 O O . ALA A 1 211 ? 13.391 -9.539 6.418 1 93.88 211 ALA A O 1
ATOM 1686 N N . GLU A 1 212 ? 14.25 -11.547 6.633 1 93.56 212 GLU A N 1
ATOM 1687 C CA . GLU A 1 212 ? 15.391 -11.062 7.402 1 93.56 212 GLU A CA 1
ATOM 1688 C C . GLU A 1 212 ? 16.25 -10.109 6.578 1 93.56 212 GLU A C 1
ATOM 1690 O O . GLU A 1 212 ? 16.734 -9.094 7.094 1 93.56 212 GLU A O 1
ATOM 1695 N N . LYS A 1 213 ? 16.422 -10.438 5.395 1 94.5 213 LYS A N 1
ATOM 1696 C CA . LYS A 1 213 ? 17.25 -9.617 4.516 1 94.5 213 LYS A CA 1
ATOM 1697 C C . LYS A 1 213 ? 16.641 -8.234 4.301 1 94.5 213 LYS A C 1
ATOM 1699 O O . LYS A 1 213 ? 17.359 -7.254 4.109 1 94.5 213 LYS A O 1
ATOM 1704 N N . ILE A 1 214 ? 15.312 -8.188 4.383 1 93.88 214 ILE A N 1
ATOM 1705 C CA . ILE A 1 214 ? 14.68 -6.906 4.105 1 93.88 214 ILE A CA 1
ATOM 1706 C C . ILE A 1 214 ? 14.219 -6.262 5.41 1 93.88 214 ILE A C 1
ATOM 1708 O O . ILE A 1 214 ? 13.555 -5.219 5.398 1 93.88 214 ILE A O 1
ATOM 1712 N N . GLY A 1 215 ? 14.492 -6.844 6.504 1 90.62 215 GLY A N 1
ATOM 1713 C CA . GLY A 1 215 ? 14.172 -6.293 7.809 1 90.62 215 GLY A CA 1
ATOM 1714 C C . GLY A 1 215 ? 12.703 -6.43 8.164 1 90.62 215 GLY A C 1
ATOM 1715 O O . GLY A 1 215 ? 12.133 -5.547 8.812 1 90.62 215 GLY A O 1
ATOM 1716 N N . ALA A 1 216 ? 12.023 -7.375 7.633 1 90.44 216 ALA A N 1
ATOM 1717 C CA . ALA A 1 216 ? 10.617 -7.621 7.918 1 90.44 216 ALA A CA 1
ATOM 1718 C C . ALA A 1 216 ? 10.445 -8.781 8.898 1 90.44 216 ALA A C 1
ATOM 1720 O O . ALA A 1 216 ? 11.359 -9.586 9.07 1 90.44 216 ALA A O 1
ATOM 1721 N N . ASP A 1 217 ? 9.32 -8.711 9.531 1 83.88 217 ASP A N 1
ATOM 1722 C CA . ASP A 1 217 ? 8.977 -9.805 10.43 1 83.88 217 ASP A CA 1
ATOM 1723 C C . ASP A 1 217 ? 8.023 -10.789 9.766 1 83.88 217 ASP A C 1
ATOM 1725 O O . ASP A 1 217 ? 7.121 -10.391 9.023 1 83.88 217 ASP A O 1
ATOM 1729 N N . ILE A 1 218 ? 8.336 -11.961 9.922 1 83.75 218 ILE A N 1
ATOM 1730 C CA . ILE A 1 218 ? 7.414 -12.977 9.43 1 83.75 218 ILE A CA 1
ATOM 1731 C C . ILE A 1 218 ? 6.641 -13.586 10.602 1 83.75 218 ILE A C 1
ATOM 1733 O O . ILE A 1 218 ? 7.238 -14.031 11.578 1 83.75 218 ILE A O 1
ATOM 1737 N N . LYS A 1 219 ? 5.402 -13.078 10.664 1 68.81 219 LYS A N 1
ATOM 1738 C CA . LYS A 1 219 ? 4.531 -13.727 11.641 1 68.81 219 LYS A CA 1
ATOM 1739 C C . LYS A 1 219 ? 3.848 -14.953 11.039 1 68.81 219 LYS A C 1
ATOM 1741 O O . LYS A 1 219 ? 3.605 -15 9.836 1 68.81 219 LYS A O 1
ATOM 1746 N N . ASN A 1 220 ? 3.857 -15.883 11.805 1 54.34 220 ASN A N 1
ATOM 1747 C CA . ASN A 1 220 ? 3.078 -17.016 11.32 1 54.34 220 ASN A CA 1
ATOM 1748 C C . ASN A 1 220 ? 1.664 -16.609 10.922 1 54.34 220 ASN A C 1
ATOM 1750 O O . ASN A 1 220 ? 1 -15.867 11.656 1 54.34 220 ASN A O 1
ATOM 1754 N N . PRO A 1 221 ? 1.263 -16.344 9.695 1 45.66 221 PRO A N 1
ATOM 1755 C CA . PRO A 1 221 ? -0.07 -15.875 9.312 1 45.66 221 PRO A CA 1
ATOM 1756 C C . PRO A 1 221 ? -1.149 -16.266 10.312 1 45.66 221 PRO A C 1
ATOM 1758 O O . PRO A 1 221 ? -1.163 -17.406 10.789 1 45.66 221 PRO A O 1
ATOM 1761 N N . ARG A 1 222 ? -1.747 -15.273 11.18 1 37.19 222 ARG A N 1
ATOM 1762 C CA . ARG A 1 222 ? -2.885 -15.547 12.047 1 37.19 222 ARG A CA 1
ATOM 1763 C C . ARG A 1 222 ? -4.062 -16.094 11.25 1 37.19 222 ARG A C 1
ATOM 1765 O O . ARG A 1 222 ? -4.5 -15.484 10.273 1 37.19 222 ARG A O 1
ATOM 1772 N N . ILE A 1 223 ? -4.43 -17.25 11.039 1 33.97 223 ILE A N 1
ATOM 1773 C CA . ILE A 1 223 ? -5.707 -17.75 10.547 1 33.97 223 ILE A CA 1
ATOM 1774 C C . ILE A 1 223 ? -6.848 -17.141 11.367 1 33.97 223 ILE A C 1
ATOM 1776 O O . ILE A 1 223 ? -6.762 -17.047 12.594 1 33.97 223 ILE A O 1
ATOM 1780 N N . THR A 1 224 ? -7.758 -16.312 11.023 1 31.95 224 THR A N 1
ATOM 1781 C CA . THR A 1 224 ? -8.984 -15.797 11.609 1 31.95 224 THR A CA 1
ATOM 1782 C C . THR A 1 224 ? -9.531 -16.75 12.664 1 31.95 224 THR A C 1
ATOM 1784 O O . THR A 1 224 ? -9.469 -17.969 12.5 1 31.95 224 THR A O 1
ATOM 1787 N N . SER A 1 225 ? -9.938 -16.281 13.859 1 30.56 225 SER A N 1
ATOM 1788 C CA . SER A 1 225 ? -10.484 -16.891 15.07 1 30.56 225 SER A CA 1
ATOM 1789 C C . SER A 1 225 ? -11.727 -17.719 14.75 1 30.56 225 SER A C 1
ATOM 1791 O O . SER A 1 225 ? -12.289 -18.359 15.641 1 30.56 225 SER A O 1
ATOM 1793 N N . LYS A 1 226 ? -12.875 -17.359 14.055 1 32.94 226 LYS A N 1
ATOM 1794 C CA . LYS A 1 226 ? -13.953 -18.297 14.391 1 32.94 226 LYS A CA 1
ATOM 1795 C C . LYS A 1 226 ? -13.453 -19.734 14.391 1 32.94 226 LYS A C 1
ATOM 1797 O O . LYS A 1 226 ? -14.242 -20.672 14.547 1 32.94 226 LYS A O 1
ATOM 1802 N N . ILE A 1 227 ? -12.656 -20.281 13.688 1 28.77 227 ILE A N 1
ATOM 1803 C CA . ILE A 1 227 ? -12.188 -21.547 14.25 1 28.77 227 ILE A CA 1
ATOM 1804 C C . ILE A 1 227 ? -11.328 -21.266 15.484 1 28.77 227 ILE A C 1
ATOM 1806 O O . ILE A 1 227 ? -10.484 -20.359 15.469 1 28.77 227 ILE A O 1
ATOM 1810 N N . LYS A 1 228 ? -11.641 -21.703 16.812 1 28.27 228 LYS A N 1
ATOM 1811 C CA . LYS A 1 228 ? -10.883 -21.906 18.047 1 28.27 228 LYS A CA 1
ATOM 1812 C C . LYS A 1 228 ? -9.383 -21.875 17.766 1 28.27 228 LYS A C 1
ATOM 1814 O O . LYS A 1 228 ? -8.945 -22.078 16.641 1 28.27 228 LYS A O 1
ATOM 1819 N N . LYS A 1 229 ? -8.516 -21.969 18.828 1 30.03 229 LYS A N 1
ATOM 1820 C CA . LYS A 1 229 ? -7.078 -22.219 18.906 1 30.03 229 LYS A CA 1
ATOM 1821 C C . LYS A 1 229 ? -6.547 -22.828 17.625 1 30.03 229 LYS A C 1
ATOM 1823 O O . LYS A 1 229 ? -5.363 -23.156 17.516 1 30.03 229 LYS A O 1
ATOM 1828 N N . ASP A 1 230 ? -7.402 -23.422 16.875 1 27.22 230 ASP A N 1
ATOM 1829 C CA . ASP A 1 230 ? -6.625 -24.234 15.945 1 27.22 230 ASP A CA 1
ATOM 1830 C C . ASP A 1 230 ? -5.902 -23.359 14.922 1 27.22 230 ASP A C 1
ATOM 1832 O O . ASP A 1 230 ? -6.414 -22.312 14.523 1 27.22 230 ASP A O 1
ATOM 1836 N N . GLN A 1 231 ? -4.598 -23.562 14.703 1 29.33 231 GLN A N 1
ATOM 1837 C CA . GLN A 1 231 ? -3.389 -23.281 13.93 1 29.33 231 GLN A CA 1
ATOM 1838 C C . GLN A 1 231 ? -3.719 -23.062 12.453 1 29.33 231 GLN A C 1
ATOM 1840 O O . GLN A 1 231 ? -4.23 -23.969 11.789 1 29.33 231 GLN A O 1
ATOM 1845 N N . ILE A 1 232 ? -4.449 -22.219 12.055 1 32.94 232 ILE A N 1
ATOM 1846 C CA . ILE A 1 232 ? -4.16 -22.281 10.625 1 32.94 232 ILE A CA 1
ATOM 1847 C C . ILE A 1 232 ? -2.725 -22.75 10.414 1 32.94 232 ILE A C 1
ATOM 1849 O O . ILE A 1 232 ? -1.775 -22.031 10.727 1 32.94 232 ILE A O 1
ATOM 1853 N N . THR A 1 233 ? -2.377 -23.734 10.82 1 33.84 233 THR A N 1
ATOM 1854 C CA . THR A 1 233 ? -1.162 -24.531 10.68 1 33.84 233 THR A CA 1
ATOM 1855 C C . THR A 1 233 ? -0.627 -24.469 9.25 1 33.84 233 THR A C 1
ATOM 1857 O O . THR A 1 233 ? -1.396 -24.281 8.305 1 33.84 233 THR A O 1
ATOM 1860 N N . LYS A 1 234 ? 0.737 -24.391 9.055 1 42.78 234 LYS A N 1
ATOM 1861 C CA . LYS A 1 234 ? 1.651 -24.594 7.938 1 42.78 234 LYS A CA 1
ATOM 1862 C C . LYS A 1 234 ? 0.959 -25.328 6.793 1 42.78 234 LYS A C 1
ATOM 1864 O O . LYS A 1 234 ? 1.08 -24.938 5.633 1 42.78 234 LYS A O 1
ATOM 1869 N N . PRO A 1 235 ? 0.237 -26.297 7.195 1 39.84 235 PRO A N 1
ATOM 1870 C CA . PRO A 1 235 ? -0.244 -27.25 6.188 1 39.84 235 PRO A CA 1
ATOM 1871 C C . PRO A 1 235 ? -1.553 -26.797 5.539 1 39.84 235 PRO A C 1
ATOM 1873 O O . PRO A 1 235 ? -1.847 -27.203 4.406 1 39.84 235 PRO A O 1
ATOM 1876 N N . ILE A 1 236 ? -2.232 -25.922 6.27 1 43.19 236 ILE A N 1
ATOM 1877 C CA . ILE A 1 236 ? -3.561 -25.703 5.707 1 43.19 236 ILE A CA 1
ATOM 1878 C C . ILE A 1 236 ? -3.463 -24.797 4.488 1 43.19 236 ILE A C 1
ATOM 1880 O O . ILE A 1 236 ? -4.102 -25.047 3.461 1 43.19 236 ILE A O 1
ATOM 1884 N N . LEU A 1 237 ? -2.787 -23.656 4.719 1 47.19 237 LEU A N 1
ATOM 1885 C CA . LEU A 1 237 ? -2.641 -22.828 3.521 1 47.19 237 LEU A CA 1
ATOM 1886 C C . LEU A 1 237 ? -2.104 -23.656 2.357 1 47.19 237 LEU A C 1
ATOM 1888 O O . LEU A 1 237 ? -2.607 -23.562 1.235 1 47.19 237 LEU A O 1
ATOM 1892 N N . LEU A 1 238 ? -1.154 -24.375 2.779 1 48.75 238 LEU A N 1
ATOM 1893 C CA . LEU A 1 238 ? -0.621 -25.234 1.733 1 48.75 238 LEU A CA 1
ATOM 1894 C C . LEU A 1 238 ? -1.661 -26.266 1.295 1 48.75 238 LEU A C 1
ATOM 1896 O O . LEU A 1 238 ? -1.767 -26.578 0.108 1 48.75 238 LEU A O 1
ATOM 1900 N N . ASN A 1 239 ? -2.434 -26.578 2.336 1 48.72 239 ASN A N 1
ATOM 1901 C CA . ASN A 1 239 ? -3.459 -27.562 1.972 1 48.72 239 ASN A CA 1
ATOM 1902 C C . ASN A 1 239 ? -4.527 -26.938 1.076 1 48.72 239 ASN A C 1
ATOM 1904 O O . ASN A 1 239 ? -4.988 -27.562 0.123 1 48.72 239 ASN A O 1
ATOM 1908 N N . THR A 1 240 ? -4.895 -25.844 1.517 1 48 240 THR A N 1
ATOM 1909 C CA . THR A 1 240 ? -5.879 -25.203 0.646 1 48 240 THR A CA 1
ATOM 1910 C C . THR A 1 240 ? -5.285 -24.922 -0.731 1 48 240 THR A C 1
ATOM 1912 O O . THR A 1 240 ? -5.938 -25.141 -1.752 1 48 240 THR A O 1
ATOM 1915 N N . ILE A 1 241 ? -4.051 -24.375 -0.623 1 50.09 241 ILE A N 1
ATOM 1916 C CA . ILE A 1 241 ? -3.391 -24.156 -1.905 1 50.09 241 ILE A CA 1
ATOM 1917 C C . ILE A 1 241 ? -3.201 -25.484 -2.623 1 50.09 241 ILE A C 1
ATOM 1919 O O . ILE A 1 241 ? -3.498 -25.609 -3.812 1 50.09 241 ILE A O 1
ATOM 1923 N N . THR A 1 242 ? -2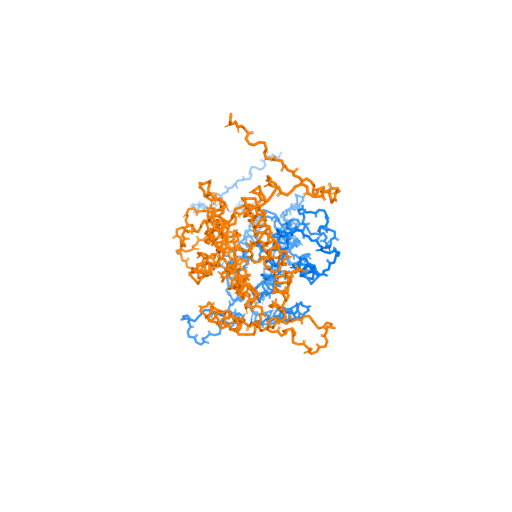.709 -26.328 -1.728 1 47.5 242 THR A N 1
ATOM 1924 C CA . THR A 1 242 ? -2.469 -27.641 -2.318 1 47.5 242 THR A CA 1
ATOM 1925 C C . THR A 1 242 ? -3.785 -28.344 -2.639 1 47.5 242 THR A C 1
ATOM 1927 O O . THR A 1 242 ? -3.893 -29.047 -3.645 1 47.5 242 THR A O 1
ATOM 1930 N N . ASP A 1 243 ? -4.715 -28.172 -1.683 1 49.62 243 ASP A N 1
ATOM 1931 C CA . ASP A 1 243 ? -6.008 -28.766 -1.982 1 49.62 243 ASP A CA 1
ATOM 1932 C C . ASP A 1 243 ? -6.633 -28.141 -3.227 1 49.62 243 ASP A C 1
ATOM 1934 O O . ASP A 1 243 ? -7.262 -28.844 -4.027 1 49.62 243 ASP A O 1
ATOM 1938 N N . SER A 1 244 ? -6.637 -26.938 -3.141 1 43.25 244 SER A N 1
ATOM 1939 C CA . SER A 1 244 ? -7.18 -26.266 -4.32 1 43.25 244 SER A CA 1
ATOM 1940 C C . SER A 1 244 ? -6.375 -26.625 -5.57 1 43.25 244 SER A C 1
ATOM 1942 O O . SER A 1 244 ? -6.93 -26.719 -6.668 1 43.25 244 SER A O 1
ATOM 1944 N N . ILE A 1 245 ? -5.133 -26.5 -5.293 1 41.44 245 ILE A N 1
ATOM 1945 C CA . ILE A 1 245 ? -4.289 -26.828 -6.434 1 41.44 245 ILE A CA 1
ATOM 1946 C C . ILE A 1 245 ? -4.441 -28.297 -6.781 1 41.44 245 ILE A C 1
ATOM 1948 O O . ILE A 1 245 ? -4.523 -28.672 -7.957 1 41.44 245 ILE A O 1
ATOM 1952 N N . PHE A 1 246 ? -4.273 -29.219 -5.695 1 40.31 246 PHE A N 1
ATOM 1953 C CA . PHE A 1 246 ? -4.039 -30.625 -5.992 1 40.31 246 PHE A CA 1
ATOM 1954 C C . PHE A 1 246 ? -5.336 -31.422 -5.914 1 40.31 246 PHE A C 1
ATOM 1956 O O . PHE A 1 246 ? -5.328 -32.656 -6.035 1 40.31 246 PHE A O 1
ATOM 1963 N N . LEU A 1 247 ? -6.379 -30.906 -5.395 1 36.66 247 LEU A N 1
ATOM 1964 C CA . LEU A 1 247 ? -7.492 -31.844 -5.52 1 36.66 247 LEU A CA 1
ATOM 1965 C C . LEU A 1 247 ? -7.832 -32.094 -6.984 1 36.66 247 LEU A C 1
ATOM 1967 O O . LEU A 1 247 ? -8.586 -31.328 -7.59 1 36.66 247 LEU A O 1
ATOM 1971 N N . PHE A 1 248 ? -6.922 -32.469 -7.648 1 33.28 248 PHE A N 1
ATOM 1972 C CA . PHE A 1 248 ? -7.227 -33.094 -8.922 1 33.28 248 PHE A CA 1
ATOM 1973 C C . PHE A 1 248 ? -8.398 -34.062 -8.789 1 33.28 248 PHE A C 1
ATOM 1975 O O . PHE A 1 248 ? -8.406 -34.906 -7.891 1 33.28 248 PHE A O 1
ATOM 1982 N N . ARG A 1 249 ? -9.609 -33.562 -8.844 1 31.97 249 ARG A N 1
ATOM 1983 C CA . ARG A 1 249 ? -10.633 -34.594 -9.031 1 31.97 249 ARG A CA 1
ATOM 1984 C C . ARG A 1 249 ? -10.156 -35.688 -10 1 31.97 249 ARG A C 1
ATOM 1986 O O . ARG A 1 249 ? -9.836 -35.375 -11.156 1 31.97 249 ARG A O 1
ATOM 1993 N N . THR A 1 250 ? -9.289 -36.594 -9.656 1 27.52 250 THR A N 1
ATOM 1994 C CA . THR A 1 250 ? -9.32 -37.875 -10.383 1 27.52 250 THR A CA 1
ATOM 1995 C C . THR A 1 250 ? -10.75 -38.375 -10.547 1 27.52 250 THR A C 1
ATOM 1997 O O . THR A 1 250 ? -11.562 -38.25 -9.625 1 27.52 250 THR A O 1
ATOM 2000 N N . MET B 1 1 ? -13.352 60.656 -6.844 1 22.75 1 MET B N 1
ATOM 2001 C CA . MET B 1 1 ? -12.992 60.312 -5.465 1 22.75 1 MET B CA 1
ATOM 2002 C C . MET B 1 1 ? -12.914 58.812 -5.273 1 22.75 1 MET B C 1
ATOM 2004 O O . MET B 1 1 ? -13.789 58.219 -4.637 1 22.75 1 MET B O 1
ATOM 2008 N N . ASN B 1 2 ? -12.344 58.031 -6.195 1 24.22 2 ASN B N 1
ATOM 2009 C CA . ASN B 1 2 ? -12.125 57.062 -7.266 1 24.22 2 ASN B CA 1
ATOM 2010 C C . ASN B 1 2 ? -11.352 55.844 -6.77 1 24.22 2 ASN B C 1
ATOM 2012 O O . ASN B 1 2 ? -10.812 55.844 -5.664 1 24.22 2 ASN B O 1
ATOM 2016 N N . LYS B 1 3 ? -10.695 55.125 -7.742 1 29.17 3 LYS B N 1
ATOM 2017 C CA . LYS B 1 3 ? -10.047 53.844 -8.023 1 29.17 3 LYS B CA 1
ATOM 2018 C C . LYS B 1 3 ? -8.766 53.688 -7.219 1 29.17 3 LYS B C 1
ATOM 2020 O O . LYS B 1 3 ? -7.777 54.406 -7.469 1 29.17 3 LYS B O 1
ATOM 2025 N N . LEU B 1 4 ? -8.906 53.469 -5.891 1 28.38 4 LEU B N 1
ATOM 2026 C CA . LEU B 1 4 ? -7.754 53.25 -5.016 1 28.38 4 LEU B CA 1
ATOM 2027 C C . LEU B 1 4 ? -6.797 52.219 -5.621 1 28.38 4 LEU B C 1
ATOM 2029 O O . LEU B 1 4 ? -7.211 51.125 -5.984 1 28.38 4 LEU B O 1
ATOM 2033 N N . VAL B 1 5 ? -5.832 52.625 -6.5 1 28.42 5 VAL B N 1
ATOM 2034 C CA . VAL B 1 5 ? -4.727 51.938 -7.137 1 28.42 5 VAL B CA 1
ATOM 2035 C C . VAL B 1 5 ? -3.838 51.281 -6.074 1 28.42 5 VAL B C 1
ATOM 2037 O O . VAL B 1 5 ? -3.434 51.938 -5.113 1 28.42 5 VAL B O 1
ATOM 2040 N N . GLY B 1 6 ? -4.113 50.062 -5.691 1 29.36 6 GLY B N 1
ATOM 2041 C CA . GLY B 1 6 ? -3.318 49.25 -4.789 1 29.36 6 GLY B CA 1
ATOM 2042 C C . GLY B 1 6 ? -1.836 49.281 -5.105 1 29.36 6 GLY B C 1
ATOM 2043 O O . GLY B 1 6 ? -1.433 49.031 -6.242 1 29.36 6 GLY B O 1
ATOM 2044 N N . LEU B 1 7 ? -1.109 50.344 -4.699 1 27.62 7 LEU B N 1
ATOM 2045 C CA . LEU B 1 7 ? 0.323 50.531 -4.902 1 27.62 7 LEU B CA 1
ATOM 2046 C C . LEU B 1 7 ? 1.108 49.344 -4.328 1 27.62 7 LEU B C 1
ATOM 2048 O O . LEU B 1 7 ? 0.94 49 -3.156 1 27.62 7 LEU B O 1
ATOM 2052 N N . GLY B 1 8 ? 1.258 48.281 -5.059 1 28.45 8 GLY B N 1
ATOM 2053 C CA . GLY B 1 8 ? 2.182 47.219 -4.758 1 28.45 8 GLY B CA 1
ATOM 2054 C C . GLY B 1 8 ? 3.605 47.688 -4.531 1 28.45 8 GLY B C 1
ATOM 2055 O O . GLY B 1 8 ? 4.242 48.219 -5.449 1 28.45 8 GLY B O 1
ATOM 2056 N N . PHE B 1 9 ? 3.869 48.406 -3.412 1 26.66 9 PHE B N 1
ATOM 2057 C CA . PHE B 1 9 ? 5.227 48.844 -3.145 1 26.66 9 PHE B CA 1
ATOM 2058 C C . PHE B 1 9 ? 6.195 47.688 -3.084 1 26.66 9 PHE B C 1
ATOM 2060 O O . PHE B 1 9 ? 5.898 46.656 -2.465 1 26.66 9 PHE B O 1
ATOM 2067 N N . ASP B 1 10 ? 6.883 47.438 -4.117 1 27.64 10 ASP B N 1
ATOM 2068 C CA . ASP B 1 10 ? 8.156 46.719 -4.074 1 27.64 10 ASP B CA 1
ATOM 2069 C C . ASP B 1 10 ? 9.07 47.312 -3 1 27.64 10 ASP B C 1
ATOM 2071 O O . ASP B 1 10 ? 9.109 48.531 -2.799 1 27.64 10 ASP B O 1
ATOM 2075 N N . GLY B 1 11 ? 9.281 46.688 -1.798 1 27.02 11 GLY B N 1
ATOM 2076 C CA . GLY B 1 11 ? 10.102 47.031 -0.646 1 27.02 11 GLY B CA 1
ATOM 2077 C C . GLY B 1 11 ? 11.445 47.625 -1.023 1 27.02 11 GLY B C 1
ATOM 2078 O O . GLY B 1 11 ? 12.492 47.094 -0.632 1 27.02 11 GLY B O 1
ATOM 2079 N N . CYS B 1 12 ? 11.625 48.156 -2.184 1 25.14 12 CYS B N 1
ATOM 2080 C CA . CYS B 1 12 ? 12.93 48.812 -2.199 1 25.14 12 CYS B CA 1
ATOM 2081 C C . CYS B 1 12 ? 12.992 49.906 -1.152 1 25.14 12 CYS B C 1
ATOM 2083 O O . CYS B 1 12 ? 12.039 50.688 -0.996 1 25.14 12 CYS B O 1
ATOM 2085 N N . SER B 1 13 ? 13.734 49.75 -0.05 1 28.7 13 SER B N 1
ATOM 2086 C CA . SER B 1 13 ? 14.125 50.594 1.078 1 28.7 13 SER B CA 1
ATOM 2087 C C . SER B 1 13 ? 14.508 52 0.616 1 28.7 13 SER B C 1
ATOM 2089 O O . SER B 1 13 ? 15.078 52.781 1.386 1 28.7 13 SER B O 1
ATOM 2091 N N . VAL B 1 14 ? 14.25 52.406 -0.622 1 29.27 14 VAL B N 1
ATOM 2092 C CA . VAL B 1 14 ? 14.945 53.688 -0.75 1 29.27 14 VAL B CA 1
ATOM 2093 C C . VAL B 1 14 ? 14.406 54.688 0.286 1 29.27 14 VAL B C 1
ATOM 2095 O O . VAL B 1 14 ? 13.398 54.406 0.949 1 29.27 14 VAL B O 1
ATOM 2098 N N . MET B 1 15 ? 14.398 56.094 -0.084 1 26.77 15 MET B N 1
ATOM 2099 C CA . MET B 1 15 ? 14.461 57.375 0.603 1 26.77 15 MET B CA 1
ATOM 2100 C C . MET B 1 15 ? 13.102 57.75 1.193 1 26.77 15 MET B C 1
ATOM 2102 O O . MET B 1 15 ? 12.25 58.312 0.502 1 26.77 15 MET B O 1
ATOM 2106 N N . ALA B 1 16 ? 12.438 56.906 1.964 1 30.62 16 ALA B N 1
ATOM 2107 C CA . ALA B 1 16 ? 11.219 57.406 2.602 1 30.62 16 ALA B CA 1
ATOM 2108 C C . ALA B 1 16 ? 11.469 58.719 3.344 1 30.62 16 ALA B C 1
ATOM 2110 O O . ALA B 1 16 ? 12.242 58.75 4.309 1 30.62 16 ALA B O 1
ATOM 2111 N N . GLY B 1 17 ? 11.453 59.844 2.572 1 27.39 17 GLY B N 1
ATOM 2112 C CA . GLY B 1 17 ? 11.414 61.156 3.193 1 27.39 17 GLY B CA 1
ATOM 2113 C C . GLY B 1 17 ? 10.375 61.281 4.285 1 27.39 17 GLY B C 1
ATOM 2114 O O . GLY B 1 17 ? 9.422 60.5 4.332 1 27.39 17 GLY B O 1
ATOM 2115 N N . LYS B 1 18 ? 10.602 62.125 5.43 1 29.91 18 LYS B N 1
ATOM 2116 C CA . LYS B 1 18 ? 10.008 62.469 6.719 1 29.91 18 LYS B CA 1
ATOM 2117 C C . LYS B 1 18 ? 8.57 62.938 6.559 1 29.91 18 LYS B C 1
ATOM 2119 O O . LYS B 1 18 ? 7.977 63.469 7.5 1 29.91 18 LYS B O 1
ATOM 2124 N N . GLU B 1 19 ? 8.055 63.188 5.348 1 34.78 19 GLU B N 1
ATOM 2125 C CA . GLU B 1 19 ? 6.82 63.969 5.445 1 34.78 19 GLU B CA 1
ATOM 2126 C C . GLU B 1 19 ? 5.711 63.156 6.102 1 34.78 19 GLU B C 1
ATOM 2128 O O . GLU B 1 19 ? 5.406 62.031 5.656 1 34.78 19 GLU B O 1
ATOM 2133 N N . ASN B 1 20 ? 5.258 63.375 7.41 1 35.91 20 ASN B N 1
ATOM 2134 C CA . ASN B 1 20 ? 4.57 62.906 8.602 1 35.91 20 ASN B CA 1
ATOM 2135 C C . ASN B 1 20 ? 3.115 62.531 8.305 1 35.91 20 ASN B C 1
ATOM 2137 O O . ASN B 1 20 ? 2.523 61.688 8.984 1 35.91 20 ASN B O 1
ATOM 2141 N N . GLY B 1 21 ? 2.258 63.531 7.719 1 38.81 21 GLY B N 1
ATOM 2142 C CA . GLY B 1 21 ? 0.826 63.531 7.977 1 38.81 21 GLY B CA 1
ATOM 2143 C C . GLY B 1 21 ? 0.074 62.438 7.285 1 38.81 21 GLY B C 1
ATOM 2144 O O . GLY B 1 21 ? -0.781 61.781 7.895 1 38.81 21 GLY B O 1
ATOM 2145 N N . VAL B 1 22 ? -0.073 62.375 5.918 1 40.97 22 VAL B N 1
ATOM 2146 C CA . VAL B 1 22 ? -0.868 61.438 5.141 1 40.97 22 VAL B CA 1
ATOM 2147 C C . VAL B 1 22 ? -0.283 60.031 5.281 1 40.97 22 VAL B C 1
ATOM 2149 O O . VAL B 1 22 ? -0.991 59.031 5.105 1 40.97 22 VAL B O 1
ATOM 2152 N N . GLN B 1 23 ? 1.096 59.938 5.484 1 39.16 23 GLN B N 1
ATOM 2153 C CA . GLN B 1 23 ? 1.733 58.656 5.602 1 39.16 23 GLN B CA 1
ATOM 2154 C C . GLN B 1 23 ? 1.34 57.938 6.906 1 39.16 23 GLN B C 1
ATOM 2156 O O . GLN B 1 23 ? 1.153 56.75 6.941 1 39.16 23 GLN B O 1
ATOM 2161 N N . LYS B 1 24 ? 1.229 58.75 8.008 1 44.25 24 LYS B N 1
ATOM 2162 C CA . LYS B 1 24 ? 0.758 58.125 9.25 1 44.25 24 LYS B CA 1
ATOM 2163 C C . LYS B 1 24 ? -0.687 57.656 9.117 1 44.25 24 LYS B C 1
ATOM 2165 O O . LYS B 1 24 ? -1.047 56.594 9.625 1 44.25 24 LYS B O 1
ATOM 2170 N N . ILE B 1 25 ? -1.575 58.469 8.5 1 43.41 25 ILE B N 1
ATOM 2171 C CA . ILE B 1 25 ? -2.953 58.031 8.305 1 43.41 25 ILE B CA 1
ATOM 2172 C C . ILE B 1 25 ? -2.984 56.812 7.383 1 43.41 25 ILE B C 1
ATOM 2174 O O . ILE B 1 25 ? -3.715 55.875 7.633 1 43.41 25 ILE B O 1
ATOM 2178 N N . ILE B 1 26 ? -2.289 56.844 6.289 1 44.47 26 ILE B N 1
ATOM 2179 C CA . ILE B 1 26 ? -2.199 55.656 5.422 1 44.47 26 ILE B CA 1
ATOM 2180 C C . ILE B 1 26 ? -1.485 54.531 6.156 1 44.47 26 ILE B C 1
ATOM 2182 O O . ILE B 1 26 ? -1.87 53.375 6.039 1 44.47 26 ILE B O 1
ATOM 2186 N N . CYS B 1 27 ? -0.441 54.812 7.027 1 45.59 27 CYS B N 1
ATOM 2187 C CA . CYS B 1 27 ? 0.224 53.812 7.832 1 45.59 27 CYS B CA 1
ATOM 2188 C C . CYS B 1 27 ? -0.709 53.281 8.914 1 45.59 27 CYS B C 1
ATOM 2190 O O . CYS B 1 27 ? -0.667 52.094 9.25 1 45.59 27 CYS B O 1
ATOM 2192 N N . ASP B 1 28 ? -1.389 54.219 9.578 1 46.78 28 ASP B N 1
ATOM 2193 C CA . ASP B 1 28 ? -2.375 53.719 10.539 1 46.78 28 ASP B CA 1
ATOM 2194 C C . ASP B 1 28 ? -3.449 52.875 9.859 1 46.78 28 ASP B C 1
ATOM 2196 O O . ASP B 1 28 ? -3.865 51.844 10.391 1 46.78 28 ASP B O 1
ATOM 2200 N N . LYS B 1 29 ? -4.168 53.469 8.93 1 45.41 29 LYS B N 1
ATOM 2201 C CA . LYS B 1 29 ? -5.125 52.688 8.133 1 45.41 29 LYS B CA 1
ATOM 2202 C C . LYS B 1 29 ? -4.438 51.531 7.426 1 45.41 29 LYS B C 1
ATOM 2204 O O . LYS B 1 29 ? -5.023 50.469 7.273 1 45.41 29 LYS B O 1
ATOM 2209 N N . TYR B 1 30 ? -3.201 51.656 6.988 1 46.09 30 TYR B N 1
ATOM 2210 C CA . TYR B 1 30 ? -2.436 50.656 6.246 1 46.09 30 TYR B CA 1
ATOM 2211 C C . TYR B 1 30 ? -1.608 49.812 7.191 1 46.09 30 TYR B C 1
ATOM 2213 O O . TYR B 1 30 ? -1.049 48.781 6.777 1 46.09 30 TYR B O 1
ATOM 2221 N N . SER B 1 31 ? -1.447 50.281 8.406 1 48.59 31 SER B N 1
ATOM 2222 C CA . SER B 1 31 ? -0.769 49.406 9.367 1 48.59 31 SER B CA 1
ATOM 2223 C C . SER B 1 31 ? -1.504 48.094 9.539 1 48.59 31 SER B C 1
ATOM 2225 O O . SER B 1 31 ? -0.875 47.031 9.648 1 48.59 31 SER B O 1
ATOM 2227 N N . LYS B 1 32 ? -2.822 48.281 9.578 1 51.31 32 LYS B N 1
ATOM 2228 C CA . LYS B 1 32 ? -3.613 47.062 9.703 1 51.31 32 LYS B CA 1
ATOM 2229 C C . LYS B 1 32 ? -3.473 46.188 8.461 1 51.31 32 LYS B C 1
ATOM 2231 O O . LYS B 1 32 ? -3.439 44.938 8.562 1 51.31 32 LYS B O 1
ATOM 2236 N N . ALA B 1 33 ? -3.404 46.875 7.332 1 53.19 33 ALA B N 1
ATOM 2237 C CA . ALA B 1 33 ? -3.207 46.156 6.082 1 53.19 33 ALA B CA 1
ATOM 2238 C C . ALA B 1 33 ? -1.844 45.469 6.059 1 53.19 33 ALA B C 1
ATOM 2240 O O . ALA B 1 33 ? -1.728 44.312 5.621 1 53.19 33 ALA B O 1
ATOM 2241 N N . THR B 1 34 ? -0.817 46.219 6.559 1 54.44 34 THR B N 1
ATOM 2242 C CA . THR B 1 34 ? 0.527 45.656 6.602 1 54.44 34 THR B CA 1
ATOM 2243 C C . THR B 1 34 ? 0.596 44.5 7.602 1 54.44 34 THR B C 1
ATOM 2245 O O . THR B 1 34 ? 1.238 43.5 7.336 1 54.44 34 THR B O 1
ATOM 2248 N N . PHE B 1 35 ? -0.142 44.719 8.688 1 53.5 35 PHE B N 1
ATOM 2249 C CA . PHE B 1 35 ? -0.147 43.688 9.703 1 53.5 35 PHE B CA 1
ATOM 2250 C C . PHE B 1 35 ? -0.871 42.438 9.203 1 53.5 35 PHE B C 1
ATOM 2252 O O . PHE B 1 35 ? -0.415 41.312 9.43 1 53.5 35 PHE B O 1
ATOM 2259 N N . PHE B 1 36 ? -1.917 42.781 8.461 1 59.16 36 PHE B N 1
ATOM 2260 C CA . PHE B 1 36 ? -2.656 41.656 7.875 1 59.16 36 PHE B CA 1
ATOM 2261 C C . PHE B 1 36 ? -1.788 40.906 6.887 1 59.16 36 PHE B C 1
ATOM 2263 O O . PHE B 1 36 ? -1.738 39.656 6.922 1 59.16 36 PHE B O 1
ATOM 2270 N N . HIS B 1 37 ? -1.279 41.656 6.027 1 61.53 37 HIS B N 1
ATOM 2271 C CA . HIS B 1 37 ? -0.422 41.031 5.035 1 61.53 37 HIS B CA 1
ATOM 2272 C C . HIS B 1 37 ? 0.688 40.219 5.703 1 61.53 37 HIS B C 1
ATOM 2274 O O . HIS B 1 37 ? 0.999 39.094 5.273 1 61.53 37 HIS B O 1
ATOM 2280 N N . CYS B 1 38 ? 0.993 40.812 6.836 1 62.06 38 CYS B N 1
ATOM 2281 C CA . CYS B 1 38 ? 2.082 40.156 7.539 1 62.06 38 CYS B CA 1
ATOM 2282 C C . CYS B 1 38 ? 1.595 38.844 8.203 1 62.06 38 CYS B C 1
ATOM 2284 O O . CYS B 1 38 ? 2.262 37.812 8.125 1 62.06 38 CYS B O 1
ATOM 2286 N N . ALA B 1 39 ? 0.378 38.969 8.781 1 63.06 39 ALA B N 1
ATOM 2287 C CA . ALA B 1 39 ? -0.139 37.812 9.484 1 63.06 39 ALA B CA 1
ATOM 2288 C C . ALA B 1 39 ? -0.494 36.688 8.5 1 63.06 39 ALA B C 1
ATOM 2290 O O . ALA B 1 39 ? -0.224 35.5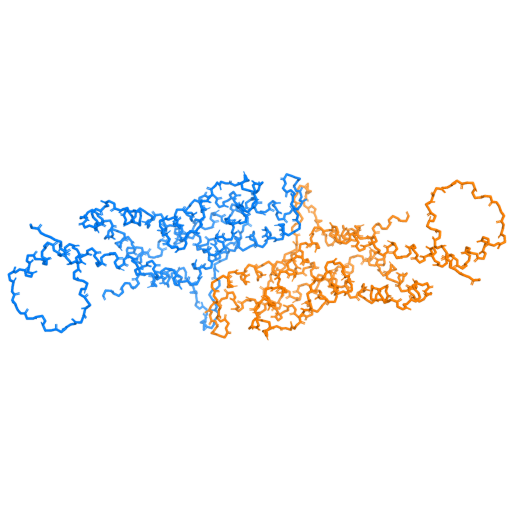 8.766 1 63.06 39 ALA B O 1
ATOM 2291 N N . SER B 1 40 ? -1.093 37.062 7.41 1 66.62 40 SER B N 1
ATOM 2292 C CA . SER B 1 40 ? -1.435 36.094 6.379 1 66.62 40 SER B CA 1
ATOM 2293 C C . SER B 1 40 ? -0.182 35.469 5.773 1 66.62 40 SER B C 1
ATOM 2295 O O . SER B 1 40 ? -0.157 34.25 5.492 1 66.62 40 SER B O 1
ATOM 2297 N N . HIS B 1 41 ? 0.755 36.344 5.645 1 71 41 HIS B N 1
ATOM 2298 C CA . HIS B 1 41 ? 2.029 35.844 5.129 1 71 41 HIS B CA 1
ATOM 2299 C C . HIS B 1 41 ? 2.666 34.844 6.098 1 71 41 HIS B C 1
ATOM 2301 O O . HIS B 1 41 ? 3.158 33.812 5.68 1 71 41 HIS B O 1
ATOM 2307 N N . ARG B 1 42 ? 2.543 35.156 7.344 1 67.19 42 ARG B N 1
ATOM 2308 C CA . ARG B 1 42 ? 3.107 34.281 8.344 1 67.19 42 ARG B CA 1
ATOM 2309 C C . ARG B 1 42 ? 2.354 32.938 8.383 1 67.19 42 ARG B C 1
ATOM 2311 O O . ARG B 1 42 ? 2.963 31.891 8.523 1 67.19 42 ARG B O 1
ATOM 2318 N N . LEU B 1 43 ? 1.087 33.031 8.258 1 70.19 43 LEU B N 1
ATOM 2319 C CA . LEU B 1 43 ? 0.298 31.797 8.25 1 70.19 43 LEU B CA 1
ATOM 2320 C C . LEU B 1 43 ? 0.658 30.922 7.043 1 70.19 43 LEU B C 1
ATOM 2322 O O . LEU B 1 43 ? 0.798 29.703 7.164 1 70.19 43 LEU B O 1
ATOM 2326 N N . ASN B 1 44 ? 0.848 31.594 5.988 1 69.69 44 ASN B N 1
ATOM 2327 C CA . ASN B 1 44 ? 1.239 30.891 4.777 1 69.69 44 ASN B CA 1
ATOM 2328 C C . ASN B 1 44 ? 2.59 30.188 4.945 1 69.69 44 ASN B C 1
ATOM 2330 O O . ASN B 1 44 ? 2.783 29.078 4.469 1 69.69 44 ASN B O 1
ATOM 2334 N N . LEU B 1 45 ? 3.344 30.859 5.625 1 70.81 45 LEU B N 1
ATOM 2335 C CA . LEU B 1 45 ? 4.668 30.281 5.848 1 70.81 45 LEU B CA 1
ATOM 2336 C C . LEU B 1 45 ? 4.586 29.047 6.734 1 70.81 45 LEU B C 1
ATOM 2338 O O . LEU B 1 45 ? 5.254 28.047 6.473 1 70.81 45 LEU B O 1
ATOM 2342 N N . VAL B 1 46 ? 3.797 29.156 7.711 1 69.31 46 VAL B N 1
ATOM 2343 C CA . VAL B 1 46 ? 3.639 28.047 8.641 1 69.31 46 VAL B CA 1
ATOM 2344 C C . VAL B 1 46 ? 3.035 26.844 7.906 1 69.31 46 VAL B C 1
ATOM 2346 O O . VAL B 1 46 ? 3.512 25.719 8.055 1 69.31 46 VAL B O 1
ATOM 2349 N N . VAL B 1 47 ? 2.104 27.141 7.129 1 71.88 47 VAL B N 1
ATOM 2350 C CA . VAL B 1 47 ? 1.424 26.062 6.398 1 71.88 47 VAL B CA 1
ATOM 2351 C C . VAL B 1 47 ? 2.379 25.453 5.379 1 71.88 47 VAL B C 1
ATOM 2353 O O . VAL B 1 47 ? 2.406 24.234 5.211 1 71.88 47 VAL B O 1
ATOM 2356 N N . ASN B 1 48 ? 3.123 26.281 4.789 1 72.38 48 ASN B N 1
ATOM 2357 C CA . ASN B 1 48 ? 4.105 25.797 3.824 1 72.38 48 ASN B CA 1
ATOM 2358 C C . ASN B 1 48 ? 5.176 24.938 4.496 1 72.38 48 ASN B C 1
ATOM 2360 O O . ASN B 1 48 ? 5.605 23.922 3.938 1 72.38 48 ASN B O 1
ATOM 2364 N N . ASP B 1 49 ? 5.566 25.344 5.598 1 71.56 49 ASP B N 1
ATOM 2365 C CA . ASP B 1 49 ? 6.566 24.594 6.34 1 71.56 49 ASP B CA 1
ATOM 2366 C C . ASP B 1 49 ? 6.035 23.203 6.727 1 71.56 49 ASP B C 1
ATOM 2368 O O . ASP B 1 49 ? 6.762 22.219 6.652 1 71.56 49 ASP B O 1
ATOM 2372 N N . LEU B 1 50 ? 4.812 23.234 7.16 1 71.56 50 LEU B N 1
ATOM 2373 C CA . LEU B 1 50 ? 4.184 21.969 7.504 1 71.56 50 LEU B CA 1
ATOM 2374 C C . LEU B 1 50 ? 4.125 21.031 6.293 1 71.56 50 LEU B C 1
ATOM 2376 O O . LEU B 1 50 ? 4.422 19.844 6.398 1 71.56 50 LEU B O 1
ATOM 2380 N N . ASN B 1 51 ? 3.852 21.656 5.199 1 75.44 51 ASN B N 1
ATOM 2381 C CA . ASN B 1 51 ? 3.686 20.875 3.977 1 75.44 51 ASN B CA 1
ATOM 2382 C C . ASN B 1 51 ? 5.031 20.453 3.391 1 75.44 51 ASN B C 1
ATOM 2384 O O . ASN B 1 51 ? 5.09 19.609 2.498 1 75.44 51 ASN B O 1
ATOM 2388 N N . ALA B 1 52 ? 6.062 20.984 3.947 1 77.31 52 ALA B N 1
ATOM 2389 C CA . ALA B 1 52 ? 7.391 20.641 3.451 1 77.31 52 ALA B CA 1
ATOM 2390 C C . ALA B 1 52 ? 7.914 19.375 4.113 1 77.31 52 ALA B C 1
ATOM 2392 O O . ALA B 1 52 ? 8.875 18.766 3.633 1 77.31 52 ALA B O 1
ATOM 2393 N N . VAL B 1 53 ? 7.27 19 5.18 1 80.25 53 VAL B N 1
ATOM 2394 C CA . VAL B 1 53 ? 7.684 17.797 5.879 1 80.25 53 VAL B CA 1
ATOM 2395 C C . VAL B 1 53 ? 7.266 16.562 5.074 1 80.25 53 VAL B C 1
ATOM 2397 O O . VAL B 1 53 ? 6.086 16.391 4.758 1 80.25 53 VAL B O 1
ATOM 2400 N N . THR B 1 54 ? 8.211 15.695 4.773 1 83.5 54 THR B N 1
ATOM 2401 C CA . THR B 1 54 ? 8.016 14.539 3.908 1 83.5 54 THR B CA 1
ATOM 2402 C C . THR B 1 54 ? 6.918 13.633 4.461 1 83.5 54 THR B C 1
ATOM 2404 O O . THR B 1 54 ? 6.027 13.203 3.725 1 83.5 54 THR B O 1
ATOM 2407 N N . GLU B 1 55 ? 6.992 13.422 5.781 1 86.31 55 GLU B N 1
ATOM 2408 C CA . GLU B 1 55 ? 6.039 12.523 6.422 1 86.31 55 GLU B CA 1
ATOM 2409 C C . GLU B 1 55 ? 4.617 13.062 6.332 1 86.31 55 GLU B C 1
ATOM 2411 O O . GLU B 1 55 ? 3.66 12.305 6.188 1 86.31 55 GLU B O 1
ATOM 2416 N N . ILE B 1 56 ? 4.516 14.352 6.41 1 87.06 56 ILE B N 1
ATOM 2417 C CA . ILE B 1 56 ? 3.211 15 6.293 1 87.06 56 ILE B CA 1
ATOM 2418 C C . ILE B 1 56 ? 2.699 14.867 4.859 1 87.06 56 ILE B C 1
ATOM 2420 O O . ILE B 1 56 ? 1.533 14.531 4.637 1 87.06 56 ILE B O 1
ATOM 2424 N N . GLN B 1 57 ? 3.578 15.094 3.967 1 88.88 57 GLN B N 1
ATOM 2425 C CA . GLN B 1 57 ? 3.223 14.969 2.557 1 88.88 57 GLN B CA 1
ATOM 2426 C C . GLN B 1 57 ? 2.777 13.547 2.23 1 88.88 57 GLN B C 1
ATOM 2428 O O . GLN B 1 57 ? 1.755 13.352 1.569 1 88.88 57 GLN B O 1
ATOM 2433 N N . ASN B 1 58 ? 3.545 12.617 2.684 1 91.06 58 ASN B N 1
ATOM 2434 C CA . ASN B 1 58 ? 3.229 11.219 2.424 1 91.06 58 ASN B CA 1
ATOM 2435 C C . ASN B 1 58 ? 1.89 10.82 3.039 1 91.06 58 ASN B C 1
ATOM 2437 O O . ASN B 1 58 ? 1.097 10.117 2.412 1 91.06 58 ASN B O 1
ATOM 2441 N N . THR B 1 59 ? 1.717 11.258 4.25 1 93.88 59 THR B N 1
ATOM 2442 C CA . THR B 1 59 ? 0.466 10.945 4.93 1 93.88 59 THR B CA 1
ATOM 2443 C C . THR B 1 59 ? -0.722 11.547 4.188 1 93.88 59 THR B C 1
ATOM 2445 O O . THR B 1 59 ? -1.723 10.867 3.951 1 93.88 59 THR B O 1
ATOM 2448 N N . ALA B 1 60 ? -0.579 12.82 3.795 1 92.69 60 ALA B N 1
ATOM 2449 C CA . ALA B 1 60 ? -1.637 13.469 3.02 1 92.69 60 ALA B CA 1
ATOM 2450 C C . ALA B 1 60 ? -1.872 12.734 1.701 1 92.69 60 ALA B C 1
ATOM 2452 O O . ALA B 1 60 ? -3.012 12.609 1.246 1 92.69 60 ALA B O 1
ATOM 2453 N N . GLY B 1 61 ? -0.782 12.258 1.118 1 93.88 61 GLY B N 1
ATOM 2454 C CA . GLY B 1 61 ? -0.891 11.484 -0.108 1 93.88 61 GLY B CA 1
ATOM 2455 C C . GLY B 1 61 ? -1.681 10.195 0.066 1 93.88 61 GLY B C 1
ATOM 2456 O O . GLY B 1 61 ? -2.525 9.867 -0.768 1 93.88 61 GLY B O 1
ATOM 2457 N N . VAL B 1 62 ? -1.4 9.469 1.092 1 97.12 62 VAL B N 1
ATOM 2458 C CA . VAL B 1 62 ? -2.115 8.234 1.376 1 97.12 62 VAL B CA 1
ATOM 2459 C C . VAL B 1 62 ? -3.592 8.531 1.622 1 97.12 62 VAL B C 1
ATOM 2461 O O . VAL B 1 62 ? -4.469 7.82 1.122 1 97.12 62 VAL B O 1
ATOM 2464 N N . ILE B 1 63 ? -3.881 9.617 2.402 1 96.94 63 ILE B N 1
ATOM 2465 C CA . ILE B 1 63 ? -5.258 10.016 2.67 1 96.94 63 ILE B CA 1
ATOM 2466 C C . ILE B 1 63 ? -5.984 10.273 1.352 1 96.94 63 ILE B C 1
ATOM 2468 O O . ILE B 1 63 ? -7.105 9.805 1.15 1 96.94 63 ILE B O 1
ATOM 2472 N N . LYS B 1 64 ? -5.305 11 0.539 1 95.25 64 LYS B N 1
ATOM 2473 C CA . LYS B 1 64 ? -5.875 11.312 -0.768 1 95.25 64 LYS B CA 1
ATOM 2474 C C . LYS B 1 64 ? -6.188 10.047 -1.552 1 95.25 64 LYS B C 1
ATOM 2476 O O . LYS B 1 64 ? -7.258 9.922 -2.154 1 95.25 64 LYS B O 1
ATOM 2481 N N . GLU B 1 65 ? -5.309 9.086 -1.581 1 96.56 65 GLU B N 1
ATOM 2482 C CA . GLU B 1 65 ? -5.508 7.832 -2.299 1 96.56 65 GLU B CA 1
ATOM 2483 C C . GLU B 1 65 ? -6.684 7.047 -1.722 1 96.56 65 GLU B C 1
ATOM 2485 O O . GLU B 1 65 ? -7.449 6.434 -2.465 1 96.56 65 GLU B O 1
ATOM 2490 N N . VAL B 1 66 ? -6.781 7.016 -0.423 1 97.81 66 VAL B N 1
ATOM 2491 C CA . VAL B 1 66 ? -7.879 6.301 0.219 1 97.81 66 VAL B CA 1
ATOM 2492 C C . VAL B 1 66 ? -9.211 6.941 -0.166 1 97.81 66 VAL B C 1
ATOM 2494 O O . VAL B 1 66 ? -10.156 6.246 -0.533 1 97.81 66 VAL B O 1
ATOM 2497 N N . ILE B 1 67 ? -9.25 8.258 -0.07 1 96.88 67 ILE B N 1
ATOM 2498 C CA . ILE B 1 67 ? -10.477 8.977 -0.42 1 96.88 67 ILE B CA 1
ATOM 2499 C C . ILE B 1 67 ? -10.844 8.68 -1.872 1 96.88 67 ILE B C 1
ATOM 2501 O O . ILE B 1 67 ? -12 8.359 -2.172 1 96.88 67 ILE B O 1
ATOM 2505 N N . ASN B 1 68 ? -9.891 8.742 -2.756 1 95.56 68 ASN B N 1
ATOM 2506 C CA . ASN B 1 68 ? -10.125 8.469 -4.168 1 95.56 68 ASN B CA 1
ATOM 2507 C C . ASN B 1 68 ? -10.594 7.031 -4.387 1 95.56 68 ASN B C 1
ATOM 2509 O O . ASN B 1 68 ? -11.469 6.777 -5.219 1 95.56 68 ASN B O 1
ATOM 2513 N N . PHE B 1 69 ? -10.047 6.102 -3.703 1 97.12 69 PHE B N 1
ATOM 2514 C CA . PHE B 1 69 ? -10.406 4.691 -3.795 1 97.12 69 PHE B CA 1
ATOM 2515 C C . PHE B 1 69 ? -11.898 4.496 -3.539 1 97.12 69 PHE B C 1
ATOM 2517 O O . PHE B 1 69 ? -12.562 3.771 -4.273 1 97.12 69 PHE B O 1
ATOM 2524 N N . PHE B 1 70 ? -12.422 5.141 -2.586 1 96.69 70 PHE B N 1
ATOM 2525 C CA . PHE B 1 70 ? -13.828 4.973 -2.236 1 96.69 70 PHE B CA 1
ATOM 2526 C C . PHE B 1 70 ? -14.719 5.789 -3.168 1 96.69 70 PHE B C 1
ATOM 2528 O O . PHE B 1 70 ? -15.852 5.398 -3.449 1 96.69 70 PHE B O 1
ATOM 2535 N N . ARG B 1 71 ? -14.203 6.801 -3.666 1 94.44 71 ARG B N 1
ATOM 2536 C CA . ARG B 1 71 ? -15.023 7.688 -4.488 1 94.44 71 ARG B CA 1
ATOM 2537 C C . ARG B 1 71 ? -15.102 7.184 -5.926 1 94.44 71 ARG B C 1
ATOM 2539 O O . ARG B 1 71 ? -15.977 7.594 -6.684 1 94.44 71 ARG B O 1
ATOM 2546 N N . GLU B 1 72 ? -14.195 6.34 -6.348 1 94.31 72 GLU B N 1
ATOM 2547 C CA . GLU B 1 72 ? -14.109 5.852 -7.723 1 94.31 72 GLU B CA 1
ATOM 2548 C C . GLU B 1 72 ? -15.258 4.898 -8.039 1 94.31 72 GLU B C 1
ATOM 2550 O O . GLU B 1 72 ? -15.539 4.621 -9.211 1 94.31 72 GLU B O 1
ATOM 2555 N N . SER B 1 73 ? -15.898 4.332 -7.047 1 92.06 73 SER B N 1
ATOM 2556 C CA . SER B 1 73 ? -17 3.387 -7.191 1 92.06 73 SER B CA 1
ATOM 2557 C C . SER B 1 73 ? -18.188 3.775 -6.305 1 92.06 73 SER B C 1
ATOM 2559 O O . SER B 1 73 ? -18.016 4.023 -5.109 1 92.06 73 SER B O 1
ATOM 2561 N N . VAL B 1 74 ? -19.297 3.807 -6.855 1 91.25 74 VAL B N 1
ATOM 2562 C CA . VAL B 1 74 ? -20.516 4.121 -6.109 1 91.25 74 VAL B CA 1
ATOM 2563 C C . VAL B 1 74 ? -20.703 3.102 -4.988 1 91.25 74 VAL B C 1
ATOM 2565 O O . VAL B 1 74 ? -21.078 3.465 -3.869 1 91.25 74 VAL B O 1
ATOM 2568 N N . LEU B 1 75 ? -20.375 1.868 -5.219 1 90.88 75 LEU B N 1
ATOM 2569 C CA . LEU B 1 75 ? -20.562 0.792 -4.254 1 90.88 75 LEU B CA 1
ATOM 2570 C C . LEU B 1 75 ? -19.625 0.96 -3.064 1 90.88 75 LEU B C 1
ATOM 2572 O O . LEU B 1 75 ? -20.031 0.799 -1.913 1 90.88 75 LEU B O 1
ATOM 2576 N N . ARG B 1 76 ? -18.438 1.346 -3.332 1 93.12 76 ARG B N 1
ATOM 2577 C CA . ARG B 1 76 ? -17.469 1.515 -2.256 1 93.12 76 ARG B CA 1
ATOM 2578 C C . ARG B 1 76 ? -17.766 2.781 -1.455 1 93.12 76 ARG B C 1
ATOM 2580 O O . ARG B 1 76 ? -17.562 2.809 -0.238 1 93.12 76 ARG B O 1
ATOM 2587 N N . ARG B 1 77 ? -18.203 3.775 -2.197 1 93.5 77 ARG B N 1
ATOM 2588 C CA . ARG B 1 77 ? -18.484 5.059 -1.563 1 93.5 77 ARG B CA 1
ATOM 2589 C C . ARG B 1 77 ? -19.547 4.914 -0.483 1 93.5 77 ARG B C 1
ATOM 2591 O O . ARG B 1 77 ? -19.5 5.594 0.544 1 93.5 77 ARG B O 1
ATOM 2598 N N . LYS B 1 78 ? -20.422 4.035 -0.616 1 93.75 78 LYS B N 1
ATOM 2599 C CA . LYS B 1 78 ? -21.516 3.822 0.312 1 93.75 78 LYS B CA 1
ATOM 2600 C C . LYS B 1 78 ? -21.047 3.125 1.583 1 93.75 78 LYS B C 1
ATOM 2602 O O . LYS B 1 78 ? -21.75 3.123 2.596 1 93.75 78 LYS B O 1
ATOM 2607 N N . LEU B 1 79 ? -19.938 2.516 1.522 1 93.75 79 LEU B N 1
ATOM 2608 C CA . LEU B 1 79 ? -19.453 1.713 2.641 1 93.75 79 LEU B CA 1
ATOM 2609 C C . LEU B 1 79 ? -18.859 2.602 3.732 1 93.75 79 LEU B C 1
ATOM 2611 O O . LEU B 1 79 ? -18.688 2.158 4.871 1 93.75 79 LEU B O 1
ATOM 2615 N N . VAL B 1 80 ? -18.484 3.873 3.328 1 94.62 80 VAL B N 1
ATOM 2616 C CA . VAL B 1 80 ? -17.859 4.766 4.297 1 94.62 80 VAL B CA 1
ATOM 2617 C C . VAL B 1 80 ? -18.547 6.129 4.266 1 94.62 80 VAL B C 1
ATOM 2619 O O . VAL B 1 80 ? -19.344 6.406 3.373 1 94.62 80 VAL B O 1
ATOM 2622 N N . THR B 1 81 ? -18.266 6.902 5.281 1 91.31 81 THR B N 1
ATOM 2623 C CA . THR B 1 81 ? -18.766 8.273 5.312 1 91.31 81 THR B CA 1
ATOM 2624 C C . THR B 1 81 ? -18.266 9.055 4.102 1 91.31 81 THR B C 1
ATOM 2626 O O . THR B 1 81 ? -17.141 8.852 3.639 1 91.31 81 THR B O 1
ATOM 2629 N N . ASN B 1 82 ? -19.062 9.922 3.674 1 90.88 82 ASN B N 1
ATOM 2630 C CA . ASN B 1 82 ? -18.672 10.781 2.561 1 90.88 82 ASN B CA 1
ATOM 2631 C C . ASN B 1 82 ? -17.578 11.766 2.973 1 90.88 82 ASN B C 1
ATOM 2633 O O . ASN B 1 82 ? -17.781 12.578 3.883 1 90.88 82 ASN B O 1
ATOM 2637 N N . ILE B 1 83 ? -16.453 11.688 2.332 1 92.31 83 ILE B N 1
ATOM 2638 C CA . ILE B 1 83 ? -15.336 12.578 2.598 1 92.31 83 ILE B CA 1
ATOM 2639 C C . ILE B 1 83 ? -15.047 13.43 1.361 1 92.31 83 ILE B C 1
ATOM 2641 O O . ILE B 1 83 ? -14.898 12.898 0.259 1 92.31 83 ILE B O 1
ATOM 2645 N N . PRO B 1 84 ? -15.023 14.719 1.577 1 89.88 84 PRO B N 1
ATOM 2646 C CA . PRO B 1 84 ? -14.664 15.562 0.436 1 89.88 84 PRO B CA 1
ATOM 2647 C C . PRO B 1 84 ? -13.273 15.258 -0.113 1 89.88 84 PRO B C 1
ATOM 2649 O O . PRO B 1 84 ? -12.391 14.836 0.637 1 89.88 84 PRO B O 1
ATOM 2652 N N . LEU B 1 85 ? -13.18 15.484 -1.398 1 90.81 85 LEU B N 1
ATOM 2653 C CA . LEU B 1 85 ? -11.875 15.312 -2.029 1 90.81 85 LEU B CA 1
ATOM 2654 C C . LEU B 1 85 ? -10.852 16.266 -1.424 1 90.81 85 LEU B C 1
ATOM 2656 O O . LEU B 1 85 ? -11.164 17.422 -1.144 1 90.81 85 LEU B O 1
ATOM 2660 N N . LEU B 1 86 ? -9.688 15.656 -1.278 1 87.44 86 LEU B N 1
ATOM 2661 C CA . LEU B 1 86 ? -8.594 16.5 -0.799 1 87.44 86 LEU B CA 1
ATOM 2662 C C . LEU B 1 86 ? -8.148 17.484 -1.877 1 87.44 86 LEU B C 1
ATOM 2664 O O . LEU B 1 86 ? -7.875 17.078 -3.012 1 87.44 86 LEU B O 1
ATOM 2668 N N . CYS B 1 87 ? -8.297 18.797 -1.588 1 81.25 87 CYS B N 1
ATOM 2669 C CA . CYS B 1 87 ? -7.906 19.844 -2.521 1 81.25 87 CYS B CA 1
ATOM 2670 C C . CYS B 1 87 ? -6.559 20.438 -2.133 1 81.25 87 CYS B C 1
ATOM 2672 O O . CYS B 1 87 ? -6.43 21.062 -1.074 1 81.25 87 CYS B O 1
ATOM 2674 N N . ASP B 1 88 ? -5.594 20.328 -3.014 1 76.38 88 ASP B N 1
ATOM 2675 C CA . ASP B 1 88 ? -4.242 20.766 -2.689 1 76.38 88 ASP B CA 1
ATOM 2676 C C . ASP B 1 88 ? -4.141 22.297 -2.758 1 76.38 88 ASP B C 1
ATOM 2678 O O . ASP B 1 88 ? -3.215 22.891 -2.199 1 76.38 88 ASP B O 1
ATOM 2682 N N . THR B 1 89 ? -5.078 22.922 -3.42 1 74.81 89 THR B N 1
ATOM 2683 C CA . THR B 1 89 ? -4.961 24.359 -3.635 1 74.81 89 THR B CA 1
ATOM 2684 C C . THR B 1 89 ? -5.863 25.125 -2.67 1 74.81 89 THR B C 1
ATOM 2686 O O . THR B 1 89 ? -5.738 26.344 -2.525 1 74.81 89 THR B O 1
ATOM 2689 N N . ARG B 1 90 ? -6.777 24.469 -2.049 1 76.38 90 ARG B N 1
ATOM 2690 C CA . ARG B 1 90 ? -7.672 25.078 -1.072 1 76.38 90 ARG B CA 1
ATOM 2691 C C . ARG B 1 90 ? -7.484 24.469 0.308 1 76.38 90 ARG B C 1
ATOM 2693 O O . ARG B 1 90 ? -8.078 23.422 0.618 1 76.38 90 ARG B O 1
ATOM 2700 N N . TRP B 1 91 ? -6.859 25.203 1.08 1 76.81 91 TRP B N 1
ATOM 2701 C CA . TRP B 1 91 ? -6.473 24.688 2.389 1 76.81 91 TRP B CA 1
ATOM 2702 C C . TRP B 1 91 ? -7.699 24.375 3.236 1 76.81 91 TRP B C 1
ATOM 2704 O O . TRP B 1 91 ? -7.719 23.375 3.969 1 76.81 91 TRP B O 1
ATOM 2714 N N . SER B 1 92 ? -8.695 25.234 3.172 1 77.62 92 SER B N 1
ATOM 2715 C CA . SER B 1 92 ? -9.898 25.031 3.969 1 77.62 92 SER B CA 1
ATOM 2716 C C . SER B 1 92 ? -10.539 23.672 3.658 1 77.62 92 SER B C 1
ATOM 2718 O O . SER B 1 92 ? -10.93 22.953 4.57 1 77.62 92 SER B O 1
ATOM 2720 N N . VAL B 1 93 ? -10.555 23.328 2.414 1 83.06 93 VAL B N 1
ATOM 2721 C CA . VAL B 1 93 ? -11.141 22.062 1.987 1 83.06 93 VAL B CA 1
ATOM 2722 C C . VAL B 1 93 ? -10.227 20.906 2.379 1 83.06 93 VAL B C 1
ATOM 2724 O O . VAL B 1 93 ? -10.695 19.875 2.865 1 83.06 93 VAL B O 1
ATOM 2727 N N . LYS B 1 94 ? -8.984 21.109 2.227 1 86.75 94 LYS B N 1
ATOM 2728 C CA . LYS B 1 94 ? -7.992 20.094 2.568 1 86.75 94 LYS B CA 1
ATOM 2729 C C . LYS B 1 94 ? -8.094 19.703 4.039 1 86.75 94 LYS B C 1
ATOM 2731 O O . LYS B 1 94 ? -8.195 18.516 4.363 1 86.75 94 LYS B O 1
ATOM 2736 N N . TYR B 1 95 ? -8.133 20.703 4.867 1 84.56 95 TYR B N 1
ATOM 2737 C CA . TYR B 1 95 ? -8.141 20.438 6.305 1 84.56 95 TYR B CA 1
ATOM 2738 C C . TYR B 1 95 ? -9.469 19.844 6.742 1 84.56 95 TYR B C 1
ATOM 2740 O O . TYR B 1 95 ? -9.516 19 7.641 1 84.56 95 TYR B O 1
ATOM 2748 N N . LYS B 1 96 ? -10.5 20.266 6.098 1 88.12 96 LYS B N 1
ATOM 2749 C CA . LYS B 1 96 ? -11.805 19.688 6.383 1 88.12 96 LYS B CA 1
ATOM 2750 C C . LYS B 1 96 ? -11.836 18.203 6.035 1 88.12 96 LYS B C 1
ATOM 2752 O O . LYS B 1 96 ? -12.305 17.375 6.828 1 88.12 96 LYS B O 1
ATOM 2757 N N . SER B 1 97 ? -11.32 17.859 4.891 1 92.19 97 SER B N 1
ATOM 2758 C CA . SER B 1 97 ? -11.281 16.469 4.441 1 92.19 97 SER B CA 1
ATOM 2759 C C . SER B 1 97 ? -10.453 15.609 5.395 1 92.19 97 SER B C 1
ATOM 2761 O O . SER B 1 97 ? -10.867 14.5 5.75 1 92.19 97 SER B O 1
ATOM 2763 N N . ILE B 1 98 ? -9.352 16.094 5.812 1 91.81 98 ILE B N 1
ATOM 2764 C CA . ILE B 1 98 ? -8.453 15.352 6.691 1 91.81 98 ILE B CA 1
ATOM 2765 C C . ILE B 1 98 ? -9.109 15.156 8.055 1 91.81 98 ILE B C 1
ATOM 2767 O O . ILE B 1 98 ? -9.008 14.086 8.656 1 91.81 98 ILE B O 1
ATOM 2771 N N . ARG B 1 99 ? -9.727 16.203 8.492 1 89.44 99 ARG B N 1
ATOM 2772 C CA . ARG B 1 99 ? -10.414 16.109 9.773 1 89.44 99 ARG B CA 1
ATOM 2773 C C . ARG B 1 99 ? -11.5 15.039 9.734 1 89.44 99 ARG B C 1
ATOM 2775 O O . ARG B 1 99 ? -11.57 14.18 10.617 1 89.44 99 ARG B O 1
ATOM 2782 N N . ILE B 1 100 ? -12.328 15.094 8.758 1 92.81 100 ILE B N 1
ATOM 2783 C CA . ILE B 1 100 ? -13.406 14.117 8.617 1 92.81 100 ILE B CA 1
ATOM 2784 C C . ILE B 1 100 ? -12.82 12.719 8.469 1 92.81 100 ILE B C 1
ATOM 2786 O O . ILE B 1 100 ? -13.32 11.758 9.055 1 92.81 100 ILE B O 1
ATOM 2790 N N . PHE B 1 101 ? -11.773 12.594 7.684 1 96.12 101 PHE B N 1
ATOM 2791 C CA . PHE B 1 101 ? -11.078 11.32 7.5 1 96.12 101 PHE B CA 1
ATOM 2792 C C . PHE B 1 101 ? -10.617 10.766 8.836 1 96.12 101 PHE B C 1
ATOM 2794 O O . PHE B 1 101 ? -10.875 9.602 9.148 1 96.12 101 PHE B O 1
ATOM 2801 N N . ALA B 1 102 ? -9.938 11.609 9.617 1 94.62 102 ALA B N 1
ATOM 2802 C CA . ALA B 1 102 ? -9.398 11.18 10.906 1 94.62 102 ALA B CA 1
ATOM 2803 C C . ALA B 1 102 ? -10.516 10.75 11.852 1 94.62 102 ALA B C 1
ATOM 2805 O O . ALA B 1 102 ? -10.383 9.75 12.562 1 94.62 102 ALA B O 1
ATOM 2806 N N . GLU B 1 103 ? -11.609 11.461 11.836 1 93.5 103 GLU B N 1
ATOM 2807 C CA . GLU B 1 103 ? -12.75 11.18 12.711 1 93.5 103 GLU B CA 1
ATOM 2808 C C . GLU B 1 103 ? -13.391 9.836 12.359 1 93.5 103 GLU B C 1
ATOM 2810 O O . GLU B 1 103 ? -14 9.195 13.211 1 93.5 103 GLU B O 1
ATOM 2815 N N . ASN B 1 104 ? -13.234 9.438 11.156 1 96.31 104 ASN B N 1
ATOM 2816 C CA . ASN B 1 104 ? -13.875 8.211 10.688 1 96.31 104 ASN B CA 1
ATOM 2817 C C . ASN B 1 104 ? -12.852 7.133 10.352 1 96.31 104 ASN B C 1
ATOM 2819 O O . ASN B 1 104 ? -13.18 6.137 9.703 1 96.31 104 ASN B O 1
ATOM 2823 N N . PHE B 1 105 ? -11.672 7.285 10.758 1 97.56 105 PHE B N 1
ATOM 2824 C CA . PHE B 1 105 ? -10.555 6.449 10.344 1 97.56 105 PHE B CA 1
ATOM 2825 C C . PHE B 1 105 ? -10.789 4.996 10.75 1 97.56 105 PHE B C 1
ATOM 2827 O O . PHE B 1 105 ? -10.492 4.078 9.984 1 97.56 105 PHE B O 1
ATOM 2834 N N . ILE B 1 106 ? -11.336 4.75 11.875 1 96.31 106 ILE B N 1
ATOM 2835 C CA . ILE B 1 106 ? -11.523 3.393 12.375 1 96.31 106 ILE B CA 1
ATOM 2836 C C . ILE B 1 106 ? -12.484 2.635 11.453 1 96.31 106 ILE B C 1
ATOM 2838 O O . ILE B 1 106 ? -12.219 1.487 11.086 1 96.31 106 ILE B O 1
ATOM 2842 N N . ASN B 1 107 ? -13.5 3.305 11.117 1 96.5 107 ASN B N 1
ATOM 2843 C CA . ASN B 1 107 ? -14.453 2.697 10.195 1 96.5 107 ASN B CA 1
ATOM 2844 C C . ASN B 1 107 ? -13.836 2.484 8.82 1 96.5 107 ASN B C 1
ATOM 2846 O O . ASN B 1 107 ? -14 1.423 8.211 1 96.5 107 ASN B O 1
ATOM 2850 N N . ILE B 1 108 ? -13.172 3.475 8.32 1 97.5 108 ILE B N 1
ATOM 2851 C CA . ILE B 1 108 ? -12.508 3.4 7.023 1 97.5 108 ILE B CA 1
ATOM 2852 C C . ILE B 1 108 ? -11.555 2.209 7 1 97.5 108 ILE B C 1
ATOM 2854 O O . ILE B 1 108 ? -11.562 1.423 6.047 1 97.5 108 ILE B O 1
ATOM 2858 N N . LYS B 1 109 ? -10.797 2.082 8.047 1 97.38 109 LYS B N 1
ATOM 2859 C CA . LYS B 1 109 ? -9.844 0.987 8.172 1 97.38 109 LYS B CA 1
ATOM 2860 C C . LYS B 1 109 ? -10.547 -0.365 8.164 1 97.38 109 LYS B C 1
ATOM 2862 O O . LYS B 1 109 ? -10.094 -1.306 7.512 1 97.38 109 LYS B O 1
ATOM 2867 N N . SER B 1 110 ? -11.609 -0.456 8.859 1 95.94 110 SER B N 1
ATOM 2868 C CA . SER B 1 110 ? -12.367 -1.698 8.922 1 95.94 110 SER B CA 1
ATOM 2869 C C . SER B 1 110 ? -12.875 -2.111 7.543 1 95.94 110 SER B C 1
ATOM 2871 O O . SER B 1 110 ? -12.781 -3.281 7.168 1 95.94 110 SER B O 1
ATOM 2873 N N . VAL B 1 111 ? -13.383 -1.173 6.844 1 96.5 111 VAL B N 1
ATOM 2874 C CA . VAL B 1 111 ? -13.906 -1.449 5.512 1 96.5 111 VAL B CA 1
ATOM 2875 C C . VAL B 1 111 ? -12.766 -1.847 4.578 1 96.5 111 VAL B C 1
ATOM 2877 O O . VAL B 1 111 ? -12.898 -2.793 3.799 1 96.5 111 VAL B O 1
ATOM 2880 N N . LEU B 1 112 ? -11.617 -1.112 4.617 1 96.81 112 LEU B N 1
ATOM 2881 C CA . LEU B 1 112 ? -10.453 -1.474 3.816 1 96.81 112 LEU B CA 1
ATOM 2882 C C . LEU B 1 112 ? -10.031 -2.912 4.09 1 96.81 112 LEU B C 1
ATOM 2884 O O . LEU B 1 112 ? -9.703 -3.654 3.16 1 96.81 112 LEU B O 1
ATOM 2888 N N . GLU B 1 113 ? -10.047 -3.289 5.32 1 94.62 113 GLU B N 1
ATOM 2889 C CA . GLU B 1 113 ? -9.656 -4.637 5.719 1 94.62 113 GLU B CA 1
ATOM 2890 C C . GLU B 1 113 ? -10.625 -5.68 5.156 1 94.62 113 GLU B C 1
ATOM 2892 O O . GLU B 1 113 ? -10.195 -6.727 4.664 1 94.62 113 GLU B O 1
ATOM 2897 N N . LYS B 1 114 ? -11.852 -5.387 5.234 1 94.38 114 LYS B N 1
ATOM 2898 C CA . LYS B 1 114 ? -12.852 -6.309 4.703 1 94.38 114 LYS B CA 1
ATOM 2899 C C . LYS B 1 114 ? -12.711 -6.461 3.191 1 94.38 114 LYS B C 1
ATOM 2901 O O . LYS B 1 114 ? -12.828 -7.566 2.658 1 94.38 114 LYS B O 1
ATOM 2906 N N . LEU B 1 115 ? -12.469 -5.371 2.547 1 95.12 115 LEU B N 1
ATOM 2907 C CA . LEU B 1 115 ? -12.32 -5.395 1.096 1 95.12 115 LEU B CA 1
ATOM 2908 C C . LEU B 1 115 ? -11.047 -6.133 0.694 1 95.12 115 LEU B C 1
ATOM 2910 O O . LEU B 1 115 ? -10.945 -6.648 -0.421 1 95.12 115 LEU B O 1
ATOM 2914 N N . SER B 1 116 ? -10.055 -6.098 1.589 1 93.12 116 SER B N 1
ATOM 2915 C CA . SER B 1 116 ? -8.758 -6.695 1.299 1 93.12 116 SER B CA 1
ATOM 2916 C C . SER B 1 116 ? -8.828 -8.219 1.339 1 93.12 116 SER B C 1
ATOM 2918 O O . SER B 1 116 ? -7.938 -8.898 0.822 1 93.12 116 SER B O 1
ATOM 2920 N N . HIS B 1 117 ? -9.883 -8.656 1.945 1 86.62 117 HIS B N 1
ATOM 2921 C CA . HIS B 1 117 ? -10.039 -10.102 2.076 1 86.62 117 HIS B CA 1
ATOM 2922 C C . HIS B 1 117 ? -11.297 -10.578 1.352 1 86.62 117 HIS B C 1
ATOM 2924 O O . HIS B 1 117 ? -12.25 -9.82 1.187 1 86.62 117 HIS B O 1
ATOM 2930 N N . ASN B 1 118 ? -11.32 -11.594 0.791 1 79.5 118 ASN B N 1
ATOM 2931 C CA . ASN B 1 118 ? -12.438 -12.148 0.033 1 79.5 118 ASN B CA 1
ATOM 2932 C C . ASN B 1 118 ? -13.297 -13.07 0.893 1 79.5 118 ASN B C 1
ATOM 2934 O O . ASN B 1 118 ? -13.953 -13.969 0.375 1 79.5 118 ASN B O 1
ATOM 2938 N N . ASN B 1 119 ? -13.297 -12.789 2.07 1 78.25 119 ASN B N 1
ATOM 2939 C CA . ASN B 1 119 ? -13.977 -13.711 2.971 1 78.25 119 ASN B CA 1
ATOM 2940 C C . ASN B 1 119 ? -15.422 -13.273 3.227 1 78.25 119 ASN B C 1
ATOM 2942 O O . ASN B 1 119 ? -16.234 -14.062 3.701 1 78.25 119 ASN B O 1
ATOM 2946 N N . ASP B 1 120 ? -15.719 -12.047 2.99 1 79.25 120 ASP B N 1
ATOM 2947 C CA . ASP B 1 1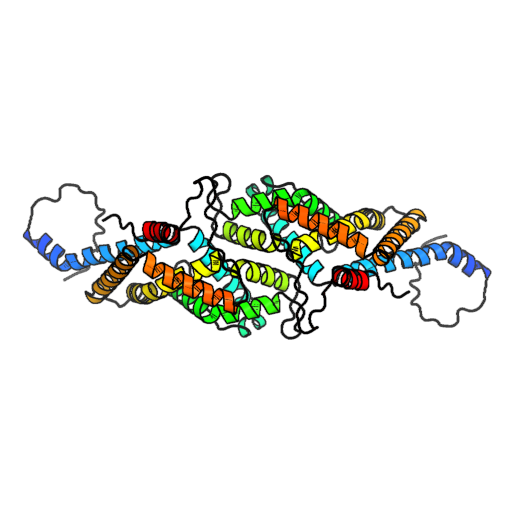20 ? -17.047 -11.484 3.234 1 79.25 120 ASP B CA 1
ATOM 2948 C C . ASP B 1 120 ? -17.781 -11.211 1.921 1 79.25 120 ASP B C 1
ATOM 2950 O O . ASP B 1 120 ? -17.328 -10.398 1.113 1 79.25 120 ASP B O 1
ATOM 2954 N N . SER B 1 121 ? -18.844 -11.883 1.727 1 82.25 121 SER B N 1
ATOM 2955 C CA . SER B 1 121 ? -19.609 -11.797 0.482 1 82.25 121 SER B CA 1
ATOM 2956 C C . SER B 1 121 ? -20.094 -10.375 0.23 1 82.25 121 SER B C 1
ATOM 2958 O O . SER B 1 121 ? -20.266 -9.969 -0.921 1 82.25 121 SER B O 1
ATOM 2960 N N . ASP B 1 122 ? -20.344 -9.648 1.24 1 82.81 122 ASP B N 1
ATOM 2961 C CA . ASP B 1 122 ? -20.844 -8.281 1.109 1 82.81 122 ASP B CA 1
ATOM 2962 C C . ASP B 1 122 ? -19.75 -7.34 0.608 1 82.81 122 ASP B C 1
ATOM 2964 O O . ASP B 1 122 ? -20.047 -6.227 0.17 1 82.81 122 ASP B O 1
ATOM 2968 N N . PHE B 1 123 ? -18.547 -7.883 0.635 1 88.75 123 PHE B N 1
ATOM 2969 C CA . PHE B 1 123 ? -17.422 -7.027 0.263 1 88.75 123 PHE B CA 1
ATOM 2970 C C . PHE B 1 123 ? -16.625 -7.645 -0.876 1 88.75 123 PHE B C 1
ATOM 2972 O O . PHE B 1 123 ? -15.414 -7.434 -0.98 1 88.75 123 PHE B O 1
ATOM 2979 N N . LYS B 1 124 ? -17.297 -8.445 -1.607 1 87.69 124 LYS B N 1
ATOM 2980 C CA . LYS B 1 124 ? -16.609 -9.07 -2.73 1 87.69 124 LYS B CA 1
ATOM 2981 C C . LYS B 1 124 ? -16.281 -8.047 -3.816 1 87.69 124 LYS B C 1
ATOM 2983 O O . LYS B 1 124 ? -17.156 -7.281 -4.234 1 87.69 124 LYS B O 1
ATOM 2988 N N . VAL B 1 125 ? -15.094 -7.98 -4.145 1 91.5 125 VAL B N 1
ATOM 2989 C CA . VAL B 1 125 ? -14.633 -7.07 -5.188 1 91.5 125 VAL B CA 1
ATOM 2990 C C . VAL B 1 125 ? -13.672 -7.805 -6.121 1 91.5 125 VAL B C 1
ATOM 2992 O O . VAL B 1 125 ? -13.297 -8.945 -5.859 1 91.5 125 VAL B O 1
ATOM 2995 N N . ASN B 1 126 ? -13.391 -7.168 -7.219 1 91 126 ASN B N 1
ATOM 2996 C CA . ASN B 1 126 ? -12.438 -7.781 -8.141 1 91 126 ASN B CA 1
ATOM 2997 C C . ASN B 1 126 ? -11.016 -7.73 -7.594 1 91 126 ASN B C 1
ATOM 2999 O O . ASN B 1 126 ? -10.758 -7.07 -6.59 1 91 126 ASN B O 1
ATOM 3003 N N . THR B 1 127 ? -10.117 -8.398 -8.211 1 90.25 127 THR B N 1
ATOM 3004 C CA . THR B 1 127 ? -8.75 -8.594 -7.734 1 90.25 127 THR B CA 1
ATOM 3005 C C . THR B 1 127 ? -8.008 -7.262 -7.652 1 90.25 127 THR B C 1
ATOM 3007 O O . THR B 1 127 ? -7.301 -7 -6.676 1 90.25 127 THR B O 1
ATOM 3010 N N . THR B 1 128 ? -8.18 -6.453 -8.648 1 92.12 128 THR B N 1
ATOM 3011 C CA . THR B 1 128 ? -7.488 -5.168 -8.68 1 92.12 128 THR B CA 1
ATOM 3012 C C . THR B 1 128 ? -7.883 -4.305 -7.484 1 92.12 128 THR B C 1
ATOM 3014 O O . THR B 1 128 ? -7.023 -3.734 -6.812 1 92.12 128 THR B O 1
ATOM 3017 N N . THR B 1 129 ? -9.188 -4.293 -7.277 1 94.88 129 THR B N 1
ATOM 3018 C CA . THR B 1 129 ? -9.703 -3.523 -6.148 1 94.88 129 THR B CA 1
ATOM 3019 C C . THR B 1 129 ? -9.242 -4.121 -4.824 1 94.88 129 THR B C 1
ATOM 3021 O O . THR B 1 129 ? -8.867 -3.393 -3.904 1 94.88 129 THR B O 1
ATOM 3024 N N . ARG B 1 130 ? -9.258 -5.367 -4.734 1 94.81 130 ARG B N 1
ATOM 3025 C CA . ARG B 1 130 ? -8.828 -6.059 -3.521 1 94.81 130 ARG B CA 1
ATOM 3026 C C . ARG B 1 130 ? -7.352 -5.789 -3.23 1 94.81 130 ARG B C 1
ATOM 3028 O O . ARG B 1 130 ? -6.98 -5.523 -2.086 1 94.81 130 ARG B O 1
ATOM 3035 N N . THR B 1 131 ? -6.57 -5.871 -4.254 1 94.25 131 THR B N 1
ATOM 3036 C CA . THR B 1 131 ? -5.141 -5.617 -4.117 1 94.25 131 THR B CA 1
ATOM 3037 C C . THR B 1 131 ? -4.887 -4.188 -3.643 1 94.25 131 THR B C 1
ATOM 3039 O O . THR B 1 131 ? -4.098 -3.965 -2.725 1 94.25 131 THR B O 1
ATOM 3042 N N . LYS B 1 132 ? -5.641 -3.291 -4.246 1 96.25 132 LYS B N 1
ATOM 3043 C CA . LYS B 1 132 ? -5.488 -1.893 -3.85 1 96.25 132 LYS B CA 1
ATOM 3044 C C . LYS B 1 132 ? -5.941 -1.679 -2.408 1 96.25 132 LYS B C 1
ATOM 3046 O O . LYS B 1 132 ? -5.305 -0.939 -1.655 1 96.25 132 LYS B O 1
ATOM 3051 N N . ALA B 1 133 ? -7.027 -2.312 -2.055 1 96.94 133 ALA B N 1
ATOM 3052 C CA . ALA B 1 133 ? -7.496 -2.236 -0.673 1 96.94 133 ALA B CA 1
ATOM 3053 C C . ALA B 1 133 ? -6.445 -2.771 0.295 1 96.94 133 ALA B C 1
ATOM 3055 O O . ALA B 1 133 ? -6.238 -2.205 1.37 1 96.94 133 ALA B O 1
ATOM 3056 N N . GLN B 1 134 ? -5.797 -3.809 -0.097 1 95.56 134 GLN B N 1
ATOM 3057 C CA . GLN B 1 134 ? -4.754 -4.402 0.731 1 95.56 134 GLN B CA 1
ATOM 3058 C C . GLN B 1 134 ? -3.572 -3.447 0.894 1 95.56 134 GLN B C 1
ATOM 3060 O O . GLN B 1 134 ? -3.041 -3.291 1.995 1 95.56 134 GLN B O 1
ATOM 3065 N N . GLU B 1 135 ? -3.164 -2.824 -0.197 1 96.38 135 GLU B N 1
ATOM 3066 C CA . GLU B 1 135 ? -2.068 -1.862 -0.156 1 96.38 135 GLU B CA 1
ATOM 3067 C C . GLU B 1 135 ? -2.389 -0.701 0.781 1 96.38 135 GLU B C 1
ATOM 3069 O O . GLU B 1 135 ? -1.575 -0.343 1.635 1 96.38 135 GLU B O 1
ATOM 3074 N N . LEU B 1 136 ? -3.576 -0.17 0.627 1 97.81 136 LEU B N 1
ATOM 3075 C CA . LEU B 1 136 ? -3.986 0.978 1.429 1 97.81 136 LEU B CA 1
ATOM 3076 C C . LEU B 1 136 ? -4.18 0.58 2.889 1 97.81 136 LEU B C 1
ATOM 3078 O O . LEU B 1 136 ? -3.82 1.334 3.795 1 97.81 136 LEU B O 1
ATOM 3082 N N . SER B 1 137 ? -4.777 -0.621 3.066 1 96.81 137 SER B N 1
ATOM 3083 C CA . SER B 1 137 ? -4.938 -1.119 4.43 1 96.81 137 SER B CA 1
ATOM 3084 C C . SER B 1 137 ? -3.59 -1.299 5.117 1 96.81 137 SER B C 1
ATOM 3086 O O . SER B 1 137 ? -3.447 -0.995 6.301 1 96.81 137 SER B O 1
ATOM 3088 N N . CYS B 1 138 ? -2.645 -1.677 4.395 1 95.75 138 CYS B N 1
ATOM 3089 C CA . CYS B 1 138 ? -1.317 -1.924 4.945 1 95.75 138 CYS B CA 1
ATOM 3090 C C . CYS B 1 138 ? -0.653 -0.62 5.375 1 95.75 138 CYS B C 1
ATOM 3092 O O . CYS B 1 138 ? -0.203 -0.492 6.512 1 95.75 138 CYS B O 1
ATOM 3094 N N . VAL B 1 139 ? -0.637 0.32 4.512 1 96 139 VAL B N 1
ATOM 3095 C CA . VAL B 1 139 ? 0.084 1.559 4.785 1 96 139 VAL B CA 1
ATOM 3096 C C . VAL B 1 139 ? -0.617 2.328 5.902 1 96 139 VAL B C 1
ATOM 3098 O O . VAL B 1 139 ? 0.038 2.973 6.727 1 96 139 VAL B O 1
ATOM 3101 N N . THR B 1 140 ? -1.932 2.256 5.988 1 97.31 140 THR B N 1
ATOM 3102 C CA . THR B 1 140 ? -2.678 3.008 6.988 1 97.31 140 THR B CA 1
ATOM 3103 C C . THR B 1 140 ? -2.588 2.33 8.352 1 97.31 140 THR B C 1
ATOM 3105 O O . THR B 1 140 ? -3.033 2.887 9.359 1 97.31 140 THR B O 1
ATOM 3108 N N . SER B 1 141 ? -1.956 1.157 8.398 1 95.44 141 SER B N 1
ATOM 3109 C CA . SER B 1 141 ? -1.777 0.459 9.672 1 95.44 141 SER B CA 1
ATOM 3110 C C . SER B 1 141 ? -0.398 0.73 10.266 1 95.44 141 SER B C 1
ATOM 3112 O O . SER B 1 141 ? -0.094 0.286 11.375 1 95.44 141 SER B O 1
ATOM 3114 N N . THR B 1 142 ? 0.428 1.489 9.555 1 93.56 142 THR B N 1
ATOM 3115 C CA . THR B 1 142 ? 1.781 1.742 10.039 1 93.56 142 THR B CA 1
ATOM 3116 C C . THR B 1 142 ? 1.772 2.781 11.156 1 93.56 142 THR B C 1
ATOM 3118 O O . THR B 1 142 ? 0.899 3.65 11.195 1 93.56 142 THR B O 1
ATOM 3121 N N . SER B 1 143 ? 2.738 2.707 11.992 1 92 143 SER B N 1
ATOM 3122 C CA . SER B 1 143 ? 2.875 3.67 13.078 1 92 143 SER B CA 1
ATOM 3123 C C . SER B 1 143 ? 3.041 5.09 12.547 1 92 143 SER B C 1
ATOM 3125 O O . SER B 1 143 ? 2.436 6.027 13.062 1 92 143 SER B O 1
ATOM 3127 N N . GLU B 1 144 ? 3.83 5.195 11.562 1 89.62 144 GLU B N 1
ATOM 3128 C CA . GLU B 1 144 ? 4.102 6.5 10.961 1 89.62 144 GLU B CA 1
ATOM 3129 C C . GLU B 1 144 ? 2.814 7.16 10.469 1 89.62 144 GLU B C 1
ATOM 3131 O O . GLU B 1 144 ? 2.551 8.32 10.781 1 89.62 144 GLU B O 1
ATOM 3136 N N . PHE B 1 145 ? 2.037 6.402 9.805 1 95.19 145 PHE B N 1
ATOM 3137 C CA . PHE B 1 145 ? 0.807 6.973 9.266 1 95.19 145 PHE B CA 1
ATOM 3138 C C . PHE B 1 145 ? -0.123 7.41 10.391 1 95.19 145 PHE B C 1
ATOM 3140 O O . PHE B 1 145 ? -0.642 8.531 10.375 1 95.19 145 PHE B O 1
ATOM 3147 N N . ILE B 1 146 ? -0.288 6.555 11.352 1 95.62 146 ILE B N 1
ATOM 3148 C CA . ILE B 1 146 ? -1.248 6.797 12.422 1 95.62 146 ILE B CA 1
ATOM 3149 C C . ILE B 1 146 ? -0.821 8.023 13.227 1 95.62 146 ILE B C 1
ATOM 3151 O O . ILE B 1 146 ? -1.641 8.898 13.523 1 95.62 146 ILE B O 1
ATOM 3155 N N . ILE B 1 147 ? 0.422 8.125 13.508 1 91.81 147 ILE B N 1
ATOM 3156 C CA . ILE B 1 147 ? 0.938 9.234 14.297 1 91.81 147 ILE B CA 1
ATOM 3157 C C . ILE B 1 147 ? 0.794 10.539 13.516 1 91.81 147 ILE B C 1
ATOM 3159 O O . ILE B 1 147 ? 0.281 11.531 14.039 1 91.81 147 ILE B O 1
ATOM 3163 N N . PHE B 1 148 ? 1.148 10.508 12.273 1 91.44 148 PHE B N 1
ATOM 3164 C CA . PHE B 1 148 ? 1.108 11.734 11.484 1 91.44 148 PHE B CA 1
ATOM 3165 C C . PHE B 1 148 ? -0.327 12.102 11.133 1 91.44 148 PHE B C 1
ATOM 3167 O O . PHE B 1 148 ? -0.658 13.281 11 1 91.44 148 PHE B O 1
ATOM 3174 N N . LEU B 1 149 ? -1.192 11.125 11 1 94.62 149 LEU B N 1
ATOM 3175 C CA . LEU B 1 149 ? -2.611 11.43 10.844 1 94.62 149 LEU B CA 1
ATOM 3176 C C . LEU B 1 149 ? -3.133 12.227 12.031 1 94.62 149 LEU B C 1
ATOM 3178 O O . LEU B 1 149 ? -3.834 13.227 11.844 1 94.62 149 LEU B O 1
ATOM 3182 N N . ASN B 1 150 ? -2.736 11.812 13.188 1 91.81 150 ASN B N 1
ATOM 3183 C CA . ASN B 1 150 ? -3.191 12.5 14.391 1 91.81 150 ASN B CA 1
ATOM 3184 C C . ASN B 1 150 ? -2.574 13.891 14.508 1 91.81 150 ASN B C 1
ATOM 3186 O O . ASN B 1 150 ? -3.225 14.82 14.984 1 91.81 150 ASN B O 1
ATOM 3190 N N . ILE B 1 151 ? -1.373 13.992 14.07 1 87.56 151 ILE B N 1
ATOM 3191 C CA . ILE B 1 151 ? -0.715 15.297 14.078 1 87.56 151 ILE B CA 1
ATOM 3192 C C . ILE B 1 151 ? -1.435 16.234 13.117 1 87.56 151 ILE B C 1
ATOM 3194 O O . ILE B 1 151 ? -1.826 17.344 13.5 1 87.56 151 ILE B O 1
ATOM 3198 N N . ILE B 1 152 ? -1.645 15.805 11.945 1 88.25 152 ILE B N 1
ATOM 3199 C CA . ILE B 1 152 ? -2.254 16.641 10.922 1 88.25 152 ILE B CA 1
ATOM 3200 C C . ILE B 1 152 ? -3.686 16.984 11.312 1 88.25 152 ILE B C 1
ATOM 3202 O O . ILE B 1 152 ? -4.133 18.125 11.125 1 88.25 152 ILE B O 1
ATOM 3206 N N . SER B 1 153 ? -4.348 16.047 11.82 1 89.38 153 SER B N 1
ATOM 3207 C CA . SER B 1 153 ? -5.734 16.266 12.219 1 89.38 153 SER B CA 1
ATOM 3208 C C . SER B 1 153 ? -5.836 17.328 13.312 1 89.38 153 SER B C 1
ATOM 3210 O O . SER B 1 153 ? -6.727 18.172 13.281 1 89.38 153 SER B O 1
ATOM 3212 N N . LYS B 1 154 ? -5 17.266 14.242 1 84.31 154 LYS B N 1
ATOM 3213 C CA . LYS B 1 154 ? -5.012 18.25 15.328 1 84.31 154 LYS B CA 1
ATOM 3214 C C . LYS B 1 154 ? -4.824 19.672 14.789 1 84.31 154 LYS B C 1
ATOM 3216 O O . LYS B 1 154 ? -5.57 20.578 15.156 1 84.31 154 LYS B O 1
ATOM 3221 N N . TYR B 1 155 ? -3.939 19.812 13.906 1 79.94 155 TYR B N 1
ATOM 3222 C CA . TYR B 1 155 ? -3.629 21.156 13.422 1 79.94 155 TYR B CA 1
ATOM 3223 C C . TYR B 1 155 ? -4.609 21.578 12.336 1 79.94 155 TYR B C 1
ATOM 3225 O O . TYR B 1 155 ? -4.898 22.766 12.188 1 79.94 155 TYR B O 1
ATOM 3233 N N . SER B 1 156 ? -5.113 20.609 11.617 1 79.06 156 SER B N 1
ATOM 3234 C CA . SER B 1 156 ? -6.152 20.922 10.648 1 79.06 156 SER B CA 1
ATOM 3235 C C . SER B 1 156 ? -7.379 21.531 11.328 1 79.06 156 SER B C 1
ATOM 3237 O O . SER B 1 156 ? -7.98 22.469 10.812 1 79.06 156 SER B O 1
ATOM 3239 N N . ALA B 1 157 ? -7.648 21.016 12.469 1 78.38 157 ALA B N 1
ATOM 3240 C CA . ALA B 1 157 ? -8.797 21.516 13.227 1 78.38 157 ALA B CA 1
ATOM 3241 C C . ALA B 1 157 ? -8.578 22.969 13.648 1 78.38 157 ALA B C 1
ATOM 3243 O O . ALA B 1 157 ? -9.539 23.75 13.719 1 78.38 157 ALA B O 1
ATOM 3244 N N . GLN B 1 158 ? -7.391 23.344 13.812 1 78.19 158 GLN B N 1
ATOM 3245 C CA . GLN B 1 158 ? -7.062 24.688 14.234 1 78.19 158 GLN B CA 1
ATOM 3246 C C . GLN B 1 158 ? -6.945 25.625 13.039 1 78.19 158 GLN B C 1
ATOM 3248 O O . GLN B 1 158 ? -7.289 26.812 13.133 1 78.19 158 GLN B O 1
ATOM 3253 N N . LEU B 1 159 ? -6.508 25.078 11.984 1 76.94 159 LEU B N 1
ATOM 3254 C CA . LEU B 1 159 ? -6.227 25.891 10.812 1 76.94 159 LEU B CA 1
ATOM 3255 C C . LEU B 1 159 ? -7.496 26.125 9.992 1 76.94 159 LEU B C 1
ATOM 3257 O O . LEU B 1 159 ? -7.648 27.172 9.359 1 76.94 159 LEU B O 1
ATOM 3261 N N . GLU B 1 160 ? -8.43 25.219 10.055 1 78.38 160 GLU B N 1
ATOM 3262 C CA . GLU B 1 160 ? -9.609 25.234 9.188 1 78.38 160 GLU B CA 1
ATOM 3263 C C . GLU B 1 160 ? -10.414 26.516 9.383 1 78.38 160 GLU B C 1
ATOM 3265 O O . GLU B 1 160 ? -10.734 27.203 8.414 1 78.38 160 GLU B O 1
ATOM 3270 N N . PRO B 1 161 ? -10.703 26.938 10.57 1 75.25 161 PRO B N 1
ATOM 3271 C CA . PRO B 1 161 ? -11.5 28.156 10.758 1 75.25 161 PRO B CA 1
ATOM 3272 C C . PRO B 1 161 ? -10.797 29.406 10.234 1 75.25 161 PRO B C 1
ATOM 3274 O O . PRO B 1 161 ? -11.453 30.312 9.703 1 75.25 161 PRO B O 1
ATOM 3277 N N . VAL B 1 162 ? -9.531 29.469 10.375 1 73.56 162 VAL B N 1
ATOM 3278 C CA . VAL B 1 162 ? -8.773 30.641 9.953 1 73.56 162 VAL B CA 1
ATOM 3279 C C . VAL B 1 162 ? -8.703 30.703 8.43 1 73.56 162 VAL B C 1
ATOM 3281 O O . VAL B 1 162 ? -8.906 31.766 7.836 1 73.56 162 VAL B O 1
ATOM 3284 N N . THR B 1 163 ? -8.453 29.562 7.855 1 71.38 163 THR B N 1
ATOM 3285 C CA . THR B 1 163 ? -8.336 29.531 6.402 1 71.38 163 THR B CA 1
ATOM 3286 C C . THR B 1 163 ? -9.688 29.797 5.746 1 71.38 163 THR B C 1
ATOM 3288 O O . THR B 1 163 ? -9.758 30.438 4.688 1 71.38 163 THR B O 1
ATOM 3291 N N . ASN B 1 164 ? -10.742 29.359 6.344 1 74.56 164 ASN B N 1
ATOM 3292 C CA . ASN B 1 164 ? -12.094 29.641 5.859 1 74.56 164 ASN B CA 1
ATOM 3293 C C . ASN B 1 164 ? -12.398 31.125 5.879 1 74.56 164 ASN B C 1
ATOM 3295 O O . ASN B 1 164 ? -13 31.656 4.938 1 74.56 164 ASN B O 1
ATOM 3299 N N . LYS B 1 165 ? -12.016 31.781 6.875 1 70.88 165 LYS B N 1
ATOM 3300 C CA . LYS B 1 165 ? -12.258 33.219 7.004 1 70.88 165 LYS B CA 1
ATOM 3301 C C . LYS B 1 165 ? -11.438 34 5.984 1 70.88 165 LYS B C 1
ATOM 3303 O O . LYS B 1 165 ? -11.914 35 5.441 1 70.88 165 LYS B O 1
ATOM 3308 N N . LEU B 1 166 ? -10.258 33.5 5.742 1 68.12 166 LEU B N 1
ATOM 3309 C CA . LEU B 1 166 ? -9.375 34.188 4.809 1 68.12 166 LEU B CA 1
ATOM 3310 C C . LEU B 1 166 ? -9.875 34.031 3.377 1 68.12 166 LEU B C 1
ATOM 3312 O O . LEU B 1 166 ? -9.688 34.938 2.557 1 68.12 166 LEU B O 1
ATOM 3316 N N . GLN B 1 167 ? -10.5 32.969 3.104 1 65 167 GLN B N 1
ATOM 3317 C CA . GLN B 1 167 ? -10.969 32.719 1.744 1 65 167 GLN B CA 1
ATOM 3318 C C . GLN B 1 167 ? -12.367 33.312 1.527 1 65 167 GLN B C 1
ATOM 3320 O O . GLN B 1 167 ? -12.82 33.438 0.389 1 65 167 GLN B O 1
ATOM 3325 N N . ALA B 1 168 ? -12.984 33.656 2.598 1 61.03 168 ALA B N 1
ATOM 3326 C CA . ALA B 1 168 ? -14.305 34.25 2.477 1 61.03 168 ALA B CA 1
ATOM 3327 C C . ALA B 1 168 ? -14.227 35.625 1.832 1 61.03 168 ALA B C 1
ATOM 3329 O O . ALA B 1 168 ? -13.352 36.438 2.176 1 61.03 168 ALA B O 1
ATOM 3330 N N . LYS B 1 169 ? -14.617 35.719 0.542 1 54.88 169 LYS B N 1
ATOM 3331 C CA . LYS B 1 169 ? -14.602 36.906 -0.315 1 54.88 169 LYS B CA 1
ATOM 3332 C C . LYS B 1 169 ? -14.992 38.156 0.468 1 54.88 169 LYS B C 1
ATOM 3334 O O . LYS B 1 169 ? -14.492 39.25 0.192 1 54.88 169 LYS B O 1
ATOM 3339 N N . SER B 1 170 ? -15.984 38 1.27 1 52.12 170 SER B N 1
ATOM 3340 C CA . SER B 1 170 ? -16.594 39.219 1.804 1 52.12 170 SER B CA 1
ATOM 3341 C C . SER B 1 170 ? -15.852 39.719 3.045 1 52.12 170 SER B C 1
ATOM 3343 O O . SER B 1 170 ? -16.234 40.688 3.654 1 52.12 170 SER B O 1
ATOM 3345 N N . ILE B 1 171 ? -14.914 38.938 3.367 1 53.19 171 ILE B N 1
ATOM 3346 C CA . ILE B 1 171 ? -14.406 39.375 4.66 1 53.19 171 ILE B CA 1
ATOM 3347 C C . ILE B 1 171 ? -13.406 40.531 4.457 1 53.19 171 ILE B C 1
ATOM 3349 O O . ILE B 1 171 ? -12.578 40.469 3.543 1 53.19 171 ILE B O 1
ATOM 3353 N N . ASP B 1 172 ? -13.805 41.562 5 1 54.03 172 ASP B N 1
ATOM 3354 C CA . ASP B 1 172 ? -12.797 42.594 5.141 1 54.03 172 ASP B CA 1
ATOM 3355 C C . ASP B 1 172 ? -11.508 42.062 5.746 1 54.03 172 ASP B C 1
ATOM 3357 O O . ASP B 1 172 ? -11.414 41.875 6.961 1 54.03 172 ASP B O 1
ATOM 3361 N N . LEU B 1 173 ? -10.75 41.375 4.879 1 55.5 173 LEU B N 1
ATOM 3362 C CA . LEU B 1 173 ? -9.477 40.75 5.223 1 55.5 173 LEU B CA 1
ATOM 3363 C C . LEU B 1 173 ? -8.711 41.594 6.238 1 55.5 173 LEU B C 1
ATOM 3365 O O . LEU B 1 173 ? -7.867 41.094 6.969 1 55.5 173 LEU B O 1
ATOM 3369 N N . TYR B 1 174 ? -9.266 42.906 6.25 1 56.34 174 TYR B N 1
ATOM 3370 C CA . TYR B 1 174 ? -8.586 43.844 7.137 1 56.34 174 TYR B CA 1
ATOM 3371 C C . TYR B 1 174 ? -9.281 43.938 8.492 1 56.34 174 TYR B C 1
ATOM 3373 O O . TYR B 1 174 ? -8.859 44.688 9.375 1 56.34 174 TYR B O 1
ATOM 3381 N N . SER B 1 175 ? -10.188 42.938 8.562 1 63.47 175 SER B N 1
ATOM 3382 C CA . SER B 1 175 ? -10.914 43.062 9.82 1 63.47 175 SER B CA 1
ATOM 3383 C C . SER B 1 175 ? -10.062 42.594 11 1 63.47 175 SER B C 1
ATOM 3385 O O . SER B 1 175 ? -9.234 41.688 10.852 1 63.47 175 SER B O 1
ATOM 3387 N N . VAL B 1 176 ? -9.953 43.406 12.023 1 68.12 176 VAL B N 1
ATOM 3388 C CA . VAL B 1 176 ? -9.281 43.125 13.297 1 68.12 176 VAL B CA 1
ATOM 3389 C C . VAL B 1 176 ? -9.609 41.719 13.766 1 68.12 176 VAL B C 1
ATOM 3391 O O . VAL B 1 176 ? -8.75 41.031 14.344 1 68.12 176 VAL B O 1
ATOM 3394 N N . GLN B 1 177 ? -10.695 41.25 13.297 1 70 177 GLN B N 1
ATOM 3395 C CA . GLN B 1 177 ? -11.117 39.906 13.742 1 70 177 GLN B CA 1
ATOM 3396 C C . GLN B 1 177 ? -10.258 38.812 13.117 1 70 177 GLN B C 1
ATOM 3398 O O . GLN B 1 177 ? -9.836 37.906 13.805 1 70 177 GLN B O 1
ATOM 3403 N N . ILE B 1 178 ? -10.008 39 11.852 1 69.31 178 ILE B N 1
ATOM 3404 C CA . ILE B 1 178 ? -9.203 37.969 11.164 1 69.31 178 ILE B CA 1
ATOM 3405 C C . ILE B 1 178 ? -7.766 38.031 11.68 1 69.31 178 ILE B C 1
ATOM 3407 O O . ILE B 1 178 ? -7.125 37 11.852 1 69.31 178 ILE B O 1
ATOM 3411 N N . GLN B 1 179 ? -7.348 39.219 11.984 1 69.44 179 GLN B N 1
ATOM 3412 C CA . GLN B 1 179 ? -6 39.375 12.523 1 69.44 179 GLN B CA 1
ATOM 3413 C C . GLN B 1 179 ? -5.863 38.719 13.883 1 69.44 179 GLN B C 1
ATOM 3415 O O . GLN B 1 179 ? -4.863 38.031 14.148 1 69.44 179 GLN B O 1
ATOM 3420 N N . ASN B 1 180 ? -6.809 38.906 14.625 1 74.94 180 ASN B N 1
ATOM 3421 C CA . ASN B 1 180 ? -6.793 38.281 15.945 1 74.94 180 ASN B CA 1
ATOM 3422 C C . ASN B 1 180 ? -6.824 36.75 15.852 1 74.94 180 ASN B C 1
ATOM 3424 O O . ASN B 1 180 ? -6.156 36.062 16.625 1 74.94 180 ASN B O 1
ATOM 3428 N N . HIS B 1 181 ? -7.574 36.281 14.883 1 74.38 181 HIS B N 1
ATOM 3429 C CA . HIS B 1 181 ? -7.652 34.844 14.711 1 74.38 181 HIS B CA 1
ATOM 3430 C C . HIS B 1 181 ? -6.309 34.25 14.281 1 74.38 181 HIS B C 1
ATOM 3432 O O . HIS B 1 181 ? -5.91 33.188 14.758 1 74.38 181 HIS B O 1
ATOM 3438 N N . ILE B 1 182 ? -5.703 35.031 13.43 1 74 182 ILE B N 1
ATOM 3439 C CA . ILE B 1 182 ? -4.398 34.562 12.961 1 74 182 ILE B CA 1
ATOM 3440 C C . ILE B 1 182 ? -3.396 34.594 14.109 1 74 182 ILE B C 1
ATOM 3442 O O . ILE B 1 182 ? -2.631 33.625 14.297 1 74 182 ILE B O 1
ATOM 3446 N N . GLN B 1 183 ? -3.424 35.688 14.891 1 75.62 183 GLN B N 1
ATOM 3447 C CA . GLN B 1 183 ? -2.508 35.812 16.016 1 75.62 183 GLN B CA 1
ATOM 3448 C C . GLN B 1 183 ? -2.762 34.719 17.047 1 75.62 183 GLN B C 1
ATOM 3450 O O . GLN B 1 183 ? -1.819 34.188 17.641 1 75.62 183 GLN B O 1
ATOM 3455 N N . ASP B 1 184 ? -3.998 34.438 17.234 1 77.75 184 ASP B N 1
ATOM 3456 C CA . ASP B 1 184 ? -4.355 33.375 18.156 1 77.75 184 ASP B CA 1
ATOM 3457 C C . ASP B 1 184 ? -3.787 32.031 17.688 1 77.75 184 ASP B C 1
ATOM 3459 O O . ASP B 1 184 ? -3.252 31.266 18.5 1 77.75 184 ASP B O 1
ATOM 3463 N N . LEU B 1 185 ? -3.906 31.797 16.438 1 76.62 185 LEU B N 1
ATOM 3464 C CA . LEU B 1 185 ? -3.41 30.531 15.875 1 76.62 185 LEU B CA 1
ATOM 3465 C C . LEU B 1 185 ? -1.894 30.453 16.016 1 76.62 185 LEU B C 1
ATOM 3467 O O . LEU B 1 185 ? -1.362 29.391 16.391 1 76.62 185 LEU B O 1
ATOM 3471 N N . LEU B 1 186 ? -1.301 31.547 15.805 1 73.75 186 LEU B N 1
ATOM 3472 C CA . LEU B 1 186 ? 0.154 31.562 15.906 1 73.75 186 LEU B CA 1
ATOM 3473 C C . LEU B 1 186 ? 0.598 31.344 17.344 1 73.75 186 LEU B C 1
ATOM 3475 O O . LEU B 1 186 ? 1.599 30.672 17.594 1 73.75 186 LEU B O 1
ATOM 3479 N N . SER B 1 187 ? -0.138 31.938 18.203 1 77.56 187 SER B N 1
ATOM 3480 C CA . SER B 1 187 ? 0.162 31.75 19.625 1 77.56 187 SER B CA 1
ATOM 3481 C C . SER B 1 187 ? 0.001 30.297 20.031 1 77.56 187 SER B C 1
ATOM 3483 O O . SER B 1 187 ? 0.806 29.766 20.812 1 77.56 187 SER B O 1
ATOM 3485 N N . ILE B 1 188 ? -0.978 29.672 19.516 1 76.88 188 ILE B N 1
ATOM 3486 C CA . ILE B 1 188 ? -1.216 28.266 19.812 1 76.88 188 ILE B CA 1
ATOM 3487 C C . ILE B 1 188 ? -0.039 27.422 19.312 1 76.88 188 ILE B C 1
ATOM 3489 O O . ILE B 1 188 ? 0.46 26.562 20.047 1 76.88 188 ILE B O 1
ATOM 3493 N N . PHE B 1 189 ? 0.394 27.688 18.188 1 74.62 189 PHE B N 1
ATOM 3494 C CA . PHE B 1 189 ? 1.508 26.938 17.609 1 74.62 189 PHE B CA 1
ATOM 3495 C C . PHE B 1 189 ? 2.775 27.141 18.438 1 74.62 189 PHE B C 1
ATOM 3497 O O . PHE B 1 189 ? 3.518 26.188 18.688 1 74.62 189 PHE B O 1
ATOM 3504 N N . ASN B 1 190 ? 2.943 28.375 18.828 1 74.06 190 ASN B N 1
ATOM 3505 C CA . ASN B 1 190 ? 4.105 28.688 19.656 1 74.06 190 ASN B CA 1
ATOM 3506 C C . ASN B 1 190 ? 4.035 28 21.016 1 74.06 190 ASN B C 1
ATOM 3508 O O . ASN B 1 190 ? 5.047 27.516 21.531 1 74.06 190 ASN B O 1
ATOM 3512 N N . ASN B 1 191 ? 2.883 28 21.547 1 78.94 191 ASN B N 1
ATOM 3513 C CA . ASN B 1 191 ? 2.688 27.328 22.812 1 78.94 191 ASN B CA 1
ATOM 3514 C C . ASN B 1 191 ? 2.93 25.828 22.688 1 78.94 191 ASN B C 1
ATOM 3516 O O . ASN B 1 191 ? 3.518 25.203 23.578 1 78.94 191 ASN B O 1
ATOM 3520 N N . ASN B 1 192 ? 2.41 25.266 21.672 1 77.44 192 ASN B N 1
ATOM 3521 C CA . ASN B 1 192 ? 2.643 23.844 21.422 1 77.44 192 ASN B CA 1
ATOM 3522 C C . ASN B 1 192 ? 4.129 23.531 21.281 1 77.44 192 ASN B C 1
ATOM 3524 O O . ASN B 1 192 ? 4.598 22.484 21.719 1 77.44 192 ASN B O 1
ATOM 3528 N N . ARG B 1 193 ? 4.816 24.406 20.781 1 72.81 193 ARG B N 1
ATOM 3529 C CA . ARG B 1 193 ? 6.262 24.25 20.625 1 72.81 193 ARG B CA 1
ATOM 3530 C C . ARG B 1 193 ? 6.953 24.25 21.984 1 72.81 193 ARG B C 1
ATOM 3532 O O . ARG B 1 193 ? 7.883 23.484 22.219 1 72.81 193 ARG B O 1
ATOM 3539 N N . GLU B 1 194 ? 6.52 25.156 22.75 1 77 194 GLU B N 1
ATOM 3540 C CA . GLU B 1 194 ? 7.117 25.281 24.078 1 77 194 GLU B CA 1
ATOM 3541 C C . GLU B 1 194 ? 6.766 24.094 24.969 1 77 194 GLU B C 1
ATOM 3543 O O . GLU B 1 194 ? 7.551 23.719 25.844 1 77 194 GLU B O 1
ATOM 3548 N N . GLN B 1 195 ? 5.602 23.578 24.703 1 82 195 GLN B N 1
ATOM 3549 C CA . GLN B 1 195 ? 5.152 22.422 25.469 1 82 195 GLN B CA 1
ATOM 3550 C C . GLN B 1 195 ? 5.098 21.172 24.594 1 82 195 GLN B C 1
ATOM 3552 O O . GLN B 1 195 ? 4.121 20.422 24.641 1 82 195 GLN B O 1
ATOM 3557 N N . SER B 1 196 ? 6.082 20.953 23.844 1 76.12 196 SER B N 1
ATOM 3558 C CA . SER B 1 196 ? 6.09 19.938 22.812 1 76.12 196 SER B CA 1
ATOM 3559 C C . SER B 1 196 ? 5.934 18.531 23.406 1 76.12 196 SER B C 1
ATOM 3561 O O . SER B 1 196 ? 5.238 17.688 22.844 1 76.12 196 SER B O 1
ATOM 3563 N N . ASP B 1 197 ? 6.512 18.328 24.547 1 76.19 197 ASP B N 1
ATOM 3564 C CA . ASP B 1 197 ? 6.453 17.016 25.172 1 76.19 197 ASP B CA 1
ATOM 3565 C C . ASP B 1 197 ? 5.02 16.641 25.547 1 76.19 197 ASP B C 1
ATOM 3567 O O . ASP B 1 197 ? 4.578 15.516 25.328 1 76.19 197 ASP B O 1
ATOM 3571 N N . ILE B 1 198 ? 4.367 17.594 26.125 1 80.69 198 ILE B N 1
ATOM 3572 C CA . ILE B 1 198 ? 2.996 17.375 26.562 1 80.69 198 ILE B CA 1
ATOM 3573 C C . ILE B 1 198 ? 2.092 17.156 25.359 1 80.69 198 ILE B C 1
ATOM 3575 O O . ILE B 1 198 ? 1.292 16.219 25.328 1 80.69 198 ILE B O 1
ATOM 3579 N N . VAL B 1 199 ? 2.215 18 24.375 1 79.31 199 VAL B N 1
ATOM 3580 C CA . VAL B 1 199 ? 1.374 17.953 23.188 1 79.31 199 VAL B CA 1
ATOM 3581 C C . VAL B 1 199 ? 1.602 16.625 22.453 1 79.31 199 VAL B C 1
ATOM 3583 O O . VAL B 1 199 ? 0.645 15.961 22.047 1 79.31 199 VAL B O 1
ATOM 3586 N N . PHE B 1 200 ? 2.748 16.203 22.375 1 80.62 200 PHE B N 1
ATOM 3587 C CA . PHE B 1 200 ? 3.064 14.977 21.672 1 80.62 200 PHE B CA 1
ATOM 3588 C C . PHE B 1 200 ? 2.566 13.766 22.453 1 80.62 200 PHE B C 1
ATOM 3590 O O . PHE B 1 200 ? 2.137 12.773 21.859 1 80.62 200 PHE B O 1
ATOM 3597 N N . ASN B 1 201 ? 2.777 13.914 23.641 1 84.12 201 ASN B N 1
ATOM 3598 C CA . ASN B 1 201 ? 2.268 12.805 24.453 1 84.12 201 ASN B CA 1
ATOM 3599 C C . ASN B 1 201 ? 0.776 12.586 24.219 1 84.12 201 ASN B C 1
ATOM 3601 O O . ASN B 1 201 ? 0.323 11.438 24.125 1 84.12 201 ASN B O 1
ATOM 3605 N N . ASP B 1 202 ? 0.121 13.672 24.141 1 87.56 202 ASP B N 1
ATOM 3606 C CA . ASP B 1 202 ? -1.309 13.57 23.859 1 87.56 202 ASP B CA 1
ATOM 3607 C C . ASP B 1 202 ? -1.561 12.945 22.5 1 87.56 202 ASP B C 1
ATOM 3609 O O . ASP B 1 202 ? -2.416 12.07 22.359 1 87.56 202 ASP B O 1
ATOM 3613 N N . ILE B 1 203 ? -0.849 13.367 21.531 1 87.06 203 ILE B N 1
ATOM 3614 C CA . ILE B 1 203 ? -0.981 12.859 20.172 1 87.06 203 ILE B CA 1
ATOM 3615 C C . ILE B 1 203 ? -0.629 11.375 20.141 1 87.06 203 ILE B C 1
ATOM 3617 O O . ILE B 1 203 ? -1.337 10.57 19.516 1 87.06 203 ILE B O 1
ATOM 3621 N N . PHE B 1 204 ? 0.398 11.023 20.797 1 87.5 204 PHE B N 1
ATOM 3622 C CA . PHE B 1 204 ? 0.862 9.641 20.828 1 87.5 204 PHE B CA 1
ATOM 3623 C C . PHE B 1 204 ? -0.161 8.742 21.516 1 87.5 204 PHE B C 1
ATOM 3625 O O . PHE B 1 204 ? -0.436 7.637 21.047 1 87.5 204 PHE B O 1
ATOM 3632 N N . ASN B 1 205 ? -0.673 9.258 22.578 1 90.56 205 ASN B N 1
ATOM 3633 C CA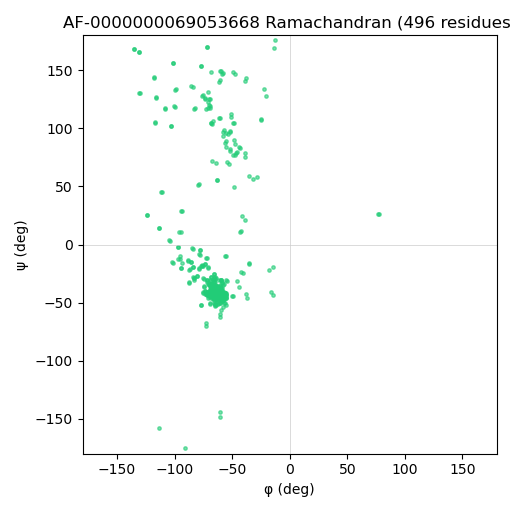 . ASN B 1 205 ? -1.696 8.484 23.281 1 90.56 205 ASN B CA 1
ATOM 3634 C C . ASN B 1 205 ? -2.91 8.234 22.391 1 90.56 205 ASN B C 1
ATOM 3636 O O . ASN B 1 205 ? -3.455 7.125 22.375 1 90.56 205 ASN B O 1
ATOM 3640 N N . ASN B 1 206 ? -3.268 9.234 21.734 1 91.56 206 ASN B N 1
ATOM 3641 C CA . ASN B 1 206 ? -4.363 9.07 20.797 1 91.56 206 ASN B CA 1
ATOM 3642 C C . ASN B 1 206 ? -4.008 8.078 19.688 1 91.56 206 ASN B C 1
ATOM 3644 O O . ASN B 1 206 ? -4.859 7.301 19.25 1 91.56 206 ASN B O 1
ATOM 3648 N N . SER B 1 207 ? -2.801 8.133 19.25 1 92.19 207 SER B N 1
ATOM 3649 C CA . SER B 1 207 ? -2.326 7.219 18.219 1 92.19 207 SER B CA 1
ATOM 3650 C C . SER B 1 207 ? -2.357 5.773 18.703 1 92.19 207 SER B C 1
ATOM 3652 O O . SER B 1 207 ? -2.74 4.867 17.969 1 92.19 207 SER B O 1
ATOM 3654 N N . VAL B 1 208 ? -1.956 5.602 19.922 1 92 208 VAL B N 1
ATOM 3655 C CA . VAL B 1 208 ? -1.966 4.266 20.516 1 92 208 VAL B CA 1
ATOM 3656 C C . VAL B 1 208 ? -3.4 3.752 20.594 1 92 208 VAL B C 1
ATOM 3658 O O . VAL B 1 208 ? -3.68 2.602 20.25 1 92 208 VAL B O 1
ATOM 3661 N N . PHE B 1 209 ? -4.223 4.648 21.047 1 93.44 209 PHE B N 1
ATOM 3662 C CA . PHE B 1 209 ? -5.637 4.305 21.156 1 93.44 209 PHE B CA 1
ATOM 3663 C C . PHE B 1 209 ? -6.191 3.896 19.797 1 93.44 209 PHE B C 1
ATOM 3665 O O . PHE B 1 209 ? -6.844 2.859 19.672 1 93.44 209 PHE B O 1
ATOM 3672 N N . MET B 1 210 ? -5.93 4.633 18.797 1 94.12 210 MET B N 1
ATOM 3673 C CA . MET B 1 210 ? -6.398 4.375 17.438 1 94.12 210 MET B CA 1
ATOM 3674 C C . MET B 1 210 ? -5.824 3.066 16.906 1 94.12 210 MET B C 1
ATOM 3676 O O . MET B 1 210 ? -6.539 2.273 16.297 1 94.12 210 MET B O 1
ATOM 3680 N N . ALA B 1 211 ? -4.578 2.885 17.141 1 93.94 211 ALA B N 1
ATOM 3681 C CA . ALA B 1 211 ? -3.906 1.671 16.688 1 93.94 211 ALA B CA 1
ATOM 3682 C C . ALA B 1 211 ? -4.523 0.429 17.328 1 93.94 211 ALA B C 1
ATOM 3684 O O . ALA B 1 211 ? -4.719 -0.588 16.656 1 93.94 211 ALA B O 1
ATOM 3685 N N . GLU B 1 212 ? -4.816 0.515 18.547 1 93.69 212 GLU B N 1
ATOM 3686 C CA . GLU B 1 212 ? -5.434 -0.602 19.266 1 93.69 212 GLU B CA 1
ATOM 3687 C C . GLU B 1 212 ? -6.797 -0.948 18.672 1 93.69 212 GLU B C 1
ATOM 3689 O O . GLU B 1 212 ? -7.141 -2.125 18.531 1 93.69 212 GLU B O 1
ATOM 3694 N N . LYS B 1 213 ? -7.508 0.024 18.344 1 94.62 213 LYS B N 1
ATOM 3695 C CA . LYS B 1 213 ? -8.844 -0.184 17.797 1 94.62 213 LYS B CA 1
ATOM 3696 C C . LYS B 1 213 ? -8.781 -0.892 16.453 1 94.62 213 LYS B C 1
ATOM 3698 O O . LYS B 1 213 ? -9.695 -1.644 16.094 1 94.62 213 LYS B O 1
ATOM 3703 N N . ILE B 1 214 ? -7.695 -0.674 15.734 1 94 214 ILE B N 1
ATOM 3704 C CA . ILE B 1 214 ? -7.629 -1.267 14.406 1 94 214 ILE B CA 1
ATOM 3705 C C . ILE B 1 214 ? -6.703 -2.48 14.422 1 94 214 ILE B C 1
ATOM 3707 O O . ILE B 1 214 ? -6.422 -3.072 13.383 1 94 214 ILE B O 1
ATOM 3711 N N . GLY B 1 215 ? -6.184 -2.834 15.531 1 90.69 215 GLY B N 1
ATOM 3712 C CA . GLY B 1 215 ? -5.34 -4.012 15.68 1 90.69 215 GLY B CA 1
ATOM 3713 C C . GLY B 1 215 ? -3.93 -3.805 15.164 1 90.69 215 GLY B C 1
ATOM 3714 O O . GLY B 1 215 ? -3.318 -4.73 14.625 1 90.69 215 GLY B O 1
ATOM 3715 N N . ALA B 1 216 ? -3.453 -2.631 15.141 1 90.5 216 ALA B N 1
ATOM 3716 C CA . ALA B 1 216 ? -2.1 -2.314 14.688 1 90.5 216 ALA B CA 1
ATOM 3717 C C . ALA B 1 216 ? -1.17 -2.08 15.875 1 90.5 216 ALA B C 1
ATOM 3719 O O . ALA B 1 216 ? -1.63 -1.826 17 1 90.5 216 ALA B O 1
ATOM 3720 N N . ASP B 1 217 ? 0.068 -2.281 15.57 1 84.12 217 ASP B N 1
ATOM 3721 C CA . ASP B 1 217 ? 1.08 -2.008 16.578 1 84.12 217 ASP B CA 1
ATOM 3722 C C . ASP B 1 217 ? 1.733 -0.646 16.359 1 84.12 217 ASP B C 1
ATOM 3724 O O . ASP B 1 217 ? 1.984 -0.256 15.211 1 84.12 217 ASP B O 1
ATOM 3728 N N . ILE B 1 218 ? 1.826 0.022 17.359 1 83.56 218 ILE B N 1
ATOM 3729 C CA . ILE B 1 218 ? 2.547 1.288 17.266 1 83.56 218 ILE B CA 1
ATOM 3730 C C . ILE B 1 218 ? 3.939 1.135 17.875 1 83.56 218 ILE B C 1
ATOM 3732 O O . ILE B 1 218 ? 4.082 0.688 19.016 1 83.56 218 ILE B O 1
ATOM 3736 N N . LYS B 1 219 ? 4.875 0.996 16.922 1 68.81 219 LYS B N 1
ATOM 3737 C CA . LYS B 1 219 ? 6.254 1.018 17.391 1 68.81 219 LYS B CA 1
ATOM 3738 C C . LYS B 1 219 ? 6.766 2.449 17.531 1 68.81 219 LYS B C 1
ATOM 3740 O O . LYS B 1 219 ? 6.328 3.344 16.812 1 68.81 219 LYS B O 1
ATOM 3745 N N . ASN B 1 220 ? 7.367 2.604 18.562 1 53.88 220 ASN B N 1
ATOM 3746 C CA . ASN B 1 220 ? 8 3.914 18.656 1 53.88 220 ASN B CA 1
ATOM 3747 C C . ASN B 1 220 ? 8.852 4.215 17.422 1 53.88 220 ASN B C 1
ATOM 3749 O O . ASN B 1 220 ? 9.617 3.363 16.969 1 53.88 220 ASN B O 1
ATOM 3753 N N . PRO B 1 221 ? 8.469 4.918 16.391 1 45.44 221 PRO B N 1
ATOM 3754 C CA . PRO B 1 221 ? 9.25 5.156 15.172 1 45.44 221 PRO B CA 1
ATOM 3755 C C . PRO B 1 221 ? 10.758 5.035 15.406 1 45.44 221 PRO B C 1
ATOM 3757 O O . PRO B 1 221 ? 11.273 5.531 16.406 1 45.44 221 PRO B O 1
ATOM 3760 N N . ARG B 1 222 ? 11.5 3.885 14.906 1 36.88 222 ARG B N 1
ATOM 3761 C CA . ARG B 1 222 ? 12.953 3.779 14.953 1 36.88 222 ARG B CA 1
ATOM 3762 C C . ARG B 1 222 ? 13.609 4.992 14.305 1 36.88 222 ARG B C 1
ATOM 3764 O O . ARG B 1 222 ? 13.32 5.312 13.148 1 36.88 222 ARG B O 1
ATOM 3771 N N . ILE B 1 223 ? 14.031 6.016 14.797 1 33.75 223 ILE B N 1
ATOM 3772 C CA . ILE B 1 223 ? 14.938 7.012 14.227 1 33.75 223 ILE B CA 1
ATOM 3773 C C . ILE B 1 223 ? 16.188 6.324 13.672 1 33.75 223 ILE B C 1
ATOM 3775 O O . ILE B 1 223 ? 16.734 5.418 14.305 1 33.75 223 ILE B O 1
ATOM 3779 N N . THR B 1 224 ? 16.547 6.172 12.469 1 31.61 224 THR B N 1
ATOM 3780 C CA . THR B 1 224 ? 17.766 5.719 11.805 1 31.61 224 THR B CA 1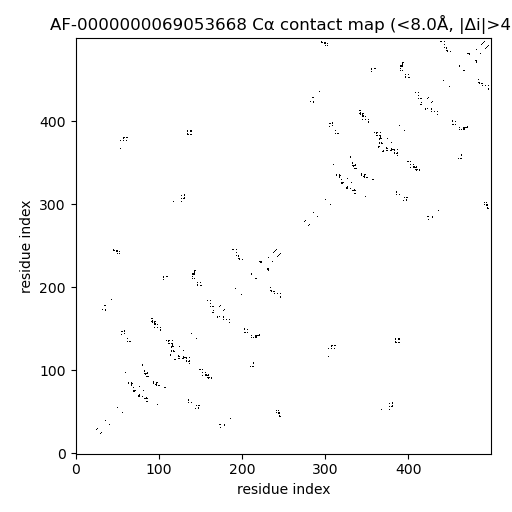
ATOM 3781 C C . THR B 1 224 ? 18.969 5.84 12.742 1 31.61 224 THR B C 1
ATOM 3783 O O . THR B 1 224 ? 19.094 6.82 13.477 1 31.61 224 THR B O 1
ATOM 3786 N N . SER B 1 225 ? 19.75 4.809 12.938 1 30.23 225 SER B N 1
ATOM 3787 C CA . SER B 1 225 ? 20.969 4.613 13.711 1 30.23 225 SER B CA 1
ATOM 3788 C C . SER B 1 225 ? 22.047 5.625 13.32 1 30.23 225 SER B C 1
ATOM 3790 O O . SER B 1 225 ? 23.141 5.621 13.875 1 30.23 225 SER B O 1
ATOM 3792 N N . LYS B 1 226 ? 22.469 6.047 12.109 1 32.84 226 LYS B N 1
ATOM 3793 C CA . LYS B 1 226 ? 23.75 6.723 12.281 1 32.84 226 LYS B CA 1
ATOM 3794 C C . LYS B 1 226 ? 23.719 7.691 13.461 1 32.84 226 LYS B C 1
ATOM 3796 O O . LYS B 1 226 ? 24.672 8.438 13.688 1 32.84 226 LYS B O 1
ATOM 3801 N N . ILE B 1 227 ? 22.844 8.336 13.914 1 28.81 227 ILE B N 1
ATOM 3802 C CA . ILE B 1 227 ? 23.078 8.742 15.297 1 28.81 227 ILE B CA 1
ATOM 3803 C C . ILE B 1 227 ? 22.969 7.531 16.219 1 28.81 227 ILE B C 1
ATOM 3805 O O . ILE B 1 227 ? 22.078 6.699 16.047 1 28.81 227 ILE B O 1
ATOM 3809 N N . LYS B 1 228 ? 23.984 7.051 17.109 1 28.53 228 LYS B N 1
ATOM 3810 C CA . LYS B 1 228 ? 24.016 6.211 18.297 1 28.53 228 LYS B CA 1
ATOM 3811 C C . LYS B 1 228 ? 22.609 6.008 18.875 1 28.53 228 LYS B C 1
ATOM 3813 O O . LYS B 1 228 ? 21.719 6.816 18.625 1 28.53 228 LYS B O 1
ATOM 3818 N N . LYS B 1 229 ? 22.438 5.07 19.844 1 30.78 229 LYS B N 1
ATOM 3819 C CA . LYS B 1 229 ? 21.344 4.824 20.781 1 30.78 229 LYS B CA 1
ATOM 3820 C C . LYS B 1 229 ? 20.391 6.02 20.844 1 30.78 229 LYS B C 1
ATOM 3822 O O . LYS B 1 229 ? 19.469 6.039 21.672 1 30.78 229 LYS B O 1
ATOM 3827 N N . ASP B 1 230 ? 20.891 7.102 20.422 1 27.22 230 ASP B N 1
ATOM 3828 C CA . ASP B 1 230 ? 19.969 8.141 20.875 1 27.22 230 ASP B CA 1
ATOM 3829 C C . ASP B 1 230 ? 18.625 8.047 20.156 1 27.22 230 ASP B C 1
ATOM 3831 O O . ASP B 1 230 ? 18.562 7.531 19.031 1 27.22 230 ASP B O 1
ATOM 3835 N N . GLN B 1 231 ? 17.5 8.422 20.812 1 28.92 231 GLN B N 1
ATOM 3836 C CA . GLN B 1 231 ? 16.062 8.609 20.906 1 28.92 231 GLN B CA 1
ATOM 3837 C C . GLN B 1 231 ? 15.516 9.336 19.688 1 28.92 231 GLN B C 1
ATOM 3839 O O . GLN B 1 231 ? 15.828 10.508 19.469 1 28.92 231 GLN B O 1
ATOM 3844 N N . ILE B 1 232 ? 15.742 9.055 18.562 1 32.47 232 ILE B N 1
ATOM 3845 C CA . ILE B 1 232 ? 14.766 9.945 17.953 1 32.47 232 ILE B CA 1
ATOM 3846 C C . ILE B 1 232 ? 13.555 10.094 18.859 1 32.47 232 ILE B C 1
ATOM 3848 O O . ILE B 1 232 ? 12.797 9.141 19.062 1 32.47 232 ILE B O 1
ATOM 3852 N N . THR B 1 233 ? 13.68 10.453 19.906 1 33.31 233 THR B N 1
ATOM 3853 C CA . THR B 1 233 ? 12.789 10.836 21 1 33.31 233 THR B CA 1
ATOM 3854 C C . THR B 1 233 ? 11.57 11.586 20.453 1 33.31 233 THR B C 1
ATOM 3856 O O . THR B 1 233 ? 11.648 12.242 19.422 1 33.31 233 THR B O 1
ATOM 3859 N N . LYS B 1 234 ? 10.352 11.375 21.062 1 42.28 234 LYS B N 1
ATOM 3860 C CA . LYS B 1 234 ? 9.062 12.062 21.078 1 42.28 234 LYS B CA 1
ATOM 3861 C C . LYS B 1 234 ? 9.195 13.484 20.547 1 42.28 234 LYS B C 1
ATOM 3863 O O . LYS B 1 234 ? 8.375 13.93 19.734 1 42.28 234 LYS B O 1
ATOM 3868 N N . PRO B 1 235 ? 10.258 14.078 20.953 1 39.47 235 PRO B N 1
ATOM 3869 C CA . PRO B 1 235 ? 10.352 15.523 20.766 1 39.47 235 PRO B CA 1
ATOM 3870 C C . PRO B 1 235 ? 10.938 15.906 19.406 1 39.47 235 PRO B C 1
ATOM 3872 O O . PRO B 1 235 ? 10.664 17 18.891 1 39.47 235 PRO B O 1
ATOM 3875 N N . ILE B 1 236 ? 11.664 14.93 18.859 1 42.62 236 ILE B N 1
ATOM 3876 C CA . ILE B 1 236 ? 12.375 15.445 17.688 1 42.62 236 ILE B CA 1
ATOM 3877 C C . ILE B 1 236 ? 11.414 15.562 16.516 1 42.62 236 ILE B C 1
ATOM 3879 O O . ILE B 1 236 ? 11.438 16.562 15.781 1 42.62 236 ILE B O 1
ATOM 3883 N N . LEU B 1 237 ? 10.719 14.43 16.25 1 46.88 237 LEU B N 1
ATOM 3884 C CA . LEU B 1 237 ? 9.758 14.594 15.164 1 46.88 237 LEU B CA 1
ATOM 3885 C C . LEU B 1 237 ? 8.898 15.836 15.383 1 46.88 237 LEU B C 1
ATOM 3887 O O . LEU B 1 237 ? 8.672 16.609 14.453 1 46.88 237 LEU B O 1
ATOM 3891 N N . LEU B 1 238 ? 8.531 15.859 16.594 1 47.91 238 LEU B N 1
ATOM 3892 C CA . LEU B 1 238 ? 7.75 17.047 16.906 1 47.91 238 LEU B CA 1
ATOM 3893 C C . LEU B 1 238 ? 8.602 18.312 16.766 1 47.91 238 LEU B C 1
ATOM 3895 O O . LEU B 1 238 ? 8.117 19.344 16.297 1 47.91 238 LEU B O 1
ATOM 3899 N N . ASN B 1 239 ? 9.875 18.031 17.094 1 48.41 239 ASN B N 1
ATOM 3900 C CA . ASN B 1 239 ? 10.734 19.203 16.969 1 48.41 239 ASN B CA 1
ATOM 3901 C C . ASN B 1 239 ? 10.953 19.594 15.508 1 48.41 239 ASN B C 1
ATOM 3903 O O . ASN B 1 239 ? 10.945 20.781 15.164 1 48.41 239 ASN B O 1
ATOM 3907 N N . THR B 1 240 ? 11.203 18.578 14.82 1 47.81 240 THR B N 1
ATOM 3908 C CA . THR B 1 240 ? 11.375 18.922 13.406 1 47.81 240 THR B CA 1
ATOM 3909 C C . THR B 1 240 ? 10.078 19.5 12.836 1 47.81 240 THR B C 1
ATOM 3911 O O . THR B 1 240 ? 10.102 20.469 12.086 1 47.81 240 THR B O 1
ATOM 3914 N N . ILE B 1 241 ? 9.008 18.734 13.203 1 49.97 241 ILE B N 1
ATOM 3915 C CA . ILE B 1 241 ? 7.73 19.281 12.75 1 49.97 241 ILE B CA 1
ATOM 3916 C C . ILE B 1 241 ? 7.512 20.656 13.359 1 49.97 241 ILE B C 1
ATOM 3918 O O . ILE B 1 241 ? 7.133 21.609 12.656 1 49.97 241 ILE B O 1
ATOM 3922 N N . THR B 1 242 ? 7.805 20.547 14.656 1 47.38 242 THR B N 1
ATOM 3923 C CA . THR B 1 242 ? 7.598 21.828 15.336 1 47.38 242 THR B CA 1
ATOM 3924 C C . THR B 1 242 ? 8.656 22.844 14.914 1 47.38 242 THR B C 1
ATOM 3926 O O . THR B 1 242 ? 8.367 24.031 14.797 1 47.38 242 THR B O 1
ATOM 3929 N N . ASP B 1 243 ? 9.891 22.297 14.797 1 49.66 243 ASP B N 1
ATOM 3930 C CA . ASP B 1 243 ? 10.914 23.234 14.336 1 49.66 243 ASP B CA 1
ATOM 3931 C C . ASP B 1 243 ? 10.594 23.75 12.938 1 49.66 243 ASP B C 1
ATOM 3933 O O . ASP B 1 243 ? 10.836 24.922 12.633 1 49.66 243 ASP B O 1
ATOM 3937 N N . SER B 1 244 ? 10.352 22.828 12.172 1 43.38 244 SER B N 1
ATOM 3938 C CA . SER B 1 244 ? 9.992 23.25 10.828 1 43.38 244 SER B CA 1
ATOM 3939 C C . SER B 1 244 ? 8.758 24.141 10.844 1 43.38 244 SER B C 1
ATOM 3941 O O . SER B 1 244 ? 8.633 25.062 10.023 1 43.38 244 SER B O 1
ATOM 3943 N N . ILE B 1 245 ? 7.883 23.594 11.594 1 41.53 245 ILE B N 1
ATOM 3944 C CA . ILE B 1 245 ? 6.668 24.391 11.68 1 41.53 245 ILE B CA 1
ATOM 3945 C C . ILE B 1 245 ? 6.977 25.719 12.375 1 41.53 245 ILE B C 1
ATOM 3947 O O . ILE B 1 245 ? 6.504 26.781 11.961 1 41.53 245 ILE B O 1
ATOM 3951 N N . PHE B 1 246 ? 7.656 25.625 13.641 1 40.16 246 PHE B N 1
ATOM 3952 C CA . PHE B 1 246 ? 7.676 26.781 14.531 1 40.16 246 PHE B CA 1
ATOM 3953 C C . PHE B 1 246 ? 8.953 27.578 14.344 1 40.16 246 PHE B C 1
ATOM 3955 O O . PHE B 1 246 ? 9.203 28.547 15.07 1 40.16 246 PHE B O 1
ATOM 3962 N N . LEU B 1 247 ? 9.938 27.109 13.68 1 36.78 247 LEU B N 1
ATOM 3963 C CA . LEU B 1 247 ? 10.992 28.109 13.586 1 36.78 247 LEU B CA 1
ATOM 3964 C C . LEU B 1 247 ? 10.508 29.328 12.828 1 36.78 247 LEU B C 1
ATOM 3966 O O . LEU B 1 247 ? 10.594 29.375 11.594 1 36.78 247 LEU B O 1
ATOM 3970 N N . PHE B 1 248 ? 9.508 29.844 13.266 1 33.47 248 PHE B N 1
ATOM 3971 C CA . PHE B 1 248 ? 9.188 31.203 12.867 1 33.47 248 PHE B CA 1
ATOM 3972 C C . PHE B 1 248 ? 10.422 32.094 12.914 1 33.47 248 PHE B C 1
ATOM 3974 O O . PHE B 1 248 ? 11.133 32.125 13.922 1 33.47 248 PHE B O 1
ATOM 3981 N N . ARG B 1 249 ? 11.219 32.094 11.883 1 32.03 249 ARG B N 1
ATOM 3982 C CA . ARG B 1 249 ? 12.172 33.188 11.875 1 32.03 249 ARG B CA 1
ATOM 3983 C C . ARG B 1 249 ? 11.523 34.469 12.375 1 32.03 249 ARG B C 1
ATOM 3985 O O . ARG B 1 249 ? 10.531 34.938 11.797 1 32.03 249 ARG B O 1
ATOM 3992 N N . THR B 1 250 ? 11.328 34.719 13.648 1 26.81 250 THR B N 1
ATOM 3993 C CA . THR B 1 250 ? 11.25 36.125 14.086 1 26.81 250 THR B CA 1
ATOM 3994 C C . THR B 1 250 ? 12.359 36.938 13.445 1 26.81 250 THR B C 1
ATOM 3996 O O . THR B 1 250 ? 13.5 36.469 13.328 1 26.81 250 THR B O 1
#

InterPro domains:
  IPR012337 Ribonuclease H-like superfamily [SSF53098] (4-175)
  IPR052958 Interferon-induced PKR regulator [PTHR46289] (1-229)

Sequence (500 aa):
MNKLVGLGFDGCSVMAGKENGVQKIICDKYSKATFFHCASHRLNLVVNDLNAVTEIQNTAGVIKEVINFFRESVLRRKLVTNIPLLCDTRWSVKYKSIRIFAENFINIKSVLEKLSHNNDSDFKVNTTTRTKAQELSCVTSTSEFIIFLNIISKYSAQLEPVTNKLQAKSIDLYSVQIQNHIQDLLSIFNNNREQSDIVFNDIFNNSVFMAEKIGADIKNPRITSKIKKDQITKPILLNTITDSIFLFRTMNKLVGLGFDGCSVMAGKENGVQKIICDKYSKATFFHCASHRLNLVVNDLNAVTEIQNTAGVIKEVINFFRESVLRRKLVTNIPLLCDTRWSVKYKSIRIFAENFINIKSVLEKLSHNNDSDFKVNTTTRTKAQELSCVTSTSEFIIFLNIISKYSAQLEPVTNKLQAKSIDLYSVQIQNHIQDLLSIFNNNREQSDIVFNDIFNNSVFMAEKIGADIKNPRITSKIKKDQITKPILLNTITDSIFLFRT

Organism: Acyrthosiphon pisum (NCBI:txid7029)

Radius of gyration: 31.36 Å; Cα contacts (8 Å, |Δi|>4): 486; chains: 2; bounding box: 49×116×76 Å

pLDDT: mean 71.7, std 23.36, range [22.23, 97.81]

Foldseek 3Di:
DDDPDPPPPPPPPPDPDPPPDVVVVCCVVCVLVVLLVVLVVLVVQLVVLLCVDPLLVVLLVLLQLLLCLQVVDPLSVVQFDNADHQDPVQLLNNLRRLLVCLVGVLSSLVLLVVLLDCPDPSNDDDPVSNVSSVVSNVVCLAQSNLLSSLVSNVLSVLVNVLSVLCPPVPDPSSDPVSSVSSVVSLVVLVVCLVVVVVNLVVSVVVSCVSSVSSVHDNDQPPDDPVPPPDRVDSRVVVCSSSVSSNPPVD/DDDPPPPPDPPPPPDPDPPDDVVVVCCVVCVLVVLLVVLVVLVVQLVVLLCVDPLLVVLLVLLQLLLCLQVVDPLSVVQFDNADHQDPVQLLNNLRRLLVCLVGVLSSLVLLVVLLDCPDPSNDDDPVSNVSSVVSNVVCLAQSNLLSSLVSNVLSVLVNVLSVLCPPVPDPSSDPVSSVSSVVSLVVLVVCLVVVQVVLVVSVVVSCVSSVSSVHDNDQPPDDPVPPPDPVDSVVVVCSSSVSSPVPVD

Solvent-accessible surface area (backbone atoms only — not comparable to full-atom values): 27359 Å² total; per-residue (Å²): 146,80,84,79,74,81,75,77,75,72,82,70,79,66,86,79,70,81,78,61,69,68,54,46,52,47,38,59,71,35,38,46,48,51,48,30,52,46,47,56,48,49,49,49,48,33,52,47,33,45,59,64,35,64,65,50,41,32,43,52,45,49,52,41,51,53,52,49,61,28,65,75,32,75,73,50,33,70,76,43,82,89,62,60,70,67,36,92,86,40,62,37,48,25,26,47,22,45,36,53,45,61,77,41,37,67,59,48,49,52,51,28,49,43,34,41,33,84,81,40,81,93,35,65,66,57,64,69,58,20,29,50,24,37,26,52,39,42,38,62,44,34,37,68,36,41,45,46,47,46,52,50,29,58,48,23,65,64,43,26,64,55,43,45,52,69,65,39,81,82,45,60,71,62,34,67,64,57,47,49,49,48,50,50,51,51,49,49,50,50,49,44,55,76,40,36,63,61,52,40,50,54,42,49,51,51,30,49,53,53,26,55,76,70,72,33,63,69,57,78,71,81,53,76,60,91,55,62,92,68,63,55,38,80,49,44,63,46,34,50,49,34,40,48,31,55,56,59,81,122,146,74,82,80,72,80,75,77,73,71,83,70,80,68,85,79,70,81,78,61,70,70,52,46,52,48,39,58,67,36,40,47,48,52,47,30,53,45,47,54,48,49,50,50,49,35,51,49,32,45,60,63,36,64,68,50,41,33,42,53,45,49,51,41,50,53,52,48,60,28,66,75,33,75,74,49,34,69,74,43,81,89,63,62,71,67,35,93,87,39,62,36,48,26,23,48,20,45,36,55,44,58,77,42,38,66,60,48,50,52,51,27,49,44,33,41,34,82,81,41,81,93,35,62,66,55,63,69,56,19,29,51,26,37,27,52,41,40,38,62,45,35,36,67,38,41,44,48,49,46,51,50,29,58,50,23,65,62,43,26,64,54,43,44,53,68,65,39,80,82,45,60,71,63,35,67,63,55,47,49,48,47,50,50,52,49,48,49,52,51,48,43,54,76,39,36,64,62,52,42,48,53,43,49,50,51,30,49,52,52,26,55,75,69,72,34,64,70,58,78,73,80,50,75,58,92,55,63,94,67,62,56,38,80,48,43,63,46,34,48,50,33,41,49,33,56,57,60,81,122

Secondary structure (DSSP, 8-state):
--------------------HHHHHHHHHHHHHHHHHHHHHHHHHHHHHHHH-HHHHHHHHHHHHHHHHHHT-HHHHTTS---PPPPSS-HHHHHHHHHHHHHTHHHHHHHHHHHHSS--GGG---HHHHHHHHHHHHHTTSHHHHHHHHHHHHHHHHHHHHHHHHH-TTS-TT-HHHHHHHHHHHHHHHHHHHTHHHHHHHHHHHHHHHHHHHT---------TTS-S----HHHHHHHHHHHHH----/--------------------HHHHHHHHHHHHHHHHHHHHHHHHHHHHHHHH-HHHHHHHHHHHHHHHHHHT-HHHHTTS---PPPPSS-HHHHHHHHHHHHHTHHHHHHHHHHHHSS--GGG---HHHHHHHHHHHHHTTSHHHHHHHHHHHHHHHHHHHHHHHHH-TTS-TT-HHHHHHHHHHHHHHHHHHHTHHHHHHHHHHHHHHHHHHHT---------TTS-S----HHHHHHHHHHHHH----